Protein AF-A0A8B8FSD1-F1 (afdb_monomer_lite)

Foldseek 3Di:
DDDDDDDDPPPPPPPPPCVVVVVVVVVVVVVVVVVVVVVVVVVVVVVVVVVVVVVVVVVVPDDDDDDDDDDDDDDDDDDDDDDDDPDPPPPPQDPQVCVVLVVLVVVLVVLVVVLVVLVVVLVVLVVVVVVLVVLVVVLPDDDDPVVNVVSVVVSVVSVVVNVVSVVVSVVSVVVSVVSVVVNVVSVVVVVVSVVVVVVVVVVVVVVVVVVVVVVVVVVVVVVVVVVVVVVVVVVVVVVVVVVVVVVVVVVVVVVVVVVVVVVVVVVVVVVVVVVVVVVVVVVVVVVVVVVVVVVVVVVVVVVVVVVVVVVVVVVVVVVVVVVVVVVVVVVVVVVVVVVVVVVVVVVVVVVVVCVVVVVVVVVVVVVVVVVVVVVVVVVVVVVVVVVVVVVVVVVVVVVVVVVVVVVVVVVVVVVVVVVVVVVVVVVVVVVVVVVVVVVVVVVVVVVVVVVVVD

Radius of gyration: 129.39 Å; chains: 1; bounding box: 216×75×401 Å

Structure (mmCIF, N/CA/C/O backbone):
data_AF-A0A8B8FSD1-F1
#
_entry.id   AF-A0A8B8FSD1-F1
#
loop_
_atom_site.group_PDB
_atom_site.id
_atom_site.type_symbol
_atom_site.label_atom_id
_atom_site.label_alt_id
_atom_site.label_comp_id
_atom_site.label_asym_id
_atom_site.label_entity_id
_atom_site.label_seq_id
_atom_site.pdbx_PDB_ins_code
_atom_site.Cartn_x
_atom_site.Cartn_y
_atom_site.Cartn_z
_atom_site.occupancy
_atom_site.B_iso_or_equiv
_atom_site.auth_seq_id
_atom_site.auth_comp_id
_atom_site.auth_asym_id
_atom_site.auth_atom_id
_atom_site.pdbx_PDB_model_num
ATOM 1 N N . MET A 1 1 ? -33.918 9.153 0.727 1.00 47.62 1 MET A N 1
ATOM 2 C CA . MET A 1 1 ? -34.011 10.219 -0.283 1.00 47.62 1 MET A CA 1
ATOM 3 C C . MET A 1 1 ? -32.806 11.094 -0.053 1.00 47.62 1 MET A C 1
ATOM 5 O O . MET A 1 1 ? -32.519 11.346 1.111 1.00 47.62 1 MET A O 1
ATOM 9 N N . ASP A 1 2 ? -32.138 11.425 -1.152 1.00 36.03 2 ASP A N 1
ATOM 10 C CA . ASP A 1 2 ? -30.844 12.108 -1.303 1.00 36.03 2 ASP A CA 1
ATOM 11 C C . ASP A 1 2 ? -29.667 11.132 -1.483 1.00 36.03 2 ASP A C 1
ATOM 13 O O . ASP A 1 2 ? -28.979 10.723 -0.551 1.00 36.03 2 ASP A O 1
ATOM 17 N N . GLU A 1 3 ? -29.540 10.693 -2.742 1.00 36.53 3 GLU A N 1
ATOM 18 C CA . GLU A 1 3 ? -28.410 9.976 -3.334 1.00 36.53 3 GLU A CA 1
ATOM 19 C C . GLU A 1 3 ? -27.374 11.002 -3.819 1.00 36.53 3 GLU A C 1
ATOM 21 O O . GLU A 1 3 ? -27.560 11.621 -4.865 1.00 36.53 3 GLU A O 1
ATOM 26 N N . ASP A 1 4 ? -26.270 11.156 -3.089 1.00 33.34 4 ASP A N 1
ATOM 27 C CA . ASP A 1 4 ? -25.067 11.810 -3.610 1.00 33.34 4 ASP A CA 1
ATOM 28 C C . ASP A 1 4 ? -24.224 10.770 -4.360 1.00 33.34 4 ASP A C 1
ATOM 30 O O . ASP A 1 4 ? -23.455 9.994 -3.787 1.00 33.34 4 ASP A O 1
ATOM 34 N N . ILE A 1 5 ? -24.416 10.738 -5.678 1.00 39.75 5 ILE A N 1
ATOM 35 C CA . ILE A 1 5 ? -23.596 9.990 -6.631 1.00 39.75 5 ILE A CA 1
ATOM 36 C C . ILE A 1 5 ? -22.277 10.751 -6.802 1.00 39.75 5 ILE A C 1
ATOM 38 O O . ILE A 1 5 ? -22.191 11.708 -7.571 1.00 39.75 5 ILE A O 1
ATOM 42 N N . ILE A 1 6 ? -21.235 10.315 -6.098 1.00 37.34 6 ILE A N 1
ATOM 43 C CA . ILE A 1 6 ? -19.857 10.728 -6.380 1.00 37.34 6 ILE A CA 1
ATOM 44 C C . ILE A 1 6 ? -19.349 9.834 -7.514 1.00 37.34 6 ILE A C 1
ATOM 46 O O . ILE A 1 6 ? -19.056 8.655 -7.313 1.00 37.34 6 ILE A O 1
ATOM 50 N N . GLN A 1 7 ? -19.299 10.392 -8.723 1.00 38.47 7 GLN A N 1
ATOM 51 C CA . GLN A 1 7 ? -18.613 9.771 -9.853 1.00 38.47 7 GLN A CA 1
ATOM 52 C C . GLN A 1 7 ? -17.097 9.777 -9.604 1.00 38.47 7 GLN A C 1
ATOM 54 O O . GLN A 1 7 ? -16.565 10.809 -9.189 1.00 38.47 7 GLN A O 1
ATOM 59 N N . PRO A 1 8 ? -16.379 8.674 -9.868 1.00 34.97 8 PRO A N 1
ATOM 60 C CA . PRO A 1 8 ? -14.932 8.715 -9.948 1.00 34.97 8 PRO A CA 1
ATOM 61 C C . PRO A 1 8 ? -14.546 9.313 -11.307 1.00 34.97 8 PRO A C 1
ATOM 63 O O . PRO A 1 8 ? -14.823 8.728 -12.354 1.00 34.97 8 PRO A O 1
ATOM 66 N N . GLU A 1 9 ? -13.911 10.484 -11.300 1.00 32.78 9 GLU A N 1
ATOM 67 C CA . GLU A 1 9 ? -13.120 10.948 -12.442 1.00 32.78 9 GLU A CA 1
ATOM 68 C C . GLU A 1 9 ? -11.907 10.017 -12.584 1.00 32.78 9 GLU A C 1
ATOM 70 O O . GLU A 1 9 ? -10.855 10.215 -11.979 1.00 32.78 9 GLU A O 1
ATOM 75 N N . GLU A 1 10 ? -12.068 8.952 -13.366 1.00 34.66 10 GLU A N 1
ATOM 76 C CA . GLU A 1 10 ? -10.948 8.218 -13.942 1.00 34.66 10 GLU A CA 1
ATOM 77 C C . GLU A 1 10 ? -10.339 9.071 -15.063 1.00 34.66 10 GLU A C 1
ATOM 79 O O . GLU A 1 10 ? -10.714 8.959 -16.229 1.00 34.66 10 GLU A O 1
ATOM 84 N N . THR A 1 11 ? -9.361 9.918 -14.740 1.00 32.91 11 THR A N 1
ATOM 85 C CA . THR A 1 11 ? -8.379 10.334 -15.746 1.00 32.91 11 THR A CA 1
ATOM 86 C C . THR A 1 11 ? -7.374 9.202 -15.900 1.00 32.91 11 THR A C 1
ATOM 88 O O . THR A 1 11 ? -6.307 9.192 -15.284 1.00 32.91 11 THR A O 1
ATOM 91 N N . PHE A 1 12 ? -7.737 8.217 -16.721 1.00 30.44 12 PHE A N 1
ATOM 92 C CA . PHE A 1 12 ? -6.744 7.451 -17.457 1.00 30.44 12 PHE A CA 1
ATOM 93 C C . PHE A 1 12 ? -6.032 8.432 -18.390 1.00 30.44 12 PHE A C 1
ATOM 95 O O . PHE A 1 12 ? -6.461 8.648 -19.521 1.00 30.44 12 PHE A O 1
ATOM 102 N N . ASP A 1 13 ? -4.939 9.027 -17.917 1.00 32.72 13 ASP A N 1
ATOM 103 C CA . ASP A 1 13 ? -3.895 9.475 -18.829 1.00 32.72 13 ASP A CA 1
ATOM 104 C C . ASP A 1 13 ? -3.324 8.208 -19.468 1.00 32.72 13 ASP A C 1
ATOM 106 O O . ASP A 1 13 ? -2.425 7.545 -18.947 1.00 32.72 13 ASP A O 1
ATOM 110 N N . THR A 1 14 ? -3.923 7.825 -20.594 1.00 36.06 14 THR A N 1
ATOM 111 C CA . THR A 1 14 ? -3.295 6.967 -21.587 1.00 36.06 14 THR A CA 1
ATOM 112 C C . THR A 1 14 ? -1.951 7.595 -21.919 1.00 36.06 14 THR A C 1
ATOM 114 O O . THR A 1 14 ? -1.875 8.588 -22.640 1.00 36.06 14 THR A O 1
ATOM 117 N N . ILE A 1 15 ? -0.882 7.035 -21.356 1.00 37.47 15 ILE A N 1
ATOM 118 C CA . ILE A 1 15 ? 0.465 7.258 -21.857 1.00 37.47 15 ILE A CA 1
ATOM 119 C C . ILE A 1 15 ? 0.428 6.753 -23.298 1.00 37.47 15 ILE A C 1
ATOM 121 O O . ILE A 1 15 ? 0.261 5.558 -23.526 1.00 37.47 15 ILE A O 1
ATOM 125 N N . ASP A 1 16 ? 0.512 7.683 -24.250 1.00 40.25 16 ASP A N 1
ATOM 126 C CA . ASP A 1 16 ? 0.729 7.433 -25.675 1.00 40.25 16 ASP A CA 1
ATOM 127 C C . ASP A 1 16 ? 1.963 6.521 -25.853 1.00 40.25 16 ASP A C 1
ATOM 129 O O . ASP A 1 16 ? 3.093 6.985 -26.039 1.00 40.25 16 ASP A O 1
ATOM 133 N N . GLU A 1 17 ? 1.762 5.204 -25.777 1.00 43.09 17 GLU A N 1
ATOM 134 C CA . GLU A 1 17 ? 2.810 4.184 -25.925 1.00 43.09 17 GLU A CA 1
ATOM 135 C C . GLU A 1 17 ? 3.320 4.050 -27.373 1.00 43.09 17 GLU A C 1
ATOM 137 O O . GLU A 1 17 ? 4.334 3.397 -27.614 1.00 43.09 17 GLU A O 1
ATOM 142 N N . ASP A 1 18 ? 2.721 4.749 -28.340 1.00 40.72 18 ASP A N 1
ATOM 143 C CA . ASP A 1 18 ? 3.143 4.696 -29.748 1.00 40.72 18 ASP A CA 1
ATOM 144 C C . ASP A 1 18 ? 4.136 5.798 -30.160 1.00 40.72 18 ASP A C 1
ATOM 146 O O . ASP A 1 18 ? 4.747 5.737 -31.237 1.00 40.72 18 ASP A O 1
ATOM 150 N N . LEU A 1 19 ? 4.385 6.789 -29.298 1.00 40.41 19 LEU A N 1
ATOM 151 C CA . LEU A 1 19 ? 5.226 7.945 -29.628 1.00 40.41 19 LEU A CA 1
ATOM 152 C C . LEU A 1 19 ? 6.698 7.605 -29.982 1.00 40.41 19 LEU A C 1
ATOM 154 O O . LEU A 1 19 ? 7.274 8.302 -30.830 1.00 40.41 19 LEU A O 1
ATOM 158 N N . PRO A 1 20 ? 7.350 6.568 -29.406 1.00 46.88 20 PRO A N 1
ATOM 159 C CA . PRO A 1 20 ? 8.707 6.173 -29.796 1.00 46.88 20 PRO A CA 1
ATOM 160 C C . PRO A 1 20 ? 8.741 5.453 -31.149 1.00 46.88 20 PRO A C 1
ATOM 162 O O . PRO A 1 20 ? 9.617 5.726 -31.975 1.00 46.88 20 PRO A O 1
ATOM 165 N N . MET A 1 21 ? 7.778 4.559 -31.403 1.00 39.19 21 MET A N 1
ATOM 166 C CA . MET A 1 21 ? 7.745 3.737 -32.615 1.00 39.19 21 MET A CA 1
ATOM 167 C C . MET A 1 21 ? 7.336 4.565 -33.836 1.00 39.19 21 MET A C 1
ATOM 169 O O . MET A 1 21 ? 7.932 4.424 -34.903 1.00 39.19 21 MET A O 1
ATOM 173 N N . GLU A 1 22 ? 6.397 5.500 -33.672 1.00 44.16 22 GLU A N 1
ATOM 174 C CA . GLU A 1 22 ? 5.981 6.418 -34.731 1.00 44.16 22 GLU A CA 1
ATOM 175 C C . GLU A 1 22 ? 7.114 7.383 -35.125 1.00 44.16 22 GLU A C 1
ATOM 177 O O . GLU A 1 22 ? 7.340 7.640 -36.314 1.00 44.16 22 GLU A O 1
ATOM 182 N N . LYS A 1 23 ? 7.891 7.871 -34.146 1.00 47.28 23 LYS A N 1
ATOM 183 C CA . LYS A 1 23 ? 9.090 8.690 -34.396 1.00 47.28 23 LYS A CA 1
ATOM 184 C C . LYS A 1 23 ? 10.181 7.888 -35.107 1.00 47.28 23 LYS A C 1
ATOM 186 O O . LYS A 1 23 ? 10.747 8.388 -36.079 1.00 47.28 23 LYS A O 1
ATOM 191 N N . LEU A 1 24 ? 10.424 6.641 -34.702 1.00 41.69 24 LEU A N 1
ATOM 192 C CA . LEU A 1 24 ? 11.364 5.737 -35.377 1.00 41.69 24 LEU A CA 1
ATOM 193 C C . LEU A 1 24 ? 10.909 5.384 -36.801 1.00 41.69 24 LEU A C 1
ATOM 195 O O . LEU A 1 24 ? 11.732 5.366 -37.718 1.00 41.69 24 LEU A O 1
ATOM 199 N N . LEU A 1 25 ? 9.606 5.195 -37.034 1.00 44.56 25 LEU A N 1
ATOM 200 C CA . LEU A 1 25 ? 9.051 4.983 -38.372 1.00 44.56 25 LEU A CA 1
ATOM 201 C C . LEU A 1 25 ? 9.185 6.229 -39.253 1.00 44.56 25 LEU A C 1
ATOM 203 O O . LEU A 1 25 ? 9.502 6.108 -40.437 1.00 44.56 25 LEU A O 1
ATOM 207 N N . LYS A 1 26 ? 8.957 7.428 -38.704 1.00 47.09 26 LYS A N 1
ATOM 208 C CA . LYS A 1 26 ? 9.138 8.701 -39.425 1.00 47.09 26 LYS A CA 1
ATOM 209 C C . LYS A 1 26 ? 10.609 8.947 -39.769 1.00 47.09 26 LYS A C 1
ATOM 211 O O . LYS A 1 26 ? 10.897 9.352 -40.897 1.00 47.09 26 LYS A O 1
ATOM 216 N N . LEU A 1 27 ? 11.536 8.631 -38.863 1.00 44.03 27 LEU A N 1
ATOM 217 C CA . LEU A 1 27 ? 12.981 8.673 -39.119 1.00 44.03 27 LEU A CA 1
ATOM 218 C C . LEU A 1 27 ? 13.405 7.644 -40.173 1.00 44.03 27 LEU A C 1
ATOM 220 O O . LEU A 1 27 ? 14.101 8.002 -41.118 1.00 44.03 27 LEU A O 1
ATOM 224 N N . SER A 1 28 ? 12.918 6.405 -40.085 1.00 40.88 28 SER A N 1
ATOM 225 C CA . SER A 1 28 ? 13.184 5.349 -41.072 1.00 40.88 28 SER A CA 1
ATOM 226 C C . SER A 1 28 ? 12.656 5.711 -42.466 1.00 40.88 28 SER A C 1
ATOM 228 O O . SER A 1 28 ? 13.373 5.584 -43.460 1.00 40.88 28 SER A O 1
ATOM 230 N N . LYS A 1 29 ? 11.433 6.251 -42.557 1.00 43.38 29 LYS A N 1
ATOM 231 C CA . LYS A 1 29 ? 10.851 6.738 -43.820 1.00 43.38 29 LYS A CA 1
ATOM 232 C C . LYS A 1 29 ? 11.636 7.920 -44.390 1.00 43.38 29 LYS A C 1
ATOM 234 O O . LYS A 1 29 ? 11.889 7.949 -45.592 1.00 43.38 29 LYS A O 1
ATOM 239 N N . SER A 1 30 ? 12.071 8.850 -43.541 1.00 43.66 30 SER A N 1
ATOM 240 C CA . SER A 1 30 ? 12.882 10.004 -43.954 1.00 43.66 30 SER A CA 1
ATOM 241 C C . SER A 1 30 ? 14.271 9.579 -44.436 1.00 43.66 30 SER A C 1
ATOM 243 O O . SER A 1 30 ? 14.728 10.053 -45.475 1.00 43.66 30 SER A O 1
ATOM 245 N N . PHE A 1 31 ? 14.898 8.619 -43.749 1.00 41.16 31 PHE A N 1
ATOM 246 C CA . PHE A 1 31 ? 16.172 8.019 -44.141 1.00 41.16 31 PHE A CA 1
ATOM 247 C C . PHE A 1 31 ? 16.053 7.278 -45.477 1.00 41.16 31 PHE A C 1
ATOM 249 O O . PHE A 1 31 ? 16.816 7.546 -46.404 1.00 41.16 31 PHE A O 1
ATOM 256 N N . LYS A 1 32 ? 15.034 6.424 -45.633 1.00 40.81 32 LYS A N 1
ATOM 257 C CA . LYS A 1 32 ? 14.759 5.704 -46.885 1.00 40.81 32 LYS A CA 1
ATOM 258 C C . LYS A 1 32 ? 14.518 6.664 -48.052 1.00 40.81 32 LYS A C 1
ATOM 260 O O . LYS A 1 32 ? 15.107 6.491 -49.114 1.00 40.81 32 LYS A O 1
ATOM 265 N N . MET A 1 33 ? 13.719 7.712 -47.846 1.00 46.25 33 MET A N 1
ATOM 266 C CA . MET A 1 33 ? 13.487 8.746 -48.858 1.00 46.25 33 MET A CA 1
ATOM 267 C C . MET A 1 33 ? 14.752 9.547 -49.189 1.00 46.25 33 MET A C 1
ATOM 269 O O . MET A 1 33 ? 14.936 9.928 -50.343 1.00 46.25 33 MET A O 1
ATOM 273 N N . GLY A 1 34 ? 15.621 9.816 -48.211 1.00 39.84 34 GLY A N 1
ATOM 274 C CA . GLY A 1 34 ? 16.915 10.467 -48.429 1.00 39.84 34 GLY A CA 1
ATOM 275 C C . GLY A 1 34 ? 17.846 9.611 -49.285 1.00 39.84 34 GLY A C 1
ATOM 276 O O . GLY A 1 34 ? 18.366 10.083 -50.296 1.00 39.84 34 GLY A O 1
ATOM 277 N N . VAL A 1 35 ? 17.972 8.325 -48.946 1.00 41.09 35 VAL A N 1
ATOM 278 C CA . VAL A 1 35 ? 18.780 7.351 -49.695 1.00 41.09 35 VAL A CA 1
ATOM 279 C C . VAL A 1 35 ? 18.238 7.152 -51.113 1.00 41.09 35 VAL A C 1
ATOM 281 O O . VAL A 1 35 ? 19.008 7.186 -52.069 1.00 41.09 35 VAL A O 1
ATOM 284 N N . GLU A 1 36 ? 16.922 7.016 -51.291 1.00 42.06 36 GLU A N 1
ATOM 285 C CA . GLU A 1 36 ? 16.308 6.882 -52.619 1.00 42.06 36 GLU A CA 1
ATOM 286 C C . GLU A 1 36 ? 16.476 8.142 -53.475 1.00 42.06 36 GLU A C 1
ATOM 288 O O . GLU A 1 36 ? 16.697 8.040 -54.686 1.00 42.06 36 GLU A O 1
ATOM 293 N N . ARG A 1 37 ? 16.397 9.331 -52.866 1.00 49.12 37 ARG A N 1
ATOM 294 C CA . ARG A 1 37 ? 16.592 10.606 -53.565 1.00 49.12 37 ARG A CA 1
ATOM 295 C C . ARG A 1 37 ? 18.053 10.763 -53.998 1.00 49.12 37 ARG A C 1
ATOM 297 O O . ARG A 1 37 ? 18.289 11.036 -55.170 1.00 49.12 37 ARG A O 1
ATOM 304 N N . ASN A 1 38 ? 19.011 10.464 -53.121 1.00 43.53 38 ASN A N 1
ATOM 305 C CA . ASN A 1 38 ? 20.441 10.493 -53.446 1.00 43.53 38 ASN A CA 1
ATOM 306 C C . ASN A 1 38 ? 20.816 9.436 -54.494 1.00 43.53 38 ASN A C 1
ATOM 308 O O . ASN A 1 38 ? 21.557 9.731 -55.428 1.00 43.53 38 ASN A O 1
ATOM 312 N N . LEU A 1 39 ? 20.243 8.232 -54.416 1.00 42.28 39 LEU A N 1
ATOM 313 C CA . LEU A 1 39 ? 20.457 7.177 -55.408 1.00 42.28 39 LEU A CA 1
ATOM 314 C C . LEU A 1 39 ? 19.874 7.547 -56.780 1.00 42.28 39 LEU A C 1
ATOM 316 O O . LEU A 1 39 ? 20.477 7.236 -57.807 1.00 42.28 39 LEU A O 1
ATOM 320 N N . LYS A 1 40 ? 18.715 8.218 -56.822 1.00 50.41 40 LYS A N 1
ATOM 321 C CA . LYS A 1 40 ? 18.146 8.751 -58.070 1.00 50.41 40 LYS A CA 1
ATOM 322 C C . LYS A 1 40 ? 19.014 9.867 -58.652 1.00 50.41 40 LYS A C 1
ATOM 324 O O . LYS A 1 40 ? 19.242 9.851 -59.859 1.00 50.41 40 LYS A O 1
ATOM 329 N N . THR A 1 41 ? 19.525 10.778 -57.824 1.00 48.97 41 THR A N 1
ATOM 330 C CA . THR A 1 41 ? 20.453 11.834 -58.261 1.00 48.97 41 THR A CA 1
ATOM 331 C C . THR A 1 41 ? 21.736 11.232 -58.824 1.00 48.97 41 THR A C 1
ATOM 333 O O . THR A 1 41 ? 22.081 11.521 -59.964 1.00 48.97 41 THR A O 1
ATOM 336 N N . PHE A 1 42 ? 22.353 10.289 -58.111 1.00 43.09 42 PHE A N 1
ATOM 337 C CA . PHE A 1 42 ? 23.557 9.595 -58.567 1.00 43.09 42 PHE A CA 1
ATOM 338 C C . PHE A 1 42 ? 23.334 8.828 -59.877 1.00 43.09 42 PHE A C 1
ATOM 340 O O . PHE A 1 42 ? 24.153 8.895 -60.789 1.00 43.09 42 PHE A O 1
ATOM 347 N N . LYS A 1 43 ? 22.203 8.121 -60.024 1.00 47.34 43 LYS A N 1
ATOM 348 C CA . LYS A 1 43 ? 21.856 7.440 -61.286 1.00 47.34 43 LYS A CA 1
ATOM 349 C C . LYS A 1 43 ? 21.653 8.426 -62.437 1.00 47.34 43 LYS A C 1
ATOM 351 O O . LYS A 1 43 ? 22.052 8.117 -63.556 1.00 47.34 43 LYS A O 1
ATOM 356 N N . LYS A 1 44 ? 21.051 9.590 -62.172 1.00 51.03 44 LYS A N 1
ATOM 357 C CA . LYS A 1 44 ? 20.846 10.646 -63.169 1.00 51.03 44 LYS A CA 1
ATOM 358 C C . LYS A 1 44 ? 22.176 11.271 -63.588 1.00 51.03 44 LYS A C 1
ATOM 360 O O . LYS A 1 44 ? 22.435 11.344 -64.778 1.00 51.03 44 LYS A O 1
ATOM 365 N N . GLU A 1 45 ? 23.035 11.633 -62.639 1.00 45.91 45 GLU A N 1
ATOM 366 C CA . GLU A 1 45 ? 24.377 12.169 -62.908 1.00 45.91 45 GLU A CA 1
ATOM 367 C C . GLU A 1 45 ? 25.256 11.163 -63.653 1.00 45.91 45 GLU A C 1
ATOM 369 O O . GLU A 1 45 ? 25.868 11.513 -64.660 1.00 45.91 45 GLU A O 1
ATOM 374 N N . LYS A 1 46 ? 25.236 9.888 -63.245 1.00 43.81 46 LYS A N 1
ATOM 375 C CA . LYS A 1 46 ? 25.932 8.805 -63.950 1.00 43.81 46 LYS A CA 1
ATOM 376 C C . LYS A 1 46 ? 25.444 8.646 -65.394 1.00 43.81 46 LYS A C 1
ATOM 378 O O . LYS A 1 46 ? 26.263 8.427 -66.281 1.00 43.81 46 LYS A O 1
ATOM 383 N N . LEU A 1 47 ? 24.134 8.745 -65.642 1.00 47.16 47 LEU A N 1
ATOM 384 C CA . LEU A 1 47 ? 23.562 8.654 -66.989 1.00 47.16 47 LEU A CA 1
ATOM 385 C C . LEU A 1 47 ? 23.943 9.868 -67.848 1.00 47.16 47 LEU A C 1
ATOM 387 O O . LEU A 1 47 ? 24.294 9.695 -69.011 1.00 47.16 47 LEU A O 1
ATOM 391 N N . THR A 1 48 ? 23.940 11.074 -67.276 1.00 51.09 48 THR A N 1
ATOM 392 C CA . THR A 1 48 ? 24.415 12.289 -67.956 1.00 51.09 48 THR A CA 1
ATOM 393 C C . THR A 1 48 ? 25.892 12.162 -68.329 1.00 51.09 48 THR A C 1
ATOM 395 O O . THR A 1 48 ? 26.246 12.378 -69.483 1.00 51.09 48 THR A O 1
ATOM 398 N N . MET A 1 49 ? 26.735 11.697 -67.403 1.00 49.78 49 MET A N 1
ATOM 399 C CA . MET A 1 49 ? 28.158 11.455 -67.655 1.00 49.78 49 MET A CA 1
ATOM 400 C C . MET A 1 49 ? 28.394 10.355 -68.699 1.00 49.78 49 MET A C 1
ATOM 402 O O . MET A 1 49 ? 29.258 10.499 -69.557 1.00 49.78 49 MET A O 1
ATOM 406 N N . MET A 1 50 ? 27.617 9.266 -68.678 1.00 46.19 50 MET A N 1
ATOM 407 C CA . MET A 1 50 ? 27.690 8.232 -69.717 1.00 46.19 50 MET A CA 1
ATOM 408 C C . MET A 1 50 ? 27.276 8.769 -71.087 1.00 46.19 50 MET A C 1
ATOM 410 O O . MET A 1 50 ? 27.923 8.435 -72.074 1.00 46.19 50 MET A O 1
ATOM 414 N N . ASN A 1 51 ? 26.250 9.615 -71.169 1.00 48.53 51 ASN A N 1
ATOM 415 C CA . ASN A 1 51 ? 25.833 10.232 -72.428 1.00 48.53 51 ASN A CA 1
ATOM 416 C C . ASN A 1 51 ? 26.883 11.224 -72.952 1.00 48.53 51 ASN A C 1
ATOM 418 O O . ASN A 1 51 ? 27.136 11.263 -74.152 1.00 48.53 51 ASN A O 1
ATOM 422 N N . GLU A 1 52 ? 27.554 11.962 -72.066 1.00 50.19 52 GLU A N 1
ATOM 423 C CA . GLU A 1 52 ? 28.690 12.817 -72.429 1.00 50.19 52 GLU A CA 1
ATOM 424 C C . GLU A 1 52 ? 29.883 11.995 -72.943 1.00 50.19 52 GLU A C 1
ATOM 426 O O . GLU A 1 52 ? 30.475 12.352 -73.956 1.00 50.19 52 GLU A O 1
ATOM 431 N N . VAL A 1 53 ? 30.189 10.851 -72.320 1.00 45.53 53 VAL A N 1
ATOM 432 C CA . VAL A 1 53 ? 31.246 9.925 -72.773 1.00 45.53 53 VAL A CA 1
ATOM 433 C C . VAL A 1 53 ? 30.872 9.203 -74.074 1.00 45.53 53 VAL A C 1
ATOM 435 O O . VAL A 1 53 ? 31.725 8.998 -74.933 1.00 45.53 53 VAL A O 1
ATOM 438 N N . THR A 1 54 ? 29.599 8.863 -74.276 1.00 46.84 54 THR A N 1
ATOM 439 C CA . THR A 1 54 ? 29.124 8.202 -75.507 1.00 46.84 54 THR A CA 1
ATOM 440 C C . THR A 1 54 ? 29.095 9.181 -76.687 1.00 46.84 54 THR A C 1
ATOM 442 O O . THR A 1 54 ? 29.468 8.812 -77.799 1.00 46.84 54 THR A O 1
ATOM 445 N N . ASN A 1 55 ? 28.775 10.460 -76.449 1.00 48.34 55 ASN A N 1
ATOM 446 C CA . ASN A 1 55 ? 28.910 11.519 -77.457 1.00 48.34 55 ASN A CA 1
ATOM 447 C C . ASN A 1 55 ? 30.371 11.762 -77.887 1.00 48.34 55 ASN A C 1
ATOM 449 O O . ASN A 1 55 ? 30.595 12.195 -79.012 1.00 48.34 55 ASN A O 1
ATOM 453 N N . ILE A 1 56 ? 31.361 11.425 -77.050 1.00 47.41 56 ILE A N 1
ATOM 454 C CA . ILE A 1 56 ? 32.793 11.456 -77.411 1.00 47.41 56 ILE A CA 1
ATOM 455 C C . ILE A 1 56 ? 33.169 10.265 -78.321 1.00 47.41 56 ILE A C 1
ATOM 457 O O . ILE A 1 56 ? 34.007 10.403 -79.217 1.00 47.41 56 ILE A O 1
ATOM 461 N N . GLY A 1 57 ? 32.516 9.109 -78.149 1.00 38.00 57 GLY A N 1
ATOM 462 C CA . GLY A 1 57 ? 32.690 7.933 -79.016 1.00 38.00 57 GLY A CA 1
ATOM 463 C C . GLY A 1 57 ? 32.118 8.113 -80.430 1.00 38.00 57 GLY A C 1
ATOM 464 O O . GLY A 1 57 ? 32.681 7.606 -81.398 1.00 38.00 57 GLY A O 1
ATOM 465 N N . ASN A 1 58 ? 31.053 8.906 -80.577 1.00 41.69 58 ASN A N 1
ATOM 466 C CA . ASN A 1 58 ? 30.439 9.174 -81.883 1.00 41.69 58 ASN A CA 1
ATOM 467 C C . ASN A 1 58 ? 31.185 10.238 -82.710 1.00 41.69 58 ASN A C 1
ATOM 469 O O . ASN A 1 58 ? 31.055 10.251 -83.928 1.00 41.69 58 ASN A O 1
ATOM 473 N N . THR A 1 59 ? 32.026 11.084 -82.100 1.00 42.09 59 THR A N 1
ATOM 474 C CA . THR A 1 59 ? 32.903 12.019 -82.840 1.00 42.09 59 THR A CA 1
ATOM 475 C C . THR A 1 59 ? 34.196 11.384 -83.362 1.00 42.09 59 THR A C 1
ATOM 477 O O . THR A 1 59 ? 34.941 12.032 -84.089 1.00 42.09 59 THR A O 1
ATOM 480 N N . THR A 1 60 ? 34.479 10.127 -83.011 1.00 41.06 60 THR A N 1
ATOM 481 C CA . THR A 1 60 ? 35.685 9.397 -83.451 1.00 41.06 60 THR A CA 1
ATOM 482 C C . THR A 1 60 ? 35.396 8.306 -84.489 1.00 41.06 60 THR A C 1
ATOM 484 O O . THR A 1 60 ? 36.327 7.650 -84.945 1.00 41.06 60 THR A O 1
ATOM 487 N N . SER A 1 61 ? 34.134 8.143 -84.916 1.00 36.22 61 SER A N 1
ATOM 488 C CA . SER A 1 61 ? 33.702 7.021 -85.763 1.00 36.22 61 SER A CA 1
ATOM 489 C C . SER A 1 61 ? 32.849 7.419 -86.977 1.00 36.22 61 SER A C 1
ATOM 491 O O . SER A 1 61 ? 31.909 6.706 -87.278 1.00 36.22 61 SER A O 1
ATOM 493 N N . THR A 1 62 ? 33.144 8.511 -87.690 1.00 32.34 62 THR A N 1
ATOM 494 C CA . THR A 1 62 ? 32.699 8.717 -89.092 1.00 32.34 62 THR A CA 1
ATOM 495 C C . THR A 1 62 ? 33.433 9.909 -89.703 1.00 32.34 62 THR A C 1
ATOM 497 O O . THR A 1 62 ? 33.038 11.041 -89.457 1.00 32.34 62 THR A O 1
ATOM 500 N N . LEU A 1 63 ? 34.464 9.669 -90.514 1.00 30.94 63 LEU A N 1
ATOM 501 C CA . LEU A 1 63 ? 34.841 10.554 -91.625 1.00 30.94 63 LEU A CA 1
ATOM 502 C C . LEU A 1 63 ? 35.474 9.695 -92.731 1.00 30.94 63 LEU A C 1
ATOM 504 O O . LEU A 1 63 ? 36.686 9.657 -92.916 1.00 30.94 63 LEU A O 1
ATOM 508 N N . ASN A 1 64 ? 34.604 8.968 -93.426 1.00 30.16 64 ASN A N 1
ATOM 509 C CA . ASN A 1 64 ? 34.715 8.697 -94.852 1.00 30.16 64 ASN A CA 1
ATOM 510 C C . ASN A 1 64 ? 33.339 9.026 -95.453 1.00 30.16 64 ASN A C 1
ATOM 512 O O . ASN A 1 64 ? 32.326 8.718 -94.829 1.00 30.16 64 ASN A O 1
ATOM 516 N N . GLU A 1 65 ? 33.370 9.615 -96.648 1.00 32.25 65 GLU A N 1
ATOM 517 C CA . GLU A 1 65 ? 32.258 9.937 -97.561 1.00 32.25 65 GLU A CA 1
ATOM 518 C C . GLU A 1 65 ? 31.567 11.313 -97.405 1.00 32.25 65 GLU A C 1
ATOM 520 O O . GLU A 1 65 ? 30.747 11.575 -96.533 1.00 32.25 65 GLU A O 1
ATOM 525 N N . GLU A 1 66 ? 32.019 12.192 -98.307 1.00 32.53 66 GLU A N 1
ATOM 526 C CA . GLU A 1 66 ? 31.368 13.283 -99.046 1.00 32.53 66 GLU A CA 1
ATOM 527 C C . GLU A 1 66 ? 29.904 13.655 -98.736 1.00 32.53 66 GLU A C 1
ATOM 529 O O . GLU A 1 66 ? 28.997 12.839 -98.866 1.00 32.53 66 GLU A O 1
ATOM 534 N N . SER A 1 67 ? 29.675 14.959 -98.513 1.00 28.78 67 SER A N 1
ATOM 535 C CA . SER A 1 67 ? 28.912 15.899 -99.375 1.00 28.78 67 SER A CA 1
ATOM 536 C C . SER A 1 67 ? 28.107 16.963 -98.594 1.00 28.78 67 SER A C 1
ATOM 538 O O . SER A 1 67 ? 27.466 16.682 -97.590 1.00 28.78 67 SER A O 1
ATOM 540 N N . GLU A 1 68 ? 28.272 18.205 -99.070 1.00 30.31 68 GLU A N 1
ATOM 541 C CA . GLU A 1 68 ? 27.472 19.444 -98.967 1.00 30.31 68 GLU A CA 1
ATOM 542 C C . GLU A 1 68 ? 26.368 19.594 -97.896 1.00 30.31 68 GLU A C 1
ATOM 544 O O . GLU A 1 68 ? 25.382 18.874 -97.913 1.00 30.31 68 GLU A O 1
ATOM 549 N N . GLU A 1 69 ? 26.433 20.669 -97.091 1.00 27.20 69 GLU A N 1
ATOM 550 C CA . GLU A 1 69 ? 25.521 21.827 -97.225 1.00 27.20 69 GLU A CA 1
ATOM 551 C C . GLU A 1 69 ? 25.947 22.998 -96.313 1.00 27.20 69 GLU A C 1
ATOM 553 O O . GLU A 1 69 ? 26.385 22.827 -95.175 1.00 27.20 69 GLU A O 1
ATOM 558 N N . ILE A 1 70 ? 25.816 24.214 -96.840 1.00 30.75 70 ILE A N 1
ATOM 559 C CA . ILE A 1 70 ? 25.993 25.494 -96.146 1.00 30.75 70 ILE A CA 1
ATOM 560 C C . ILE A 1 70 ? 24.725 25.791 -95.337 1.00 30.75 70 ILE A C 1
ATOM 562 O O . ILE A 1 70 ? 23.682 25.917 -95.963 1.00 30.75 70 ILE A O 1
ATOM 566 N N . VAL A 1 71 ? 24.816 26.066 -94.026 1.00 28.23 71 VAL A N 1
ATOM 567 C CA . VAL A 1 71 ? 24.003 27.112 -93.362 1.00 28.23 71 VAL A CA 1
ATOM 568 C C . VAL A 1 71 ? 24.785 27.737 -92.203 1.00 28.23 71 VAL A C 1
ATOM 570 O O . VAL A 1 71 ? 25.233 27.078 -91.268 1.00 28.23 71 VAL A O 1
ATOM 573 N N . ASP A 1 72 ? 24.905 29.052 -92.311 1.00 27.42 72 ASP A N 1
ATOM 574 C CA . ASP A 1 72 ? 25.471 30.024 -91.388 1.00 27.42 72 ASP A CA 1
ATOM 575 C C . ASP A 1 72 ? 24.555 30.260 -90.166 1.00 27.42 72 ASP A C 1
ATOM 577 O O . ASP A 1 72 ? 23.335 30.352 -90.318 1.00 27.42 72 ASP A O 1
ATOM 581 N N . ASN A 1 73 ? 25.128 30.412 -88.966 1.00 28.86 73 ASN A N 1
ATOM 582 C CA . ASN A 1 73 ? 24.840 31.570 -88.110 1.00 28.86 73 ASN A CA 1
ATOM 583 C C . ASN A 1 73 ? 25.682 31.587 -86.825 1.00 28.86 73 ASN A C 1
ATOM 585 O O . ASN A 1 73 ? 25.429 30.884 -85.849 1.00 28.86 73 ASN A O 1
ATOM 589 N N . SER A 1 74 ? 26.675 32.472 -86.867 1.00 27.62 74 SER A N 1
ATOM 590 C CA . SER A 1 74 ? 27.017 33.474 -85.852 1.00 27.62 74 SER A CA 1
ATOM 591 C C . SER A 1 74 ? 26.604 33.240 -84.384 1.00 27.62 74 SER A C 1
ATOM 593 O O . SER A 1 74 ? 25.438 33.281 -83.998 1.00 27.62 74 SER A O 1
ATOM 595 N N . SER A 1 75 ? 27.612 33.203 -83.509 1.00 29.25 75 SER A N 1
ATOM 596 C CA . SER A 1 75 ? 27.644 34.020 -82.286 1.00 29.25 75 SER A CA 1
ATOM 597 C C . SER A 1 75 ? 29.070 34.078 -81.750 1.00 29.25 75 SER A C 1
ATOM 599 O O . SER A 1 75 ? 29.540 33.206 -81.022 1.00 29.25 75 SER A O 1
ATOM 601 N N . ILE A 1 76 ? 29.755 35.148 -82.142 1.00 30.11 76 ILE A N 1
ATOM 602 C CA . ILE A 1 76 ? 31.011 35.610 -81.563 1.00 30.11 76 ILE A CA 1
ATOM 603 C C . ILE A 1 76 ? 30.755 35.972 -80.096 1.00 30.11 76 ILE A C 1
ATOM 605 O O . ILE A 1 76 ? 29.926 36.831 -79.794 1.00 30.11 76 ILE A O 1
ATOM 609 N N . LYS A 1 77 ? 31.511 35.362 -79.184 1.00 29.20 77 LYS A N 1
ATOM 610 C CA . LYS A 1 77 ? 31.859 35.976 -77.901 1.00 29.20 77 LYS A CA 1
ATOM 611 C C . LYS A 1 77 ? 33.364 35.876 -77.713 1.00 29.20 77 LYS A C 1
ATOM 613 O O . LYS A 1 77 ? 33.900 34.823 -77.381 1.00 29.20 77 LYS A O 1
ATOM 618 N N . GLU A 1 78 ? 34.016 37.005 -77.959 1.00 28.44 78 GLU A N 1
ATOM 619 C CA . GLU A 1 78 ? 35.387 37.285 -77.560 1.00 28.44 78 GLU A CA 1
ATOM 620 C C . GLU A 1 78 ? 35.524 37.143 -76.038 1.00 28.44 78 GLU A C 1
ATOM 622 O O . GLU A 1 78 ? 34.763 37.737 -75.272 1.00 28.44 78 GLU A O 1
ATOM 627 N N . ILE A 1 79 ? 36.518 36.371 -75.597 1.00 28.52 79 ILE A N 1
ATOM 628 C CA . ILE A 1 79 ? 37.080 36.456 -74.247 1.00 28.52 79 ILE A CA 1
ATOM 629 C C . ILE A 1 79 ? 38.607 36.540 -74.414 1.00 28.52 79 ILE A C 1
ATOM 631 O O . ILE A 1 79 ? 39.182 35.735 -75.151 1.00 28.52 79 ILE A O 1
ATOM 635 N N . PRO A 1 80 ? 39.271 37.523 -73.780 1.00 31.73 80 PRO A N 1
ATOM 636 C CA . PRO A 1 80 ? 40.640 37.903 -74.097 1.00 31.73 80 PRO A CA 1
ATOM 637 C C . PRO A 1 80 ? 41.650 36.895 -73.542 1.00 31.73 80 PRO A C 1
ATOM 639 O O . PRO A 1 80 ? 41.730 36.660 -72.335 1.00 31.73 80 PRO A O 1
ATOM 642 N N . PHE A 1 81 ? 42.479 36.340 -74.424 1.00 25.61 81 PHE A N 1
ATOM 643 C CA . PHE A 1 81 ? 43.689 35.628 -74.030 1.00 25.61 81 PHE A CA 1
ATOM 644 C C . PHE A 1 81 ? 44.771 36.643 -73.665 1.00 25.61 81 PHE A C 1
ATOM 646 O O . PHE A 1 81 ? 45.339 37.303 -74.529 1.00 25.61 81 PHE A O 1
ATOM 653 N N . ASN A 1 82 ? 45.094 36.732 -72.377 1.00 28.20 82 ASN A N 1
ATOM 654 C CA . ASN A 1 82 ? 46.354 37.309 -71.939 1.00 28.20 82 ASN A CA 1
ATOM 655 C C . ASN A 1 82 ? 47.025 36.366 -70.940 1.00 28.20 82 ASN A C 1
ATOM 657 O O . ASN A 1 82 ? 46.621 36.276 -69.781 1.00 28.20 82 ASN A O 1
ATOM 661 N N . LYS A 1 83 ? 48.035 35.641 -71.425 1.00 30.52 83 LYS A N 1
ATOM 662 C CA . LYS A 1 83 ? 49.342 35.456 -70.781 1.00 30.52 83 LYS A CA 1
ATOM 663 C C . LYS A 1 83 ? 50.183 34.545 -71.663 1.00 30.52 83 LYS A C 1
ATOM 665 O O . LYS A 1 83 ? 49.971 33.336 -71.720 1.00 30.52 83 LYS A O 1
ATOM 670 N N . HIS A 1 84 ? 51.160 35.161 -72.323 1.00 29.19 84 HIS A N 1
ATOM 671 C CA . HIS A 1 84 ? 52.344 34.487 -72.828 1.00 29.19 84 HIS A CA 1
ATOM 672 C C . HIS A 1 84 ? 52.898 33.560 -71.746 1.00 29.19 84 HIS A C 1
ATOM 674 O O . HIS A 1 84 ? 53.423 34.012 -70.728 1.00 29.19 84 HIS A O 1
ATOM 680 N N . ARG A 1 85 ? 52.805 32.256 -71.986 1.00 28.11 85 ARG A N 1
ATOM 681 C CA . ARG A 1 85 ? 53.754 31.307 -71.431 1.00 28.11 85 ARG A CA 1
ATOM 682 C C . ARG A 1 85 ? 54.651 30.918 -72.590 1.00 28.11 85 ARG A C 1
ATOM 684 O O . ARG A 1 85 ? 54.245 30.175 -73.476 1.00 28.11 85 ARG A O 1
ATOM 691 N N . VAL A 1 86 ? 55.828 31.536 -72.610 1.00 32.25 86 VAL A N 1
ATOM 692 C CA . VAL A 1 86 ? 56.958 31.130 -73.439 1.00 32.25 86 VAL A CA 1
ATOM 693 C C . VAL A 1 86 ? 57.261 29.689 -73.043 1.00 32.25 86 VAL A C 1
ATOM 695 O O . VAL A 1 86 ? 57.809 29.430 -71.976 1.00 32.25 86 VAL A O 1
ATOM 698 N N . ALA A 1 87 ? 56.769 28.749 -73.842 1.00 27.89 87 ALA A N 1
ATOM 699 C CA . ALA A 1 87 ? 57.271 27.394 -73.845 1.00 27.89 87 ALA A CA 1
ATOM 700 C C . ALA A 1 87 ? 58.447 27.404 -74.816 1.00 27.89 87 ALA A C 1
ATOM 702 O O . ALA A 1 87 ? 58.259 27.474 -76.032 1.00 27.89 87 ALA A O 1
ATOM 703 N N . ASP A 1 88 ? 59.648 27.404 -74.243 1.00 30.61 88 ASP A N 1
ATOM 704 C CA . ASP A 1 88 ? 60.886 27.078 -74.930 1.00 30.61 88 ASP A CA 1
ATOM 705 C C . ASP A 1 88 ? 60.697 25.767 -75.699 1.00 30.61 88 ASP A C 1
ATOM 707 O O . ASP A 1 88 ? 60.758 24.672 -75.145 1.00 30.61 88 ASP A O 1
ATOM 711 N N . SER A 1 89 ? 60.450 25.884 -76.997 1.00 30.91 89 SER A N 1
ATOM 712 C CA . SER A 1 89 ? 60.601 24.796 -77.954 1.00 30.91 89 SER A CA 1
ATOM 713 C C . SER A 1 89 ? 61.687 25.207 -78.937 1.00 30.91 89 SER A C 1
ATOM 715 O O . SER A 1 89 ? 61.471 25.406 -80.128 1.00 30.91 89 SER A O 1
ATOM 717 N N . ASN A 1 90 ? 62.910 25.324 -78.416 1.00 31.45 90 ASN A N 1
ATOM 718 C CA . ASN A 1 90 ? 64.105 25.160 -79.236 1.00 31.45 90 ASN A CA 1
ATOM 719 C C . ASN A 1 90 ? 64.194 23.689 -79.654 1.00 31.45 90 ASN A C 1
ATOM 721 O O . ASN A 1 90 ? 65.022 22.931 -79.159 1.00 31.45 90 ASN A O 1
ATOM 725 N N . VAL A 1 91 ? 63.319 23.277 -80.565 1.00 34.25 91 VAL A N 1
ATOM 726 C CA . VAL A 1 91 ? 63.538 22.084 -81.368 1.00 34.25 91 VAL A CA 1
ATOM 727 C C . VAL A 1 91 ? 63.627 22.588 -82.792 1.00 34.25 91 VAL A C 1
ATOM 729 O O . VAL A 1 91 ? 62.625 22.881 -83.440 1.00 34.25 91 VAL A O 1
ATOM 732 N N . SER A 1 92 ? 64.862 22.792 -83.251 1.00 32.41 92 SER A N 1
ATOM 733 C CA . SER A 1 92 ? 65.157 23.143 -84.633 1.00 32.41 92 SER A CA 1
ATOM 734 C C . SER A 1 92 ? 64.797 21.956 -85.525 1.00 32.41 92 SER A C 1
ATOM 736 O O . SER A 1 92 ? 65.654 21.162 -85.913 1.00 32.41 92 SER A O 1
ATOM 738 N N . PHE A 1 93 ? 63.515 21.808 -85.827 1.00 32.97 93 PHE A N 1
ATOM 739 C CA . PHE A 1 93 ? 63.056 20.907 -86.863 1.00 32.97 93 PHE A CA 1
ATOM 740 C C . PHE A 1 93 ? 63.512 21.472 -88.203 1.00 32.97 93 PHE A C 1
ATOM 742 O O . PHE A 1 93 ? 63.030 22.509 -88.656 1.00 32.97 93 PHE A O 1
ATOM 749 N N . LEU A 1 94 ? 64.541 20.813 -88.745 1.00 38.62 94 LEU A N 1
ATOM 750 C CA . LEU A 1 94 ? 64.923 20.742 -90.153 1.00 38.62 94 LEU A CA 1
ATOM 751 C C . LEU A 1 94 ? 64.353 21.891 -90.987 1.00 38.62 94 LEU A C 1
ATOM 753 O O . LEU A 1 94 ? 63.344 21.741 -91.677 1.00 38.62 94 LEU A O 1
ATOM 757 N N . LYS A 1 95 ? 65.035 23.046 -90.955 1.00 38.34 95 LYS A N 1
ATOM 758 C CA . LYS A 1 95 ? 64.870 24.031 -92.025 1.00 38.34 95 LYS A CA 1
ATOM 759 C C . LYS A 1 95 ? 65.058 23.262 -93.333 1.00 38.34 95 LYS A C 1
ATOM 761 O O . LYS A 1 95 ? 66.128 22.664 -93.500 1.00 38.34 95 LYS A O 1
ATOM 766 N N . PRO A 1 96 ? 64.069 23.244 -94.243 1.00 43.84 96 PRO A N 1
ATOM 767 C CA . PRO A 1 96 ? 64.285 22.627 -95.531 1.00 43.84 96 PRO A CA 1
ATOM 768 C C . PRO A 1 96 ? 65.506 23.319 -96.125 1.00 43.84 96 PRO A C 1
ATOM 770 O O . PRO A 1 96 ? 65.608 24.551 -96.088 1.00 43.84 96 PRO A O 1
ATOM 773 N N . LYS A 1 97 ? 66.448 22.541 -96.658 1.00 47.69 97 LYS A N 1
ATOM 774 C CA . LYS A 1 97 ? 67.517 23.044 -97.528 1.00 47.69 97 LYS A CA 1
ATOM 775 C C . LYS A 1 97 ? 66.895 23.548 -98.842 1.00 47.69 97 LYS A C 1
ATOM 777 O O . LYS A 1 97 ? 67.296 23.140 -99.926 1.00 47.69 97 LYS A O 1
ATOM 782 N N . GLY A 1 98 ? 65.884 24.416 -98.754 1.00 50.50 98 GLY A N 1
ATOM 783 C CA . GLY A 1 98 ? 65.151 24.986 -99.874 1.00 50.50 98 GLY A CA 1
ATOM 784 C C . GLY A 1 98 ? 66.094 25.737 -100.797 1.00 50.50 98 GLY A C 1
ATOM 785 O O . GLY A 1 98 ? 65.939 25.661 -102.006 1.00 50.50 98 GLY A O 1
ATOM 786 N N . ASN A 1 99 ? 67.154 26.337 -100.247 1.00 56.62 99 ASN A N 1
ATOM 787 C CA . ASN A 1 99 ? 68.206 26.936 -101.057 1.00 56.62 99 ASN A CA 1
ATOM 788 C C . ASN A 1 99 ? 68.941 25.875 -101.890 1.00 56.62 99 ASN A C 1
ATOM 790 O O . ASN A 1 99 ? 69.146 26.087 -103.069 1.00 56.62 99 ASN A O 1
ATOM 794 N N . THR A 1 100 ? 69.277 24.705 -101.343 1.00 57.47 100 THR A N 1
ATOM 795 C CA . THR A 1 100 ? 70.007 23.666 -102.092 1.00 57.47 100 THR A CA 1
ATOM 796 C C . THR A 1 100 ? 69.141 22.986 -103.155 1.00 57.47 100 THR A C 1
ATOM 798 O O . THR A 1 100 ? 69.611 22.794 -104.270 1.00 57.47 100 THR A O 1
ATOM 801 N N . PHE A 1 101 ? 67.877 22.664 -102.854 1.00 61.84 101 PHE A N 1
ATOM 802 C CA . PHE A 1 101 ? 66.967 22.056 -103.836 1.00 61.84 101 PHE A CA 1
ATOM 803 C C . PHE A 1 101 ? 66.595 23.029 -104.962 1.00 61.84 101 PHE A C 1
ATOM 805 O O . PHE A 1 101 ? 66.663 22.668 -106.135 1.00 61.84 101 PHE A O 1
ATOM 812 N N . ASN A 1 102 ? 66.263 24.280 -104.622 1.00 66.25 102 ASN A N 1
ATOM 813 C CA . ASN A 1 102 ? 65.945 25.297 -105.624 1.00 66.25 102 ASN A CA 1
ATOM 814 C C . ASN A 1 102 ? 67.174 25.661 -106.469 1.00 66.25 102 ASN A C 1
ATOM 816 O O . ASN A 1 102 ? 67.034 25.848 -107.675 1.00 66.25 102 ASN A O 1
ATOM 820 N N . ASN A 1 103 ? 68.373 25.687 -105.873 1.00 69.62 103 ASN A N 1
ATOM 821 C CA . ASN A 1 103 ? 69.616 25.898 -106.617 1.00 69.62 103 ASN A CA 1
ATOM 822 C C . ASN A 1 103 ? 69.906 24.733 -107.577 1.00 69.62 103 ASN A C 1
ATOM 824 O O . ASN A 1 103 ? 70.183 24.988 -108.741 1.00 69.62 103 ASN A O 1
ATOM 828 N N . LEU A 1 104 ? 69.762 23.472 -107.144 1.00 68.50 104 LEU A N 1
ATOM 829 C CA . LEU A 1 104 ? 69.933 22.302 -108.022 1.00 68.50 104 LEU A CA 1
ATOM 830 C C . LEU A 1 104 ? 68.901 22.272 -109.159 1.00 68.50 104 LEU A C 1
ATOM 832 O O . LEU A 1 104 ? 69.248 21.944 -110.288 1.00 68.50 104 LEU A O 1
ATOM 836 N N . LYS A 1 105 ? 67.648 22.659 -108.885 1.00 71.19 105 LYS A N 1
ATOM 837 C CA . LYS A 1 105 ? 66.598 22.795 -109.908 1.00 71.19 105 LYS A CA 1
ATOM 838 C C . LYS A 1 105 ? 66.978 23.824 -110.976 1.00 71.19 105 LYS A C 1
ATOM 840 O O . LYS A 1 105 ? 66.743 23.603 -112.161 1.00 71.19 105 LYS A O 1
ATOM 845 N N . GLN A 1 106 ? 67.553 24.948 -110.551 1.00 73.75 106 GLN A N 1
ATOM 846 C CA . GLN A 1 106 ? 68.001 26.009 -111.447 1.00 73.75 106 GLN A CA 1
ATOM 847 C C . GLN A 1 106 ? 69.262 25.604 -112.228 1.00 73.75 106 GLN A C 1
ATOM 849 O O . GLN A 1 106 ? 69.336 25.862 -113.425 1.00 73.75 106 GLN A O 1
ATOM 854 N N . GLU A 1 107 ? 70.224 24.937 -111.585 1.00 71.94 107 GLU A N 1
ATOM 855 C CA . GLU A 1 107 ? 71.432 24.408 -112.234 1.00 71.94 107 GLU A CA 1
ATOM 856 C C . GLU A 1 107 ? 71.102 23.345 -113.287 1.00 71.94 107 GLU A C 1
ATOM 858 O O . GLU A 1 107 ? 71.617 23.420 -114.399 1.00 71.94 107 GLU A O 1
ATOM 863 N N . LEU A 1 108 ? 70.199 22.405 -112.984 1.00 71.19 108 LEU A N 1
ATOM 864 C CA . LEU A 1 108 ? 69.741 21.394 -113.942 1.00 71.19 108 LEU A CA 1
ATOM 865 C C . LEU A 1 108 ? 69.084 22.039 -115.168 1.00 71.19 108 LEU A C 1
ATOM 867 O O . LEU A 1 108 ? 69.328 21.617 -116.295 1.00 71.19 108 LEU A O 1
ATOM 871 N N . LYS A 1 109 ? 68.279 23.086 -114.949 1.00 75.62 109 LYS A N 1
ATOM 872 C CA . LYS A 1 109 ? 67.650 23.848 -116.030 1.00 75.62 109 LYS A CA 1
ATOM 873 C C . LYS A 1 109 ? 68.698 24.513 -116.927 1.00 75.62 109 LYS A C 1
ATOM 875 O O . LYS A 1 109 ? 68.643 24.347 -118.138 1.00 75.62 109 LYS A O 1
ATOM 880 N N . ASN A 1 110 ? 69.675 25.197 -116.332 1.00 72.19 110 ASN A N 1
ATOM 881 C CA . ASN A 1 110 ? 70.738 25.873 -117.077 1.00 72.19 110 ASN A CA 1
ATOM 882 C C . ASN A 1 110 ? 71.615 24.886 -117.882 1.00 72.19 110 ASN A C 1
ATOM 884 O O . ASN A 1 110 ? 72.020 25.194 -119.003 1.00 72.19 110 ASN A O 1
ATOM 888 N N . GLU A 1 111 ? 71.909 23.702 -117.330 1.00 70.56 111 GLU A N 1
ATOM 889 C CA . GLU A 1 111 ? 72.693 22.671 -118.027 1.00 70.56 111 GLU A CA 1
ATOM 890 C C . GLU A 1 111 ? 71.898 22.025 -119.172 1.00 70.56 111 GLU A C 1
ATOM 892 O O . GLU A 1 111 ? 72.449 21.778 -120.241 1.00 70.56 111 GLU A O 1
ATOM 897 N N . ASN A 1 112 ? 70.592 21.809 -118.980 1.00 67.69 112 ASN A N 1
ATOM 898 C CA . ASN A 1 112 ? 69.690 21.323 -120.024 1.00 67.69 112 ASN A CA 1
ATOM 899 C C . ASN A 1 112 ? 69.579 22.313 -121.194 1.00 67.69 112 ASN A C 1
ATOM 901 O O . ASN A 1 112 ? 69.612 21.906 -122.353 1.00 67.69 112 ASN A O 1
ATOM 905 N N . ASP A 1 113 ? 69.506 23.6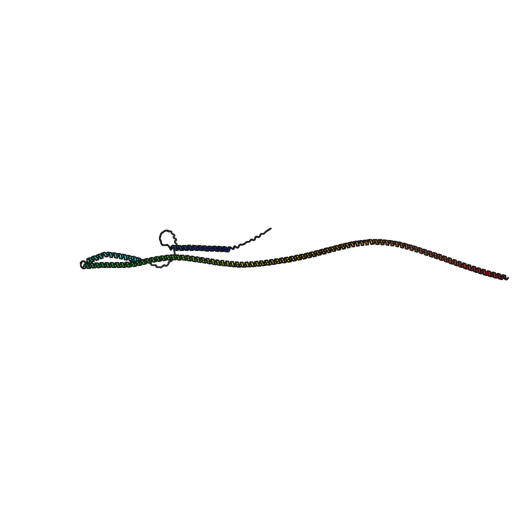12 -120.892 1.00 70.94 113 ASP A N 1
ATOM 906 C CA . ASP A 1 113 ? 69.498 24.669 -121.906 1.00 70.94 113 ASP A CA 1
ATOM 907 C C . ASP A 1 113 ? 70.834 24.686 -122.694 1.00 70.94 113 ASP A C 1
ATOM 909 O O . ASP A 1 113 ? 70.827 24.788 -123.921 1.00 70.94 113 ASP A O 1
ATOM 913 N N . SER A 1 114 ? 71.978 24.464 -122.024 1.00 66.31 114 SER A N 1
ATOM 914 C CA . SER A 1 114 ? 73.303 24.334 -122.675 1.00 66.31 114 SER A CA 1
ATOM 915 C C . SER A 1 114 ? 73.449 23.060 -123.527 1.00 66.31 114 SER A C 1
ATOM 917 O O . SER A 1 114 ? 74.115 23.065 -124.568 1.00 66.31 114 SER A O 1
ATOM 919 N N . LEU A 1 115 ? 72.829 21.950 -123.111 1.00 64.31 115 LEU A N 1
ATOM 920 C CA . LEU A 1 115 ? 72.777 20.712 -123.895 1.00 64.31 115 LEU A CA 1
ATOM 921 C C . LEU A 1 115 ? 71.969 20.918 -125.190 1.00 64.31 115 LEU A C 1
ATOM 923 O O . LEU A 1 115 ? 72.372 20.459 -126.259 1.00 64.31 115 LEU A O 1
ATOM 927 N N . LEU A 1 116 ? 70.864 21.667 -125.113 1.00 65.75 116 LEU A N 1
ATOM 928 C CA . LEU A 1 116 ? 70.045 22.022 -126.275 1.00 65.75 116 LEU A CA 1
ATOM 929 C C . LEU A 1 116 ? 70.826 22.876 -127.290 1.00 65.75 116 LEU A C 1
ATOM 931 O O . LEU A 1 116 ? 70.744 22.634 -128.496 1.00 65.75 116 LEU A O 1
ATOM 935 N N . GLU A 1 117 ? 71.619 23.844 -126.817 1.00 62.59 117 GLU A N 1
ATOM 936 C CA . GLU A 1 117 ? 72.483 24.663 -127.681 1.00 62.59 117 GLU A CA 1
ATOM 937 C C . GLU A 1 117 ? 73.550 23.823 -128.407 1.00 62.59 117 GLU A C 1
ATOM 939 O O . GLU A 1 117 ? 73.800 24.031 -129.595 1.00 62.59 117 GLU A O 1
ATOM 944 N N . THR A 1 118 ? 74.149 22.829 -127.743 1.00 59.88 118 THR A N 1
ATOM 945 C CA . THR A 1 118 ? 75.145 21.942 -128.379 1.00 59.88 118 THR A CA 1
ATOM 946 C C . THR A 1 118 ? 74.530 20.942 -129.363 1.00 59.88 118 THR A C 1
ATOM 948 O O . THR A 1 118 ? 75.138 20.676 -130.401 1.00 59.88 118 THR A O 1
ATOM 951 N N . GLN A 1 119 ? 73.296 20.479 -129.135 1.00 59.28 119 GLN A N 1
ATOM 952 C CA . GLN A 1 119 ? 72.522 19.710 -130.124 1.00 59.28 119 GLN A CA 1
ATOM 953 C C . GLN A 1 119 ? 72.210 20.511 -131.396 1.00 59.28 119 GLN A C 1
ATOM 955 O O . GLN A 1 119 ? 72.177 19.955 -132.499 1.00 59.28 119 GLN A O 1
ATOM 960 N N . HIS A 1 120 ? 71.984 21.821 -131.274 1.00 60.25 120 HIS A N 1
ATOM 961 C CA . HIS A 1 120 ? 71.837 22.689 -132.442 1.00 60.25 120 HIS A CA 1
ATOM 962 C C . HIS A 1 120 ? 73.131 22.761 -133.264 1.00 60.25 120 HIS A C 1
ATOM 964 O O . HIS A 1 120 ? 73.069 22.645 -134.488 1.00 60.25 120 HIS A O 1
ATOM 970 N N . ILE A 1 121 ? 74.292 22.832 -132.607 1.00 57.19 121 ILE A N 1
ATOM 971 C CA . ILE A 1 121 ? 75.611 22.835 -133.263 1.00 57.19 121 ILE A CA 1
ATOM 972 C C . ILE A 1 121 ? 75.919 21.477 -133.923 1.00 57.19 121 ILE A C 1
ATOM 974 O O . ILE A 1 121 ? 76.466 21.431 -135.025 1.00 57.19 121 ILE A O 1
ATOM 978 N N . GLU A 1 122 ? 75.528 20.355 -133.310 1.00 54.06 122 GLU A N 1
ATOM 979 C CA . GLU A 1 122 ? 75.667 19.022 -133.920 1.00 54.06 122 GLU A CA 1
ATOM 980 C C . GLU A 1 122 ? 74.805 18.881 -135.190 1.00 54.06 122 GLU A C 1
ATOM 982 O O . GLU A 1 122 ? 75.251 18.341 -136.208 1.00 54.06 122 GLU A O 1
ATOM 987 N N . ASN A 1 123 ? 73.592 19.444 -135.183 1.00 57.16 123 ASN A N 1
ATOM 988 C CA . ASN A 1 123 ? 72.737 19.495 -136.370 1.00 57.16 123 ASN A CA 1
ATOM 989 C C . ASN A 1 123 ? 73.288 20.422 -137.472 1.00 57.16 123 ASN A C 1
ATOM 991 O O . ASN A 1 123 ? 73.083 20.131 -138.652 1.00 57.16 123 ASN A O 1
ATOM 995 N N . GLU A 1 124 ? 74.039 21.472 -137.125 1.00 55.41 124 GLU A N 1
ATOM 996 C CA . GLU A 1 124 ? 74.804 22.287 -138.085 1.00 55.41 124 GLU A CA 1
ATOM 997 C C . GLU A 1 124 ? 76.041 21.558 -138.649 1.00 55.41 124 GLU A C 1
ATOM 999 O O . GLU A 1 124 ? 76.505 21.888 -139.740 1.00 55.41 124 GLU A O 1
ATOM 1004 N N . PHE A 1 125 ? 76.547 20.518 -137.972 1.00 53.34 125 PHE A N 1
ATOM 1005 C CA . PHE A 1 125 ? 77.683 19.699 -138.425 1.00 53.34 125 PHE A CA 1
ATOM 1006 C C . PHE A 1 125 ? 77.314 18.582 -139.418 1.00 53.34 125 PHE A C 1
ATOM 1008 O O . PHE A 1 125 ? 78.174 18.123 -140.176 1.00 53.34 125 PHE A O 1
ATOM 1015 N N . LYS A 1 126 ? 76.041 18.167 -139.487 1.00 59.16 126 LYS A N 1
ATOM 1016 C CA . LYS A 1 126 ? 75.529 17.215 -140.500 1.00 59.16 126 LYS A CA 1
ATOM 1017 C C . LYS A 1 126 ? 75.872 17.604 -141.952 1.00 59.16 126 LYS A C 1
ATOM 1019 O O . LYS A 1 126 ? 76.353 16.741 -142.689 1.00 59.16 126 LYS A O 1
ATOM 1024 N N . PRO A 1 127 ? 75.684 18.864 -142.394 1.00 55.94 127 PRO A N 1
ATOM 1025 C CA . PRO A 1 127 ? 76.107 19.284 -143.730 1.00 55.94 127 PRO A CA 1
ATOM 1026 C C . PRO A 1 127 ? 77.624 19.172 -143.960 1.00 55.94 127 PRO A C 1
ATOM 1028 O O . PRO A 1 127 ? 78.045 18.847 -145.069 1.00 55.94 127 PRO A O 1
ATOM 1031 N N . TYR A 1 128 ? 78.452 19.356 -142.926 1.00 56.00 128 TYR A N 1
ATOM 1032 C CA . TYR A 1 128 ? 79.908 19.215 -143.036 1.00 56.00 128 TYR A CA 1
ATOM 1033 C C . TYR A 1 128 ? 80.363 17.754 -143.192 1.00 56.00 128 TYR A C 1
ATOM 1035 O O . TYR A 1 128 ? 81.343 17.508 -143.891 1.00 56.00 128 TYR A O 1
ATOM 1043 N N . GLN A 1 129 ? 79.640 16.768 -142.642 1.00 56.69 129 GLN A N 1
ATOM 1044 C CA . GLN A 1 129 ? 79.878 15.341 -142.938 1.00 56.69 129 GLN A CA 1
ATOM 1045 C C . GLN A 1 129 ? 79.590 14.986 -144.407 1.00 56.69 129 GLN A C 1
ATOM 1047 O O . GLN A 1 129 ? 80.330 14.204 -145.015 1.00 56.69 129 GLN A O 1
ATOM 1052 N N . ASN A 1 130 ? 78.562 15.599 -145.003 1.00 57.50 130 ASN A N 1
ATOM 1053 C CA . ASN A 1 130 ? 78.296 15.472 -146.439 1.00 57.50 130 ASN A CA 1
ATOM 1054 C C . ASN A 1 130 ? 79.420 16.119 -147.266 1.00 57.50 130 ASN A C 1
ATOM 1056 O O . ASN A 1 130 ? 79.911 15.505 -148.210 1.00 57.50 130 ASN A O 1
ATOM 1060 N N . MET A 1 131 ? 79.912 17.291 -146.848 1.00 56.16 131 MET A N 1
ATOM 1061 C CA . MET A 1 131 ? 81.053 17.974 -147.475 1.00 56.16 131 MET A CA 1
ATOM 1062 C C . MET A 1 131 ? 82.367 17.176 -147.362 1.00 56.16 131 MET A C 1
ATOM 1064 O O . MET A 1 131 ? 83.136 17.124 -148.319 1.00 56.16 131 MET A O 1
ATOM 1068 N N . ILE A 1 132 ? 82.630 16.504 -146.232 1.00 58.69 132 ILE A N 1
ATOM 1069 C CA . ILE A 1 132 ? 83.780 15.593 -146.067 1.00 58.69 132 ILE A CA 1
ATOM 1070 C C . ILE A 1 132 ? 83.681 14.410 -147.038 1.00 58.69 132 ILE A C 1
ATOM 1072 O O . ILE A 1 132 ? 84.694 14.024 -147.624 1.00 58.69 132 ILE A O 1
ATOM 1076 N N . SER A 1 133 ? 82.478 13.860 -147.231 1.00 61.16 133 SER A N 1
ATOM 1077 C CA . SER A 1 133 ? 82.229 12.752 -148.163 1.00 61.16 133 SER A CA 1
ATOM 1078 C C . SER A 1 133 ? 82.436 13.178 -149.623 1.00 61.16 133 SER A C 1
ATOM 1080 O O . SER A 1 133 ? 83.079 12.461 -150.389 1.00 61.16 133 SER A O 1
ATOM 1082 N N . GLU A 1 134 ? 81.980 14.378 -149.997 1.00 59.28 134 GLU A N 1
ATOM 1083 C CA . GLU A 1 134 ? 82.230 14.974 -151.318 1.00 59.28 134 GLU A CA 1
ATOM 1084 C C . GLU A 1 134 ? 83.721 15.275 -151.545 1.00 59.28 134 GLU A C 1
ATOM 1086 O O . GLU A 1 134 ? 84.266 14.956 -152.601 1.00 59.28 134 GLU A O 1
ATOM 1091 N N . THR A 1 135 ? 84.419 15.811 -150.539 1.00 58.50 135 THR A N 1
ATOM 1092 C CA . THR A 1 135 ? 85.850 16.157 -150.634 1.00 58.50 135 THR A CA 1
ATOM 1093 C C . THR A 1 135 ? 86.747 14.910 -150.684 1.00 58.50 135 THR A C 1
ATOM 1095 O O . THR A 1 135 ? 87.734 14.888 -151.422 1.00 58.50 135 THR A O 1
ATOM 1098 N N . HIS A 1 136 ? 86.379 13.826 -149.986 1.00 59.34 136 HIS A N 1
ATOM 1099 C CA . HIS A 1 136 ? 87.010 12.507 -150.156 1.00 59.34 136 HIS A CA 1
ATOM 1100 C C . HIS A 1 136 ? 86.820 11.955 -151.577 1.00 59.34 136 HIS A C 1
ATOM 1102 O O . HIS A 1 136 ? 87.723 11.308 -152.109 1.00 59.34 136 HIS A O 1
ATOM 1108 N N . GLY A 1 137 ? 85.679 12.239 -152.217 1.00 59.03 137 GLY A N 1
ATOM 1109 C CA . GLY A 1 137 ? 85.438 11.913 -153.624 1.00 59.03 137 GLY A CA 1
ATOM 1110 C C . GLY A 1 137 ? 86.378 12.649 -154.589 1.00 59.03 137 GLY A C 1
ATOM 1111 O O . GLY A 1 137 ? 86.838 12.055 -155.564 1.00 59.03 137 GLY A O 1
ATOM 1112 N N . VAL A 1 138 ? 86.722 13.909 -154.295 1.00 57.38 138 VAL A N 1
ATOM 1113 C CA . VAL A 1 138 ? 87.615 14.750 -155.122 1.00 57.38 138 VAL A CA 1
ATOM 1114 C C . VAL A 1 138 ? 89.094 14.350 -154.988 1.00 57.38 138 VAL A C 1
ATOM 1116 O O . VAL A 1 138 ? 89.819 14.340 -155.981 1.00 57.38 138 VAL A O 1
ATOM 1119 N N . LEU A 1 139 ? 89.540 13.911 -153.804 1.00 55.84 139 LEU A N 1
ATOM 1120 C CA . LEU A 1 139 ? 90.908 13.412 -153.558 1.00 55.84 139 LEU A CA 1
ATOM 1121 C C . LEU A 1 139 ? 91.301 12.185 -154.419 1.00 55.84 139 LEU A C 1
ATOM 1123 O O . LEU A 1 139 ? 92.495 11.924 -154.610 1.00 55.84 139 LEU A O 1
ATOM 1127 N N . ASN A 1 140 ? 90.314 11.464 -154.968 1.00 56.47 140 ASN A N 1
ATOM 1128 C CA . ASN A 1 140 ? 90.492 10.234 -155.749 1.00 56.47 140 ASN A CA 1
ATOM 1129 C C . ASN A 1 140 ? 90.785 10.435 -157.253 1.00 56.47 140 ASN A C 1
ATOM 1131 O O . ASN A 1 140 ? 91.080 9.455 -157.935 1.00 56.47 140 ASN A O 1
ATOM 1135 N N . PHE A 1 141 ? 90.771 11.665 -157.785 1.00 51.16 141 PHE A N 1
ATOM 1136 C CA . PHE A 1 141 ? 91.106 11.944 -159.193 1.00 51.16 141 PHE A CA 1
ATOM 1137 C C . PHE A 1 141 ? 92.348 12.853 -159.329 1.00 51.16 141 PHE A C 1
ATOM 1139 O O . PHE A 1 141 ? 92.659 13.647 -158.446 1.00 51.16 141 PHE A O 1
ATOM 1146 N N . ASN A 1 142 ? 93.128 12.661 -160.403 1.00 52.38 142 ASN A N 1
ATOM 1147 C CA . ASN A 1 142 ? 94.480 13.209 -160.623 1.00 52.38 142 ASN A CA 1
ATOM 1148 C C . ASN A 1 142 ? 94.563 14.754 -160.599 1.00 52.38 142 ASN A C 1
ATOM 1150 O O . ASN A 1 142 ? 94.535 15.397 -161.645 1.00 52.38 142 ASN A O 1
ATOM 1154 N N . GLN A 1 143 ? 94.734 15.332 -159.408 1.00 51.44 143 GLN A N 1
ATOM 1155 C CA . GLN A 1 143 ? 95.145 16.722 -159.167 1.00 51.44 143 GLN A CA 1
ATOM 1156 C C . GLN A 1 143 ? 96.563 16.781 -158.573 1.00 51.44 143 GLN A C 1
ATOM 1158 O O . GLN A 1 143 ? 97.008 15.824 -157.935 1.00 51.44 143 GLN A O 1
ATOM 1163 N N . ALA A 1 144 ? 97.270 17.893 -158.809 1.00 55.56 144 ALA A N 1
ATOM 1164 C CA . ALA A 1 144 ? 98.663 18.107 -158.409 1.00 55.56 144 ALA A CA 1
ATOM 1165 C C . ALA A 1 144 ? 98.865 17.992 -156.881 1.00 55.56 144 ALA A C 1
ATOM 1167 O O . ALA A 1 144 ? 98.028 18.447 -156.102 1.00 55.56 144 ALA A O 1
ATOM 1168 N N . ASP A 1 145 ? 99.996 17.420 -156.448 1.00 58.78 145 ASP A N 1
ATOM 1169 C CA . ASP A 1 145 ? 100.248 16.969 -155.063 1.00 58.78 145 ASP A CA 1
ATOM 1170 C C . ASP A 1 145 ? 99.999 18.020 -153.959 1.00 58.78 145 ASP A C 1
ATOM 1172 O O . ASP A 1 145 ? 99.615 17.669 -152.842 1.00 58.78 145 ASP A O 1
ATOM 1176 N N . ASN A 1 146 ? 100.150 19.315 -154.257 1.00 58.78 146 ASN A N 1
ATOM 1177 C CA . ASN A 1 146 ? 99.918 20.391 -153.285 1.00 58.78 146 ASN A CA 1
ATOM 1178 C C . ASN A 1 146 ? 98.433 20.602 -152.930 1.00 58.78 146 ASN A C 1
ATOM 1180 O O . ASN A 1 146 ? 98.125 20.974 -151.797 1.00 58.78 146 ASN A O 1
ATOM 1184 N N . GLU A 1 147 ? 97.500 20.360 -153.855 1.00 58.97 147 GLU A N 1
ATOM 1185 C CA . GLU A 1 147 ? 96.063 20.540 -153.596 1.00 58.97 147 GLU A CA 1
ATOM 1186 C C . GLU A 1 147 ? 95.511 19.405 -152.727 1.00 58.97 147 GLU A C 1
ATOM 1188 O O . GLU A 1 147 ? 94.761 19.656 -151.783 1.00 58.97 147 GLU A O 1
ATOM 1193 N N . LYS A 1 148 ? 95.977 18.166 -152.943 1.00 61.69 148 LYS A N 1
ATOM 1194 C CA . LYS A 1 148 ? 95.599 17.005 -152.118 1.00 61.69 148 LYS A CA 1
ATOM 1195 C C . LYS A 1 148 ? 95.985 17.173 -150.646 1.00 61.69 148 LYS A C 1
ATOM 1197 O O . LYS A 1 148 ? 95.198 16.829 -149.767 1.00 61.69 148 LYS A O 1
ATOM 1202 N N . ILE A 1 149 ? 97.159 17.743 -150.363 1.00 64.31 149 ILE A N 1
ATOM 1203 C CA . ILE A 1 149 ? 97.611 18.005 -148.985 1.00 64.31 149 ILE A CA 1
ATOM 1204 C C . ILE A 1 149 ? 96.728 19.058 -148.301 1.00 64.31 149 ILE A C 1
ATOM 1206 O O . ILE A 1 149 ? 96.419 18.922 -147.115 1.00 64.31 149 ILE A O 1
ATOM 1210 N N . ASN A 1 150 ? 96.291 20.087 -149.032 1.00 63.22 150 ASN A N 1
ATOM 1211 C CA . ASN A 1 150 ? 95.401 21.111 -148.484 1.00 63.22 150 ASN A CA 1
ATOM 1212 C C . ASN A 1 150 ? 94.003 20.552 -148.189 1.00 63.22 150 ASN A C 1
ATOM 1214 O O . ASN A 1 150 ? 93.491 20.777 -147.094 1.00 63.22 150 ASN A O 1
ATOM 1218 N N . TYR A 1 151 ? 93.427 19.750 -149.091 1.00 65.00 151 TYR A N 1
ATOM 1219 C CA . TYR A 1 151 ? 92.138 19.096 -148.841 1.00 65.00 151 TYR A CA 1
ATOM 1220 C C . TYR A 1 151 ? 92.193 18.104 -147.674 1.00 65.00 151 TYR A C 1
ATOM 1222 O O . TYR A 1 151 ? 91.302 18.107 -146.825 1.00 65.00 151 TYR A O 1
ATOM 1230 N N . ALA A 1 152 ? 93.263 17.309 -147.571 1.00 63.72 152 ALA A N 1
ATOM 1231 C CA . ALA A 1 152 ? 93.460 16.402 -146.442 1.00 63.72 152 ALA A CA 1
ATOM 1232 C C . ALA A 1 152 ? 93.566 17.158 -145.105 1.00 63.72 152 ALA A C 1
ATOM 1234 O O . ALA A 1 152 ? 92.975 16.727 -144.119 1.00 63.72 152 ALA A O 1
ATOM 1235 N N . LYS A 1 153 ? 94.249 18.315 -145.065 1.00 69.62 153 LYS A N 1
ATOM 1236 C CA . LYS A 1 153 ? 94.288 19.177 -143.869 1.00 69.62 153 LYS A CA 1
ATOM 1237 C C . LYS A 1 153 ? 92.909 19.720 -143.496 1.00 69.62 153 LYS A C 1
ATOM 1239 O O . LYS A 1 153 ? 92.572 19.699 -142.317 1.00 69.62 153 LYS A O 1
ATOM 1244 N N . SER A 1 154 ? 92.113 20.166 -144.468 1.00 64.25 154 SER A N 1
ATOM 1245 C CA . SER A 1 154 ? 90.755 20.663 -144.211 1.00 64.25 154 SER A CA 1
ATOM 1246 C C . SER A 1 154 ? 89.826 19.571 -143.678 1.00 64.25 154 SER A C 1
ATOM 1248 O O . SER A 1 154 ? 89.085 19.821 -142.733 1.00 64.25 154 SER A O 1
ATOM 1250 N N . ILE A 1 155 ? 89.904 18.350 -144.216 1.00 64.88 155 ILE A N 1
ATOM 1251 C CA . ILE A 1 155 ? 89.165 17.188 -143.696 1.00 64.88 155 ILE A CA 1
ATOM 1252 C C . ILE A 1 155 ? 89.552 16.920 -142.239 1.00 64.88 155 ILE A C 1
ATOM 1254 O O . ILE A 1 155 ? 88.679 16.845 -141.379 1.00 64.88 155 ILE A O 1
ATOM 1258 N N . LEU A 1 156 ? 90.853 16.855 -141.945 1.00 71.88 156 LEU A N 1
ATOM 1259 C CA . LEU A 1 156 ? 91.363 16.592 -140.597 1.00 71.88 156 LEU A CA 1
ATOM 1260 C C . LEU A 1 156 ? 90.964 17.696 -139.604 1.00 71.88 156 LEU A C 1
ATOM 1262 O O . LEU A 1 156 ? 90.678 17.422 -138.441 1.00 71.88 156 LEU A O 1
ATOM 1266 N N . GLU A 1 157 ? 90.904 18.952 -140.052 1.00 69.50 157 GLU A N 1
ATOM 1267 C CA . GLU A 1 157 ? 90.431 20.074 -139.239 1.00 69.50 157 GLU A CA 1
ATOM 1268 C C . GLU A 1 157 ? 88.928 19.972 -138.932 1.00 69.50 157 GLU A C 1
ATOM 1270 O O . GLU A 1 157 ? 88.521 20.203 -137.791 1.00 69.50 157 GLU A O 1
ATOM 1275 N N . ILE A 1 158 ? 88.102 19.589 -139.911 1.00 65.81 158 ILE A N 1
ATOM 1276 C CA . ILE A 1 158 ? 86.659 19.383 -139.709 1.00 65.81 158 ILE A CA 1
ATOM 1277 C C . ILE A 1 158 ? 86.413 18.168 -138.804 1.00 65.81 158 ILE A C 1
ATOM 1279 O O . ILE A 1 158 ? 85.603 18.258 -137.884 1.00 65.81 158 ILE A O 1
ATOM 1283 N N . GLU A 1 159 ? 87.138 17.065 -138.993 1.00 67.12 159 GLU A N 1
ATOM 1284 C CA . GLU A 1 159 ? 87.053 15.879 -138.132 1.00 67.12 159 GLU A CA 1
ATOM 1285 C C . GLU A 1 159 ? 87.486 16.178 -136.692 1.00 67.12 159 GLU A C 1
ATOM 1287 O O . GLU A 1 159 ? 86.831 15.732 -135.750 1.00 67.12 159 GLU A O 1
ATOM 1292 N N . ASN A 1 160 ? 88.542 16.975 -136.497 1.00 71.62 160 ASN A N 1
ATOM 1293 C CA . ASN A 1 160 ? 88.968 17.411 -135.166 1.00 71.62 160 ASN A CA 1
ATOM 1294 C C . ASN A 1 160 ? 87.931 18.322 -134.501 1.00 71.62 160 ASN A C 1
ATOM 1296 O O . ASN A 1 160 ? 87.675 18.171 -133.308 1.00 71.62 160 ASN A O 1
ATOM 1300 N N . LYS A 1 161 ? 87.293 19.230 -135.254 1.00 67.62 161 LYS A N 1
ATOM 1301 C CA . LYS A 1 161 ? 86.190 20.053 -134.730 1.00 67.62 161 LYS A CA 1
ATOM 1302 C C . LYS A 1 161 ? 84.967 19.198 -134.389 1.00 67.62 161 LYS A C 1
ATOM 1304 O O . LYS A 1 161 ? 84.397 19.379 -133.320 1.00 67.62 161 LYS A O 1
ATOM 1309 N N . GLY A 1 162 ? 84.600 18.239 -135.238 1.00 64.44 162 GLY A N 1
ATOM 1310 C CA . GLY A 1 162 ? 83.500 17.307 -134.973 1.00 64.44 162 GLY A CA 1
ATOM 1311 C C . GLY A 1 162 ? 83.756 16.439 -133.739 1.00 64.44 162 GLY A C 1
ATOM 1312 O O . GLY A 1 162 ? 82.873 16.286 -132.900 1.00 64.44 162 GLY A O 1
ATOM 1313 N N . ARG A 1 163 ? 84.987 15.936 -133.574 1.00 69.19 163 ARG A N 1
ATOM 1314 C CA . ARG A 1 163 ? 85.404 15.199 -132.372 1.00 69.19 163 ARG A CA 1
ATOM 1315 C C . ARG A 1 163 ? 85.352 16.081 -131.126 1.00 69.19 163 ARG A C 1
ATOM 1317 O O . ARG A 1 163 ? 84.783 15.662 -130.131 1.00 69.19 163 ARG A O 1
ATOM 1324 N N . HIS A 1 164 ? 85.847 17.317 -131.206 1.00 68.31 164 HIS A N 1
ATOM 1325 C CA . HIS A 1 164 ? 85.778 18.277 -130.103 1.00 68.31 164 HIS A CA 1
ATOM 1326 C C . HIS A 1 164 ? 84.336 18.555 -129.650 1.00 68.31 164 HIS A C 1
ATOM 1328 O O . HIS A 1 164 ? 84.063 18.566 -128.453 1.00 68.31 164 HIS A O 1
ATOM 1334 N N . TRP A 1 165 ? 83.407 18.763 -130.588 1.00 65.38 165 TRP A N 1
ATOM 1335 C CA . TRP A 1 165 ? 82.001 19.003 -130.253 1.00 65.38 165 TRP A CA 1
ATOM 1336 C C . TRP A 1 165 ? 81.299 17.759 -129.713 1.00 65.38 165 TRP A C 1
ATOM 1338 O O . TRP A 1 165 ? 80.492 17.888 -128.796 1.00 65.38 165 TRP A O 1
ATOM 1348 N N . LYS A 1 166 ? 81.649 16.569 -130.211 1.00 66.81 166 LYS A N 1
ATOM 1349 C CA . LYS A 1 166 ? 81.163 15.303 -129.659 1.00 66.81 166 LYS A CA 1
ATOM 1350 C C . LYS A 1 166 ? 81.655 15.078 -128.228 1.00 66.81 166 LYS A C 1
ATOM 1352 O O . LYS A 1 166 ? 80.839 14.824 -127.354 1.00 66.81 166 LYS A O 1
ATOM 1357 N N . ASP A 1 167 ? 82.951 15.259 -127.976 1.00 70.25 167 ASP A N 1
ATOM 1358 C CA . ASP A 1 167 ? 83.528 15.139 -126.632 1.00 70.25 167 ASP A CA 1
ATOM 1359 C C . ASP A 1 167 ? 82.882 16.153 -125.666 1.00 70.25 167 ASP A C 1
ATOM 1361 O O . ASP A 1 167 ? 82.585 15.827 -124.518 1.00 70.25 167 ASP A O 1
ATOM 1365 N N . LYS A 1 168 ? 82.596 17.373 -126.145 1.00 68.94 168 LYS A N 1
ATOM 1366 C CA . LYS A 1 168 ? 81.908 18.413 -125.367 1.00 68.94 168 LYS A CA 1
ATOM 1367 C C . LYS A 1 168 ? 80.438 18.079 -125.091 1.00 68.94 168 LYS A C 1
ATOM 1369 O O . LYS A 1 168 ? 79.951 18.379 -124.004 1.00 68.94 168 LYS A O 1
ATOM 1374 N N . TYR A 1 169 ? 79.731 17.474 -126.044 1.00 68.94 169 TYR A N 1
ATOM 1375 C CA . TYR A 1 169 ? 78.369 16.982 -125.830 1.00 68.94 169 TYR A CA 1
ATOM 1376 C C . TYR A 1 169 ? 78.351 15.845 -124.804 1.00 68.94 169 TYR A C 1
ATOM 1378 O O . TYR A 1 169 ? 77.569 15.901 -123.858 1.00 68.94 169 TYR A O 1
ATOM 1386 N N . ASP A 1 170 ? 79.251 14.867 -124.938 1.00 69.94 170 ASP A N 1
ATOM 1387 C CA . ASP A 1 170 ? 79.372 13.749 -123.999 1.00 69.94 170 ASP A CA 1
ATOM 1388 C C . ASP A 1 170 ? 79.700 14.253 -122.575 1.00 69.94 170 ASP A C 1
ATOM 1390 O O . ASP A 1 170 ? 79.109 13.787 -121.599 1.00 69.94 170 ASP A O 1
ATOM 1394 N N . GLU A 1 171 ? 80.568 15.266 -122.436 1.00 73.38 171 GLU A N 1
ATOM 1395 C CA . GLU A 1 171 ? 80.869 15.917 -121.150 1.00 73.38 171 GLU A CA 1
ATOM 1396 C C . GLU A 1 171 ? 79.637 16.602 -120.530 1.00 73.38 171 GLU A C 1
ATOM 1398 O O . GLU A 1 171 ? 79.343 16.403 -119.345 1.00 73.38 171 GLU A O 1
ATOM 1403 N N . LEU A 1 172 ? 78.905 17.398 -121.318 1.00 69.50 172 LEU A N 1
ATOM 1404 C CA . LEU A 1 172 ? 77.694 18.087 -120.858 1.00 69.50 172 LEU A CA 1
ATOM 1405 C C . LEU A 1 172 ? 76.582 17.096 -120.501 1.00 69.50 172 LEU A C 1
ATOM 1407 O O . LEU A 1 172 ? 75.893 17.279 -119.498 1.00 69.50 172 LEU A O 1
ATOM 1411 N N . TYR A 1 173 ? 76.436 16.022 -121.273 1.00 70.06 173 TYR A N 1
ATOM 1412 C CA . TYR A 1 173 ? 75.449 14.979 -121.027 1.00 70.06 173 TYR A CA 1
ATOM 1413 C C . TYR A 1 173 ? 75.747 14.207 -119.733 1.00 70.06 173 TYR A C 1
ATOM 1415 O O . TYR A 1 173 ? 74.862 14.026 -118.896 1.00 70.06 173 TYR A O 1
ATOM 1423 N N . GLU A 1 174 ? 77.007 13.835 -119.492 1.00 73.69 174 GLU A N 1
ATOM 1424 C C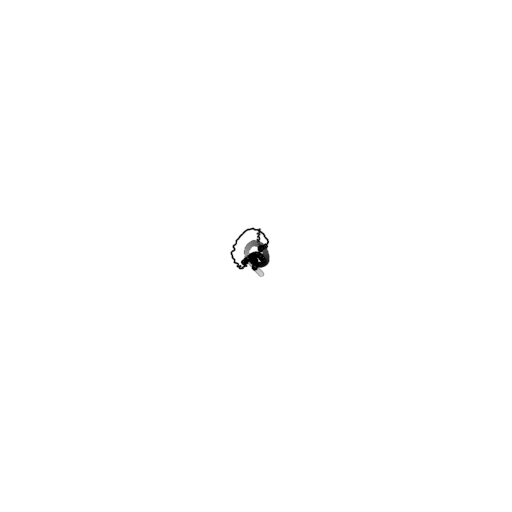A . GLU A 1 174 ? 77.437 13.232 -118.223 1.00 73.69 174 GLU A CA 1
ATOM 1425 C C . GLU A 1 174 ? 77.210 14.170 -117.028 1.00 73.69 174 GLU A C 1
ATOM 1427 O O . GLU A 1 174 ? 76.791 13.746 -115.943 1.00 73.69 174 GLU A O 1
ATOM 1432 N N . LYS A 1 175 ? 77.461 15.470 -117.209 1.00 74.56 175 LYS A N 1
ATOM 1433 C CA . LYS A 1 175 ? 77.209 16.476 -116.174 1.00 74.56 175 LYS A CA 1
ATOM 1434 C C . LYS A 1 175 ? 75.714 16.640 -115.892 1.00 74.56 175 LYS A C 1
ATOM 1436 O O . LYS A 1 175 ? 75.339 16.686 -114.716 1.00 74.56 175 LYS A O 1
ATOM 1441 N N . TYR A 1 176 ? 74.877 16.649 -116.928 1.00 72.25 176 TYR A N 1
ATOM 1442 C CA . TYR A 1 176 ? 73.421 16.643 -116.811 1.00 72.25 176 TYR A CA 1
ATOM 1443 C C . TYR A 1 176 ? 72.928 15.416 -116.034 1.00 72.25 176 TYR A C 1
ATOM 1445 O O . TYR A 1 176 ? 72.250 15.585 -115.024 1.00 72.25 176 TYR A O 1
ATOM 1453 N N . LEU A 1 177 ? 73.352 14.201 -116.401 1.00 69.75 177 LEU A N 1
ATOM 1454 C CA . LEU A 1 177 ? 72.950 12.965 -115.711 1.00 69.75 177 LEU A CA 1
ATOM 1455 C C . LEU A 1 177 ? 73.326 12.973 -114.220 1.00 69.75 177 LEU A C 1
ATOM 1457 O O . LEU A 1 177 ? 72.554 12.543 -113.356 1.00 69.75 177 LEU A O 1
ATOM 1461 N N . ARG A 1 178 ? 74.509 13.497 -113.876 1.00 74.12 178 ARG A N 1
ATOM 1462 C CA . ARG A 1 178 ? 74.930 13.649 -112.472 1.00 74.12 178 ARG A CA 1
ATOM 1463 C C . ARG A 1 178 ? 74.085 14.674 -111.720 1.00 74.12 178 ARG A C 1
ATOM 1465 O O . ARG A 1 178 ? 73.799 14.465 -110.539 1.00 74.12 178 ARG A O 1
ATOM 1472 N N . LEU A 1 179 ? 73.727 15.784 -112.362 1.00 73.00 179 LEU A N 1
ATOM 1473 C CA . LEU A 1 179 ? 72.852 16.806 -111.783 1.00 73.00 179 LEU A CA 1
ATOM 1474 C C . LEU A 1 179 ? 71.428 16.276 -111.603 1.00 73.00 179 LEU A C 1
ATOM 1476 O O . LEU A 1 179 ? 70.849 16.481 -110.539 1.00 73.00 179 LEU A O 1
ATOM 1480 N N . GLU A 1 180 ? 70.901 15.540 -112.578 1.00 71.31 180 GLU A N 1
ATOM 1481 C CA . GLU A 1 180 ? 69.577 14.919 -112.530 1.00 71.31 180 GLU A CA 1
ATOM 1482 C C . GLU A 1 180 ? 69.497 13.915 -111.377 1.00 71.31 180 GLU A C 1
ATOM 1484 O O . GLU A 1 180 ? 68.603 13.993 -110.537 1.00 71.31 180 GLU A O 1
ATOM 1489 N N . SER A 1 181 ? 70.497 13.041 -111.242 1.00 74.12 181 SER A N 1
ATOM 1490 C CA . SER A 1 181 ? 70.583 12.094 -110.125 1.00 74.12 181 SER A CA 1
ATOM 1491 C C . SER A 1 181 ? 70.603 12.795 -108.757 1.00 74.12 181 SER A C 1
ATOM 1493 O O . SER A 1 181 ? 69.871 12.415 -107.838 1.00 74.12 181 SER A O 1
ATOM 1495 N N . LYS A 1 182 ? 71.386 13.876 -108.615 1.00 78.12 182 LYS A N 1
ATOM 1496 C CA . LYS A 1 182 ? 71.411 14.694 -107.387 1.00 78.12 182 LYS A CA 1
ATOM 1497 C C . LYS A 1 182 ? 70.072 15.379 -107.121 1.00 78.12 182 LYS A C 1
ATOM 1499 O O . LYS A 1 182 ? 69.644 15.426 -105.968 1.00 78.12 182 LYS A O 1
ATOM 1504 N N . TYR A 1 183 ? 69.424 15.899 -108.161 1.00 72.75 183 TYR A N 1
ATOM 1505 C CA . TYR A 1 183 ? 68.107 16.519 -108.068 1.00 72.75 183 TYR A CA 1
ATOM 1506 C C . TYR A 1 183 ? 67.057 15.510 -107.590 1.00 72.75 183 TYR A C 1
ATOM 1508 O O . TYR A 1 183 ? 66.376 15.779 -106.604 1.00 72.75 183 TYR A O 1
ATOM 1516 N N . MET A 1 184 ? 67.006 14.319 -108.191 1.00 73.06 184 MET A N 1
ATOM 1517 C CA . MET A 1 184 ? 66.071 13.253 -107.814 1.00 73.06 184 MET A CA 1
ATOM 1518 C C . MET A 1 184 ? 66.261 12.785 -106.365 1.00 73.06 184 MET A C 1
ATOM 1520 O O . MET A 1 184 ? 65.286 12.555 -105.646 1.00 73.06 184 MET A O 1
ATOM 1524 N N . LEU A 1 185 ? 67.509 12.671 -105.896 1.00 75.31 185 LEU A N 1
ATOM 1525 C CA . LEU A 1 185 ? 67.796 12.355 -104.492 1.00 75.31 185 LEU A CA 1
ATOM 1526 C C . LEU A 1 185 ? 67.303 13.458 -103.546 1.00 75.31 185 LEU A C 1
ATOM 1528 O O . LEU A 1 185 ? 66.682 13.155 -102.525 1.00 75.31 185 LEU A O 1
ATOM 1532 N N . ALA A 1 186 ? 67.543 14.722 -103.896 1.00 71.06 186 ALA A N 1
ATOM 1533 C CA . ALA A 1 186 ? 67.093 15.863 -103.108 1.00 71.06 186 ALA A CA 1
ATOM 1534 C C . ALA A 1 186 ? 65.558 16.011 -103.116 1.00 71.06 186 ALA A C 1
ATOM 1536 O O . ALA A 1 186 ? 64.976 16.371 -102.094 1.00 71.06 186 ALA A O 1
ATOM 1537 N N . GLU A 1 187 ? 64.891 15.687 -104.227 1.00 71.69 187 GLU A N 1
ATOM 1538 C CA . GLU A 1 187 ? 63.428 15.668 -104.327 1.00 71.69 187 GLU A CA 1
ATOM 1539 C C . GLU A 1 187 ? 62.830 14.590 -103.422 1.00 71.69 187 GLU A C 1
ATOM 1541 O O . GLU A 1 187 ? 61.941 14.876 -102.619 1.00 71.69 187 GLU A O 1
ATOM 1546 N N . LYS A 1 188 ? 63.385 13.374 -103.466 1.00 77.44 188 LYS A N 1
ATOM 1547 C CA . LYS A 1 188 ? 62.982 12.274 -102.582 1.00 77.44 188 LYS A CA 1
ATOM 1548 C C . LYS A 1 188 ? 63.149 12.637 -101.103 1.00 77.44 188 LYS A C 1
ATOM 1550 O O . LYS A 1 188 ? 62.257 12.364 -100.300 1.00 77.44 188 LYS A O 1
ATOM 1555 N N . GLU A 1 189 ? 64.271 13.253 -100.732 1.00 77.00 189 GLU A N 1
ATOM 1556 C CA . GLU A 1 189 ? 64.512 13.725 -99.362 1.00 77.00 189 GLU A CA 1
ATOM 1557 C C . GLU A 1 189 ? 63.505 14.814 -98.957 1.00 77.00 189 GLU A C 1
ATOM 1559 O O . GLU A 1 189 ? 62.949 14.766 -97.861 1.00 77.00 189 GLU A O 1
ATOM 1564 N N . ASN A 1 190 ? 63.205 15.759 -99.852 1.00 77.25 190 ASN A N 1
ATOM 1565 C CA . ASN A 1 190 ? 62.210 16.801 -99.612 1.00 77.25 190 ASN A CA 1
ATOM 1566 C C . ASN A 1 190 ? 60.800 16.219 -99.405 1.00 77.25 190 ASN A C 1
ATOM 1568 O O . ASN A 1 190 ? 60.121 16.604 -98.453 1.00 77.25 190 ASN A O 1
ATOM 1572 N N . CYS A 1 191 ? 60.377 15.257 -100.230 1.00 73.88 191 CYS A N 1
ATOM 1573 C CA . CYS A 1 191 ? 59.105 14.552 -100.051 1.00 73.88 191 CYS A CA 1
ATOM 1574 C C . CYS A 1 191 ? 59.049 13.812 -98.707 1.00 73.88 191 CYS A C 1
ATOM 1576 O O . CYS A 1 191 ? 58.067 13.946 -97.977 1.00 73.88 191 CYS A O 1
ATOM 1578 N N . ASN A 1 192 ? 60.112 13.090 -98.337 1.00 77.25 192 ASN A N 1
ATOM 1579 C CA . ASN A 1 192 ? 60.191 12.407 -97.042 1.00 77.25 192 ASN A CA 1
ATOM 1580 C C . ASN A 1 192 ? 60.085 13.389 -95.867 1.00 77.25 192 ASN A C 1
ATOM 1582 O O . ASN A 1 192 ? 59.338 13.138 -94.924 1.00 77.25 192 ASN A O 1
ATOM 1586 N N . ASN A 1 193 ? 60.773 14.531 -95.945 1.00 78.81 193 ASN A N 1
ATOM 1587 C CA . ASN A 1 193 ? 60.700 15.570 -94.919 1.00 78.81 193 ASN A CA 1
ATOM 1588 C C . ASN A 1 193 ? 59.289 16.162 -94.803 1.00 78.81 193 ASN A C 1
ATOM 1590 O O . ASN A 1 193 ? 58.816 16.397 -93.695 1.00 78.81 193 ASN A O 1
ATOM 1594 N N . GLN A 1 194 ? 58.587 16.379 -95.919 1.00 76.00 194 GLN A N 1
ATOM 1595 C CA . GLN A 1 194 ? 57.205 16.870 -95.889 1.00 76.00 194 GLN A CA 1
ATOM 1596 C C . GLN A 1 194 ? 56.241 15.859 -95.260 1.00 76.00 194 GLN A C 1
ATOM 1598 O O . GLN A 1 194 ? 55.392 16.254 -94.458 1.00 76.00 194 GLN A O 1
ATOM 1603 N N . ILE A 1 195 ? 56.398 14.566 -95.568 1.00 82.62 195 ILE A N 1
ATOM 1604 C CA . ILE A 1 195 ? 55.622 13.490 -94.935 1.00 82.62 195 ILE A CA 1
ATOM 1605 C C . ILE A 1 195 ? 55.879 13.469 -93.425 1.00 82.62 195 ILE A C 1
ATOM 1607 O O . ILE A 1 195 ? 54.933 13.389 -92.643 1.00 82.62 195 ILE A O 1
ATOM 1611 N N . GLU A 1 196 ? 57.137 13.587 -93.001 1.00 83.00 196 GLU A N 1
ATOM 1612 C CA . GLU A 1 196 ? 57.491 13.572 -91.581 1.00 83.00 196 GLU A CA 1
ATOM 1613 C C . GLU A 1 196 ? 56.962 14.807 -90.838 1.00 83.00 196 GLU A C 1
ATOM 1615 O O . GLU A 1 196 ? 56.402 14.684 -89.752 1.00 83.00 196 GLU A O 1
ATOM 1620 N N . ILE A 1 197 ? 57.018 15.993 -91.454 1.00 83.12 197 ILE A N 1
ATOM 1621 C CA . ILE A 1 197 ? 56.406 17.211 -90.899 1.00 83.12 197 ILE A CA 1
ATOM 1622 C C . ILE A 1 197 ? 54.889 17.038 -90.739 1.00 83.12 197 ILE A C 1
ATOM 1624 O O . ILE A 1 197 ? 54.329 17.449 -89.722 1.00 83.12 197 ILE A O 1
ATOM 1628 N N . ALA A 1 198 ? 54.206 16.437 -91.719 1.00 80.56 198 ALA A N 1
ATOM 1629 C CA . ALA A 1 198 ? 52.770 16.174 -91.627 1.00 80.56 198 ALA A CA 1
ATOM 1630 C C . ALA A 1 198 ? 52.438 15.177 -90.500 1.00 80.56 198 ALA A C 1
ATOM 1632 O O . ALA A 1 198 ? 51.476 15.386 -89.753 1.00 80.56 198 ALA A O 1
ATOM 1633 N N . ARG A 1 199 ? 53.262 14.135 -90.321 1.00 90.38 199 ARG A N 1
ATOM 1634 C CA . ARG A 1 199 ? 53.139 13.182 -89.205 1.00 90.38 199 ARG A CA 1
ATOM 1635 C C . ARG A 1 199 ? 53.324 13.863 -87.854 1.00 90.38 199 ARG A C 1
ATOM 1637 O O . ARG A 1 199 ? 52.469 13.702 -86.988 1.00 90.38 199 ARG A O 1
ATOM 1644 N N . ILE A 1 200 ? 54.375 14.669 -87.693 1.00 89.00 200 ILE A N 1
ATOM 1645 C CA . ILE A 1 200 ? 54.641 15.412 -86.451 1.00 89.00 200 ILE A CA 1
ATOM 1646 C C . ILE A 1 200 ? 53.461 16.326 -86.110 1.00 89.00 200 ILE A C 1
ATOM 1648 O O . ILE A 1 200 ? 52.968 16.273 -84.988 1.00 89.00 200 ILE A O 1
ATOM 1652 N N . LYS A 1 201 ? 52.935 17.086 -87.079 1.00 89.19 201 LYS A N 1
ATOM 1653 C CA . LYS A 1 201 ? 51.759 17.950 -86.860 1.00 89.19 201 LYS A CA 1
ATOM 1654 C C . LYS A 1 201 ? 50.521 17.172 -86.412 1.00 89.19 201 LYS A C 1
ATOM 1656 O O . LYS A 1 201 ? 49.753 17.662 -85.587 1.00 89.19 201 LYS A O 1
ATOM 1661 N N . THR A 1 202 ? 50.323 15.970 -86.951 1.00 90.44 202 THR A N 1
ATOM 1662 C CA . THR A 1 202 ? 49.209 15.096 -86.551 1.00 90.44 202 THR A CA 1
ATOM 1663 C C . THR A 1 202 ? 49.375 14.654 -85.096 1.00 90.44 202 THR A C 1
ATOM 1665 O O . THR A 1 202 ? 48.460 14.836 -84.296 1.00 90.44 202 THR A O 1
ATOM 1668 N N . ILE A 1 203 ? 50.575 14.194 -84.727 1.00 90.06 203 ILE A N 1
ATOM 1669 C CA . ILE A 1 203 ? 50.918 13.789 -83.354 1.00 90.06 203 ILE A CA 1
ATOM 1670 C C . ILE A 1 203 ? 50.781 14.963 -82.372 1.00 90.06 203 ILE A C 1
ATOM 1672 O O . ILE A 1 203 ? 50.276 14.796 -81.264 1.00 90.06 203 ILE A O 1
ATOM 1676 N N . GLU A 1 204 ? 51.210 16.168 -82.750 1.00 90.12 204 GLU A N 1
ATOM 1677 C CA . GLU A 1 204 ? 51.069 17.369 -81.919 1.00 90.12 204 GLU A CA 1
ATOM 1678 C C . GLU A 1 204 ? 49.598 17.708 -81.646 1.00 90.12 204 GLU A C 1
ATOM 1680 O O . GLU A 1 204 ? 49.238 18.023 -80.508 1.00 90.12 204 GLU A O 1
ATOM 1685 N N . ASN A 1 205 ? 48.737 17.597 -82.660 1.00 91.12 205 ASN A N 1
ATOM 1686 C CA . ASN A 1 205 ? 47.304 17.824 -82.506 1.00 91.12 205 ASN A CA 1
ATOM 1687 C C . ASN A 1 205 ? 46.644 16.759 -81.611 1.00 91.12 205 ASN A C 1
ATOM 1689 O O . ASN A 1 205 ? 45.869 17.102 -80.718 1.00 91.12 205 ASN A O 1
ATOM 1693 N N . GLU A 1 206 ? 46.990 15.482 -81.791 1.00 92.50 206 GLU A N 1
ATOM 1694 C CA . GLU A 1 206 ? 46.522 14.393 -80.921 1.00 92.50 206 GLU A CA 1
ATOM 1695 C C . GLU A 1 206 ? 46.973 14.598 -79.469 1.00 92.50 206 GLU A C 1
ATOM 1697 O O . GLU A 1 206 ? 46.166 14.502 -78.543 1.00 92.50 206 GLU A O 1
ATOM 1702 N N . ASN A 1 207 ? 48.235 14.980 -79.250 1.00 92.50 207 ASN A N 1
ATOM 1703 C CA . ASN A 1 207 ? 48.757 15.290 -77.919 1.00 92.50 207 ASN A CA 1
ATOM 1704 C C . ASN A 1 207 ? 48.033 16.477 -77.273 1.00 92.50 207 ASN A C 1
ATOM 1706 O O . ASN A 1 207 ? 47.772 16.462 -76.067 1.00 92.50 207 ASN A O 1
ATOM 1710 N N . LEU A 1 208 ? 47.677 17.506 -78.048 1.00 91.75 208 LEU A N 1
ATOM 1711 C CA . LEU A 1 208 ? 46.885 18.628 -77.547 1.00 91.75 208 LEU A CA 1
ATOM 1712 C C . LEU A 1 208 ? 45.500 18.160 -77.077 1.00 91.75 208 LEU A C 1
ATOM 1714 O O . LEU A 1 208 ? 45.066 18.536 -75.986 1.00 91.75 208 LEU A O 1
ATOM 1718 N N . GLN A 1 209 ? 44.828 17.314 -77.861 1.00 91.31 209 GLN A N 1
ATOM 1719 C CA . GLN A 1 209 ? 43.528 16.749 -77.494 1.00 91.31 209 GLN A CA 1
ATOM 1720 C C . GLN A 1 209 ? 43.623 15.855 -76.251 1.00 91.31 209 GLN A C 1
ATOM 1722 O O . GLN A 1 209 ? 42.823 16.003 -75.324 1.00 91.31 209 GLN A O 1
ATOM 1727 N N . LEU A 1 210 ? 44.634 14.984 -76.176 1.00 93.25 210 LEU A N 1
ATOM 1728 C CA . LEU A 1 210 ? 44.876 14.128 -75.013 1.00 93.25 210 LEU A CA 1
ATOM 1729 C C . LEU A 1 210 ? 45.114 14.950 -73.743 1.00 93.25 210 LEU A C 1
ATOM 1731 O O . LEU A 1 210 ? 44.516 14.657 -72.708 1.00 93.25 210 LEU A O 1
ATOM 1735 N N . ASN A 1 211 ? 45.906 16.021 -73.818 1.00 92.06 211 ASN A N 1
ATOM 1736 C CA . ASN A 1 211 ? 46.135 16.907 -72.676 1.00 92.06 211 ASN A CA 1
ATOM 1737 C C . ASN A 1 211 ? 44.841 17.583 -72.198 1.00 92.06 211 ASN A C 1
ATOM 1739 O O . ASN A 1 211 ? 44.585 17.643 -70.995 1.00 92.06 211 ASN A O 1
ATOM 1743 N N . GLN A 1 212 ? 43.972 18.017 -73.116 1.00 92.12 212 GLN A N 1
ATOM 1744 C CA . GLN A 1 212 ? 42.661 18.564 -72.748 1.00 92.12 212 GLN A CA 1
ATOM 1745 C C . GLN A 1 212 ? 41.767 17.520 -72.060 1.00 92.12 212 GLN A C 1
ATOM 1747 O O . GLN A 1 212 ? 41.057 17.848 -71.105 1.00 92.12 212 GLN A O 1
ATOM 1752 N N . ILE A 1 213 ? 41.796 16.265 -72.520 1.00 91.88 213 ILE A N 1
ATOM 1753 C CA . ILE A 1 213 ? 41.053 15.156 -71.901 1.00 91.88 213 ILE A CA 1
ATOM 1754 C C . ILE A 1 213 ? 41.603 14.852 -70.502 1.00 91.88 213 ILE A C 1
ATOM 1756 O O . ILE A 1 213 ? 40.822 14.703 -69.557 1.00 91.88 213 ILE A O 1
ATOM 1760 N N . ILE A 1 214 ? 42.927 14.812 -70.338 1.00 92.44 214 ILE A N 1
ATOM 1761 C CA . ILE A 1 214 ? 43.593 14.605 -69.045 1.00 92.44 214 ILE A CA 1
ATOM 1762 C C . ILE A 1 214 ? 43.209 15.716 -68.063 1.00 92.44 214 ILE A C 1
ATOM 1764 O O . ILE A 1 214 ? 42.830 15.429 -66.926 1.00 92.44 214 ILE A O 1
ATOM 1768 N N . ASP A 1 215 ? 43.221 16.976 -68.497 1.00 92.12 215 ASP A N 1
ATOM 1769 C CA . ASP A 1 215 ? 42.829 18.111 -67.661 1.00 92.12 215 ASP A CA 1
ATOM 1770 C C . ASP A 1 215 ? 41.365 18.033 -67.219 1.00 92.12 215 ASP A C 1
ATOM 1772 O O . ASP A 1 215 ? 41.063 18.240 -66.039 1.00 92.12 215 ASP A O 1
ATOM 1776 N N . LYS A 1 216 ? 40.445 17.693 -68.133 1.00 92.94 216 LYS A N 1
ATOM 1777 C CA . LYS A 1 216 ? 39.027 17.478 -67.795 1.00 92.94 216 LYS A CA 1
ATOM 1778 C C . LYS A 1 216 ? 38.866 16.336 -66.790 1.00 92.94 216 LYS A C 1
ATOM 1780 O O . LYS A 1 216 ? 38.194 16.505 -65.774 1.00 92.94 216 LYS A O 1
ATOM 1785 N N . THR A 1 217 ? 39.546 15.216 -67.023 1.00 92.12 217 THR A N 1
ATOM 1786 C CA . THR A 1 217 ? 39.518 14.038 -66.141 1.00 92.12 217 THR A CA 1
ATOM 1787 C C . THR A 1 217 ? 40.048 14.372 -64.746 1.00 92.12 217 THR A C 1
ATOM 1789 O O . THR A 1 217 ? 39.447 14.002 -63.739 1.00 92.12 217 THR A O 1
ATOM 1792 N N . ASN A 1 218 ? 41.129 15.149 -64.660 1.00 93.38 218 ASN A N 1
ATOM 1793 C CA . ASN A 1 218 ? 41.696 15.595 -63.390 1.00 93.38 218 ASN A CA 1
ATOM 1794 C C . ASN A 1 218 ? 40.758 16.519 -62.607 1.00 93.38 218 ASN A C 1
ATOM 1796 O O . ASN A 1 218 ? 40.710 16.428 -61.380 1.00 93.38 218 ASN A O 1
ATOM 1800 N N . ARG A 1 219 ? 39.994 17.385 -63.286 1.00 93.06 219 ARG A N 1
ATOM 1801 C CA . ARG A 1 219 ? 38.964 18.206 -62.627 1.00 93.06 219 ARG A CA 1
ATOM 1802 C C . ARG A 1 219 ? 37.847 17.339 -62.054 1.00 93.06 219 ARG A C 1
ATOM 1804 O O . ARG A 1 219 ? 37.486 17.524 -60.897 1.00 93.06 219 ARG A O 1
ATOM 1811 N N . VAL A 1 220 ? 37.348 16.369 -62.825 1.00 93.00 220 VAL A N 1
ATOM 1812 C CA . VAL A 1 220 ? 36.311 15.431 -62.357 1.00 93.00 220 VAL A CA 1
ATOM 1813 C C . VAL A 1 220 ? 36.801 14.634 -61.149 1.00 93.00 220 VAL A C 1
ATOM 1815 O O . VAL A 1 220 ? 36.095 14.558 -60.147 1.00 93.00 220 VAL A O 1
ATOM 1818 N N . ARG A 1 221 ? 38.032 14.111 -61.196 1.00 93.12 221 ARG A N 1
ATOM 1819 C CA . ARG A 1 221 ? 38.643 13.402 -60.064 1.00 93.12 221 ARG A CA 1
ATOM 1820 C C . ARG A 1 221 ? 38.670 14.257 -58.795 1.00 93.12 221 ARG A C 1
ATOM 1822 O O . ARG A 1 221 ? 38.207 13.790 -57.764 1.00 93.12 221 ARG A O 1
ATOM 1829 N N . LYS A 1 222 ? 39.128 15.512 -58.880 1.00 94.38 222 LYS A N 1
ATOM 1830 C CA . LYS A 1 222 ? 39.139 16.432 -57.727 1.00 94.38 222 LYS A CA 1
ATOM 1831 C C . LYS A 1 222 ? 37.740 16.680 -57.163 1.00 94.38 222 LYS A C 1
ATOM 1833 O O . LYS A 1 222 ? 37.566 16.700 -55.951 1.00 94.38 222 LYS A O 1
ATOM 1838 N N . HIS A 1 223 ? 36.736 16.844 -58.027 1.00 91.69 223 HIS A N 1
ATOM 1839 C CA . HIS A 1 223 ? 35.351 16.995 -57.575 1.00 91.69 223 HIS A CA 1
ATOM 1840 C C . HIS A 1 223 ? 34.835 15.746 -56.851 1.00 91.69 223 HIS A C 1
ATOM 1842 O O . HIS A 1 223 ? 34.176 15.877 -55.822 1.00 91.69 223 HIS A O 1
ATOM 1848 N N . LEU A 1 224 ? 35.161 14.548 -57.346 1.00 92.25 224 LEU A N 1
ATOM 1849 C CA . LEU A 1 224 ? 34.802 13.290 -56.689 1.00 92.25 224 LEU A CA 1
ATOM 1850 C C . LEU A 1 224 ? 35.519 13.111 -55.346 1.00 92.25 224 LEU A C 1
ATOM 1852 O O . LEU A 1 224 ? 34.889 12.672 -54.390 1.00 92.25 224 LEU A O 1
ATOM 1856 N N . GLU A 1 225 ? 36.797 13.482 -55.253 1.00 94.00 225 GLU A N 1
ATOM 1857 C CA . GLU A 1 225 ? 37.563 13.459 -53.999 1.00 94.00 225 GLU A CA 1
ATOM 1858 C C . GLU A 1 225 ? 36.920 14.374 -52.943 1.00 94.00 225 GLU A C 1
ATOM 1860 O O . GLU A 1 225 ? 36.635 13.915 -51.838 1.00 94.00 225 GLU A O 1
ATOM 1865 N N . SER A 1 226 ? 36.580 15.621 -53.293 1.00 93.62 226 SER A N 1
ATOM 1866 C CA . SER A 1 226 ? 35.880 16.530 -52.370 1.00 93.62 226 SER A CA 1
ATOM 1867 C C . SER A 1 226 ? 34.477 16.040 -51.991 1.00 93.62 226 SER A C 1
ATOM 1869 O O . SER A 1 226 ? 34.063 16.184 -50.841 1.00 93.62 226 SER A O 1
ATOM 1871 N N . ALA A 1 227 ? 33.733 15.446 -52.930 1.00 91.06 227 ALA A N 1
ATOM 1872 C CA . ALA A 1 227 ? 32.418 14.876 -52.637 1.00 91.06 227 ALA A CA 1
ATOM 1873 C C . ALA A 1 227 ? 32.521 13.673 -51.685 1.00 91.06 227 ALA A C 1
ATOM 1875 O O . ALA A 1 227 ? 31.703 13.538 -50.773 1.00 91.06 227 ALA A O 1
ATOM 1876 N N . LEU A 1 228 ? 33.537 12.824 -51.864 1.00 92.25 228 LEU A N 1
ATOM 1877 C CA . LEU A 1 228 ? 33.808 11.690 -50.988 1.00 92.25 228 LEU A CA 1
ATOM 1878 C C . LEU A 1 228 ? 34.186 12.155 -49.579 1.00 92.25 228 LEU A C 1
ATOM 1880 O O . LEU A 1 228 ? 33.639 11.636 -48.610 1.00 92.25 228 LEU A O 1
ATOM 1884 N N . GLU A 1 229 ? 35.060 13.154 -49.461 1.00 94.06 229 GLU A N 1
ATOM 1885 C CA . GLU A 1 229 ? 35.459 13.734 -48.174 1.00 94.06 229 GLU A CA 1
ATOM 1886 C C . GLU A 1 229 ? 34.258 14.338 -47.430 1.00 94.06 229 GLU A C 1
ATOM 1888 O O . GLU A 1 229 ? 34.055 14.068 -46.246 1.00 94.06 229 GLU A O 1
ATOM 1893 N N . SER A 1 230 ? 33.382 15.055 -48.143 1.00 93.94 230 SER A N 1
ATOM 1894 C CA . SER A 1 230 ? 32.128 15.555 -47.572 1.00 93.94 230 SER A CA 1
ATOM 1895 C C . SER A 1 230 ? 31.206 14.423 -47.108 1.00 93.94 230 SER A C 1
ATOM 1897 O O . SER A 1 230 ? 30.581 14.540 -46.055 1.00 93.94 230 SER A O 1
ATOM 1899 N N . CYS A 1 231 ? 31.098 13.335 -47.878 1.00 91.56 231 CYS A N 1
ATOM 1900 C CA . CYS A 1 231 ? 30.270 12.185 -47.511 1.00 91.56 231 CYS A CA 1
ATOM 1901 C C . CYS A 1 231 ? 30.820 11.461 -46.275 1.00 91.56 231 CYS A C 1
ATOM 1903 O O . CYS A 1 231 ? 30.045 11.084 -45.399 1.00 91.56 231 CYS A O 1
ATOM 1905 N N . LEU A 1 232 ? 32.142 11.291 -46.183 1.00 93.44 232 LEU A N 1
ATOM 1906 C CA . LEU A 1 232 ? 32.801 10.709 -45.011 1.00 93.44 232 LEU A CA 1
ATOM 1907 C C . LEU A 1 232 ? 32.564 11.565 -43.760 1.00 93.44 232 LEU A C 1
ATOM 1909 O O . LEU A 1 232 ? 32.198 11.022 -42.720 1.00 93.44 232 LEU A O 1
ATOM 1913 N N . GLY A 1 233 ? 32.649 12.893 -43.884 1.00 92.06 233 GLY A N 1
ATOM 1914 C CA . GLY A 1 233 ? 32.339 13.809 -42.785 1.00 92.06 233 GLY A CA 1
ATOM 1915 C C . GLY A 1 233 ? 30.901 13.683 -42.264 1.00 92.06 233 GLY A C 1
ATOM 1916 O O . GLY A 1 233 ? 30.675 13.724 -41.056 1.00 92.06 233 GLY A O 1
ATOM 1917 N N . GLU A 1 234 ? 29.915 13.482 -43.144 1.00 92.56 234 GLU A N 1
ATOM 1918 C CA . GLU A 1 234 ? 28.528 13.226 -42.724 1.00 92.56 234 GLU A CA 1
ATOM 1919 C C . GLU A 1 234 ? 28.361 11.852 -42.059 1.00 92.56 234 GLU A C 1
ATOM 1921 O O . GLU A 1 234 ? 27.650 11.730 -41.061 1.00 92.56 234 GLU A O 1
ATOM 1926 N N . VAL A 1 235 ? 29.044 10.816 -42.556 1.00 92.62 235 VAL A N 1
ATOM 1927 C CA . VAL A 1 235 ? 29.036 9.483 -41.927 1.00 92.62 235 VAL A CA 1
ATOM 1928 C C . VAL A 1 235 ? 29.583 9.540 -40.498 1.00 92.62 235 VAL A C 1
ATOM 1930 O O . VAL A 1 235 ? 28.986 8.942 -39.601 1.00 92.62 235 VAL A O 1
ATOM 1933 N N . ASP A 1 236 ? 30.659 10.290 -40.257 1.00 93.44 236 ASP A N 1
ATOM 1934 C CA . ASP A 1 236 ? 31.234 10.450 -38.917 1.00 93.44 236 ASP A CA 1
ATOM 1935 C C . ASP A 1 236 ? 30.292 11.186 -37.951 1.00 93.44 236 ASP A C 1
ATOM 1937 O O . ASP A 1 236 ? 30.180 10.805 -36.778 1.00 93.44 236 ASP A O 1
ATOM 1941 N N . LYS A 1 237 ? 29.542 12.185 -38.439 1.00 94.12 237 LYS A N 1
ATOM 1942 C CA . LYS A 1 237 ? 28.482 12.839 -37.651 1.00 94.12 237 LYS A CA 1
ATOM 1943 C C . LYS A 1 237 ? 27.387 11.848 -37.271 1.00 94.12 237 LYS A C 1
ATOM 1945 O O . LYS A 1 237 ? 27.088 11.708 -36.089 1.00 94.12 237 LYS A O 1
ATOM 1950 N N . TYR A 1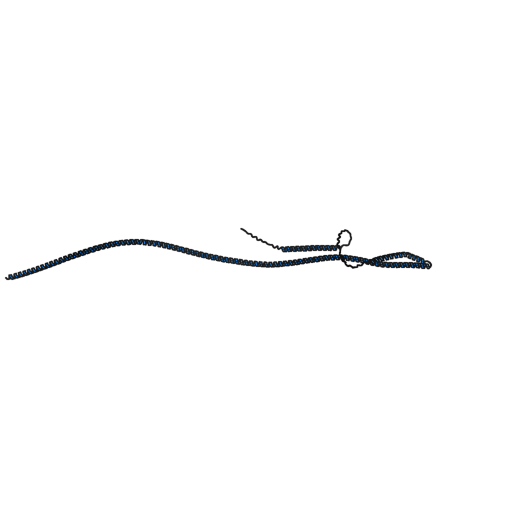 238 ? 26.853 11.094 -38.235 1.00 93.06 238 TYR A N 1
ATOM 1951 C CA . TYR A 1 238 ? 25.819 10.092 -37.952 1.00 93.06 238 TYR A CA 1
ATOM 1952 C C . TYR A 1 238 ? 26.301 8.998 -37.000 1.00 93.06 238 TYR A C 1
ATOM 1954 O O . TYR A 1 238 ? 25.531 8.526 -36.164 1.00 93.06 238 TYR A O 1
ATOM 1962 N N . LYS A 1 239 ? 27.571 8.595 -37.097 1.00 94.44 239 LYS A N 1
ATOM 1963 C CA . LYS A 1 239 ? 28.176 7.645 -36.162 1.00 94.44 239 LYS A CA 1
ATOM 1964 C C . LYS A 1 239 ? 28.197 8.208 -34.739 1.00 94.44 239 LYS A C 1
ATOM 1966 O O . LYS A 1 239 ? 27.774 7.517 -33.813 1.00 94.44 239 LYS A O 1
ATOM 1971 N N . THR A 1 240 ? 28.612 9.464 -34.588 1.00 94.94 240 THR A N 1
ATOM 1972 C CA . THR A 1 240 ? 28.632 10.170 -33.299 1.00 94.94 240 THR A CA 1
ATOM 1973 C C . THR A 1 240 ? 27.224 10.309 -32.717 1.00 94.94 240 THR A C 1
ATOM 1975 O O . THR A 1 240 ? 26.998 9.966 -31.556 1.00 94.94 240 THR A O 1
ATOM 1978 N N . ASP A 1 241 ? 26.247 10.720 -33.528 1.00 92.81 241 ASP A N 1
ATOM 1979 C CA . ASP A 1 241 ? 24.847 10.839 -33.106 1.00 92.81 241 ASP A CA 1
ATOM 1980 C C . ASP A 1 241 ? 24.259 9.485 -32.687 1.00 92.81 241 ASP A C 1
ATOM 1982 O O . ASP A 1 241 ? 23.547 9.391 -31.683 1.00 92.81 241 ASP A O 1
ATOM 1986 N N . ALA A 1 242 ? 24.593 8.411 -33.409 1.00 92.50 242 ALA A N 1
ATOM 1987 C CA . ALA A 1 242 ? 24.174 7.057 -33.062 1.00 92.50 242 ALA A CA 1
ATOM 1988 C C . ALA A 1 242 ? 24.794 6.572 -31.740 1.00 92.50 242 ALA A C 1
ATOM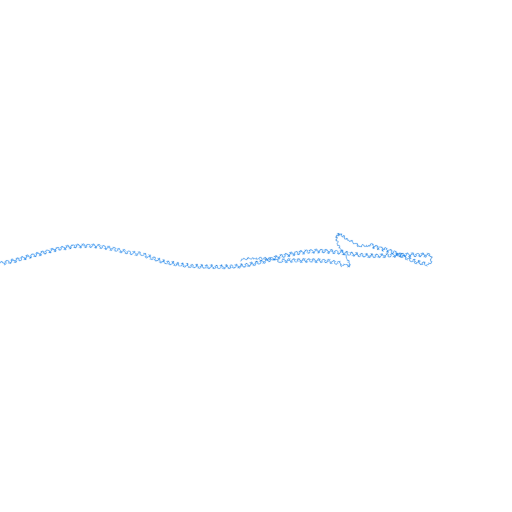 1990 O O . ALA A 1 242 ? 24.120 5.884 -30.971 1.00 92.50 242 ALA A O 1
ATOM 1991 N N . ASP A 1 243 ? 26.053 6.920 -31.458 1.00 94.31 243 ASP A N 1
ATOM 1992 C CA . ASP A 1 243 ? 26.710 6.612 -30.183 1.00 94.31 243 ASP A CA 1
ATOM 1993 C C . ASP A 1 243 ? 26.065 7.389 -29.019 1.00 94.31 243 ASP A C 1
ATOM 1995 O O . ASP A 1 243 ? 25.772 6.804 -27.972 1.00 94.31 243 ASP A O 1
ATOM 1999 N N . ILE A 1 244 ? 25.753 8.678 -29.212 1.00 94.31 244 ILE A N 1
ATOM 2000 C CA . ILE A 1 244 ? 25.024 9.497 -28.226 1.00 94.31 244 ILE A CA 1
ATOM 2001 C C . ILE A 1 244 ? 23.636 8.905 -27.954 1.00 94.31 244 ILE A C 1
ATOM 2003 O O . ILE A 1 244 ? 23.242 8.758 -26.796 1.00 94.31 244 ILE A O 1
ATOM 2007 N N . ALA A 1 245 ? 22.895 8.536 -29.002 1.00 90.81 245 ALA A N 1
ATOM 2008 C CA . ALA A 1 245 ? 21.579 7.920 -28.865 1.00 90.81 245 ALA A CA 1
ATOM 2009 C C . ALA A 1 245 ? 21.653 6.580 -28.115 1.00 90.81 245 ALA A C 1
ATOM 2011 O O . ALA A 1 245 ? 20.850 6.344 -27.213 1.00 90.81 245 ALA A O 1
ATOM 2012 N N . ARG A 1 246 ? 22.647 5.732 -28.420 1.00 93.62 246 ARG A N 1
ATOM 2013 C CA . ARG A 1 246 ? 22.875 4.467 -27.700 1.00 93.62 246 ARG A CA 1
ATOM 2014 C C . ARG A 1 246 ? 23.160 4.685 -26.215 1.00 93.62 246 ARG A C 1
ATOM 2016 O O . ARG A 1 246 ? 22.613 3.956 -25.391 1.00 93.62 246 ARG A O 1
ATOM 2023 N N . ASN A 1 247 ? 23.958 5.693 -25.861 1.00 93.69 247 ASN A N 1
ATOM 2024 C CA . ASN A 1 247 ? 24.219 6.021 -24.457 1.00 93.69 247 ASN A CA 1
ATOM 2025 C C . ASN A 1 247 ? 22.957 6.486 -23.723 1.00 93.69 247 ASN A C 1
ATOM 2027 O O . ASN A 1 247 ? 22.676 5.976 -22.644 1.00 93.69 247 ASN A O 1
ATOM 2031 N N . LYS A 1 248 ? 22.146 7.354 -24.339 1.00 94.38 248 LYS A N 1
ATOM 2032 C CA . LYS A 1 248 ? 20.867 7.792 -23.752 1.00 94.38 248 LYS A CA 1
ATOM 2033 C C . LYS A 1 248 ? 19.888 6.635 -23.544 1.00 94.38 248 LYS A C 1
ATOM 2035 O O . LYS A 1 248 ? 19.216 6.579 -22.521 1.00 94.38 248 LYS A O 1
ATOM 2040 N N . VAL A 1 249 ? 19.813 5.704 -24.498 1.00 94.38 249 VAL A N 1
ATOM 2041 C CA . VAL A 1 249 ? 18.977 4.500 -24.360 1.00 94.38 249 VAL A CA 1
ATOM 2042 C C . VAL A 1 249 ? 19.470 3.624 -23.208 1.00 94.38 249 VAL A C 1
ATOM 2044 O O . VAL A 1 249 ? 18.659 3.154 -22.420 1.00 94.38 249 VAL A O 1
ATOM 2047 N N . ARG A 1 250 ? 20.787 3.443 -23.064 1.00 95.31 250 ARG A N 1
ATOM 2048 C CA . ARG A 1 250 ? 21.371 2.687 -21.948 1.00 95.31 250 ARG A CA 1
ATOM 2049 C C . ARG A 1 250 ? 21.052 3.317 -20.589 1.00 95.31 250 ARG A C 1
ATOM 2051 O O . ARG A 1 250 ? 20.615 2.603 -19.696 1.00 95.31 250 ARG A O 1
ATOM 2058 N N . GLU A 1 251 ? 21.201 4.633 -20.451 1.00 93.75 251 GLU A N 1
ATOM 2059 C CA . GLU A 1 251 ? 20.823 5.357 -19.227 1.00 93.75 251 GLU A CA 1
ATOM 2060 C C . GLU A 1 251 ? 19.327 5.198 -18.908 1.00 93.75 251 GLU A C 1
ATOM 2062 O O . GLU A 1 251 ? 18.959 4.967 -17.757 1.00 93.75 251 GLU A O 1
ATOM 2067 N N . ALA A 1 252 ? 18.458 5.263 -19.923 1.00 91.75 252 ALA A N 1
ATOM 2068 C CA . ALA A 1 252 ? 17.023 5.051 -19.747 1.00 91.75 252 ALA A CA 1
ATOM 2069 C C . ALA A 1 252 ? 16.694 3.623 -19.271 1.00 91.75 252 ALA A C 1
ATOM 2071 O O . ALA A 1 252 ? 15.836 3.460 -18.404 1.00 91.75 252 ALA A O 1
ATOM 2072 N N . ILE A 1 253 ? 17.394 2.607 -19.790 1.00 94.19 253 ILE A N 1
ATOM 2073 C CA . ILE A 1 253 ? 17.261 1.214 -19.334 1.00 94.19 253 ILE A CA 1
ATOM 2074 C C . ILE A 1 253 ? 17.700 1.087 -17.869 1.00 94.19 253 ILE A C 1
ATOM 2076 O O . ILE A 1 253 ? 16.953 0.545 -17.064 1.00 94.19 253 ILE A O 1
ATOM 2080 N N . GLU A 1 254 ? 18.844 1.661 -17.483 1.00 94.56 254 GLU A N 1
ATOM 2081 C CA . GLU A 1 254 ? 19.314 1.626 -16.088 1.00 94.56 254 GLU A CA 1
ATOM 2082 C C . GLU A 1 254 ? 18.328 2.296 -15.114 1.00 94.56 254 GLU A C 1
ATOM 2084 O O . GLU A 1 254 ? 18.151 1.841 -13.982 1.00 94.56 254 GLU A O 1
ATOM 2089 N N . ILE A 1 255 ? 17.673 3.385 -15.533 1.00 94.56 255 ILE A N 1
ATOM 2090 C CA . ILE A 1 255 ? 16.611 4.029 -14.746 1.00 94.56 255 ILE A CA 1
ATOM 2091 C C . ILE A 1 255 ? 15.384 3.115 -14.649 1.00 94.56 255 ILE A C 1
ATOM 2093 O O . ILE A 1 255 ? 14.816 2.977 -13.566 1.00 94.56 255 ILE A O 1
ATOM 2097 N N . MET A 1 256 ? 14.984 2.476 -15.748 1.00 93.62 256 MET A N 1
ATOM 2098 C CA . MET A 1 256 ? 13.840 1.562 -15.779 1.00 93.62 256 MET A CA 1
ATOM 2099 C C . MET A 1 256 ? 14.055 0.329 -14.893 1.00 93.62 256 MET A C 1
ATOM 2101 O O . MET A 1 256 ? 13.136 -0.066 -14.174 1.00 93.62 256 MET A O 1
ATOM 2105 N N . ASP A 1 257 ? 15.266 -0.228 -14.871 1.00 93.81 257 ASP A N 1
ATOM 2106 C CA . ASP A 1 257 ? 15.628 -1.339 -13.987 1.00 93.81 257 ASP A CA 1
ATOM 2107 C C . ASP A 1 257 ? 15.537 -0.922 -12.511 1.00 93.81 257 ASP A C 1
ATOM 2109 O O . ASP A 1 257 ? 14.946 -1.634 -11.696 1.00 93.81 257 ASP A O 1
ATOM 2113 N N . LYS A 1 258 ? 16.033 0.277 -12.164 1.00 95.12 258 LYS A N 1
ATOM 2114 C CA . LYS A 1 258 ? 15.896 0.837 -10.806 1.00 95.12 258 LYS A CA 1
ATOM 2115 C C . LYS A 1 258 ? 14.431 1.014 -10.413 1.00 95.12 258 LYS A C 1
ATOM 2117 O O . LYS A 1 258 ? 14.046 0.592 -9.325 1.00 95.12 258 LYS A O 1
ATOM 2122 N N . ILE A 1 259 ? 13.611 1.595 -11.291 1.00 93.56 259 ILE A N 1
ATOM 2123 C CA . ILE A 1 259 ? 12.172 1.782 -11.047 1.00 93.56 259 ILE A CA 1
ATOM 2124 C C . ILE A 1 259 ? 11.477 0.432 -10.853 1.00 93.56 259 ILE A C 1
ATOM 2126 O O . ILE A 1 259 ? 10.667 0.294 -9.940 1.00 93.56 259 ILE A O 1
ATOM 2130 N N . SER A 1 260 ? 11.810 -0.566 -11.671 1.00 93.44 260 SER A N 1
ATOM 2131 C CA . SER A 1 260 ? 11.238 -1.911 -11.558 1.00 93.44 260 SER A CA 1
ATOM 2132 C C . SER A 1 260 ? 11.612 -2.562 -10.225 1.00 93.44 260 SER A C 1
ATOM 2134 O O . SER A 1 260 ? 10.736 -3.069 -9.532 1.00 93.44 260 SER A O 1
ATOM 2136 N N . SER A 1 261 ? 12.876 -2.445 -9.801 1.00 93.88 261 SER A N 1
ATOM 2137 C CA . SER A 1 261 ? 13.317 -2.963 -8.500 1.00 93.88 261 SER A CA 1
ATOM 2138 C C . SER A 1 261 ? 12.638 -2.272 -7.307 1.00 93.88 261 SER A C 1
ATOM 2140 O O . SER A 1 261 ? 12.253 -2.938 -6.347 1.00 93.88 261 SER A O 1
ATOM 2142 N N . GLU A 1 262 ? 12.427 -0.951 -7.368 1.00 94.31 262 GLU A N 1
ATOM 2143 C CA . GLU A 1 262 ? 11.720 -0.221 -6.308 1.00 94.31 262 GLU A CA 1
ATOM 2144 C C . GLU A 1 262 ? 10.229 -0.580 -6.292 1.00 94.31 262 GLU A C 1
ATOM 2146 O O . GLU A 1 262 ? 9.649 -0.747 -5.221 1.00 94.31 262 GLU A O 1
ATOM 2151 N N . LYS A 1 263 ? 9.610 -0.759 -7.467 1.00 94.88 263 LYS A N 1
ATOM 2152 C CA . LYS A 1 263 ? 8.226 -1.233 -7.586 1.00 94.88 263 LYS A CA 1
ATOM 2153 C C . LYS A 1 263 ? 8.050 -2.594 -6.915 1.00 94.88 263 LYS A C 1
ATOM 2155 O O . LYS A 1 263 ? 7.098 -2.760 -6.156 1.00 94.88 263 LYS A O 1
ATOM 2160 N N . ASP A 1 264 ? 8.952 -3.539 -7.165 1.00 94.50 264 ASP A N 1
ATOM 2161 C CA . ASP A 1 264 ? 8.887 -4.869 -6.555 1.00 94.50 264 ASP A CA 1
ATOM 2162 C C . ASP A 1 264 ? 9.025 -4.790 -5.027 1.00 94.50 264 ASP A C 1
ATOM 2164 O O . ASP A 1 264 ? 8.228 -5.403 -4.311 1.00 94.50 264 ASP A O 1
ATOM 2168 N N . ARG A 1 265 ? 9.940 -3.950 -4.516 1.00 96.31 265 ARG A N 1
ATOM 2169 C CA . ARG A 1 265 ? 10.079 -3.705 -3.069 1.00 96.31 265 ARG A CA 1
ATOM 2170 C C . ARG A 1 265 ? 8.804 -3.124 -2.456 1.00 96.31 265 ARG A C 1
ATOM 2172 O O . ARG A 1 265 ? 8.348 -3.593 -1.419 1.00 96.31 265 ARG A O 1
ATOM 2179 N N . LEU A 1 266 ? 8.195 -2.133 -3.108 1.00 95.25 266 LEU A N 1
ATOM 2180 C CA . LEU A 1 266 ? 6.949 -1.519 -2.638 1.00 95.25 266 LEU A CA 1
ATOM 2181 C C . LEU A 1 266 ? 5.770 -2.504 -2.648 1.00 95.25 266 LEU A C 1
ATOM 2183 O O . LEU A 1 266 ? 4.911 -2.441 -1.768 1.00 95.25 266 LEU A O 1
ATOM 2187 N N . ILE A 1 267 ? 5.716 -3.422 -3.618 1.00 95.69 267 ILE A N 1
ATOM 2188 C CA . ILE A 1 267 ? 4.710 -4.494 -3.652 1.00 95.69 267 ILE A CA 1
ATOM 2189 C C . ILE A 1 267 ? 4.904 -5.453 -2.470 1.00 95.69 267 ILE A C 1
ATOM 2191 O O . ILE A 1 267 ? 3.922 -5.845 -1.835 1.00 95.69 267 ILE A O 1
ATOM 2195 N N . GLU A 1 268 ? 6.147 -5.814 -2.148 1.00 95.88 268 GLU A N 1
ATOM 2196 C CA . GLU A 1 268 ? 6.465 -6.642 -0.982 1.00 95.88 268 GLU A CA 1
ATOM 2197 C C . GLU A 1 268 ? 6.076 -5.947 0.333 1.00 95.88 268 GLU A C 1
ATOM 2199 O O . GLU A 1 268 ? 5.352 -6.529 1.145 1.00 95.88 268 GLU A O 1
ATOM 2204 N N . ASP A 1 269 ? 6.444 -4.673 0.502 1.00 95.31 269 ASP A N 1
ATOM 2205 C CA . ASP A 1 269 ? 6.074 -3.857 1.667 1.00 95.31 269 ASP A CA 1
ATOM 2206 C C . ASP A 1 269 ? 4.545 -3.746 1.832 1.00 95.31 269 ASP A C 1
ATOM 2208 O O . ASP A 1 269 ? 4.010 -3.850 2.945 1.00 95.31 269 ASP A O 1
ATOM 2212 N N . LEU A 1 270 ? 3.813 -3.590 0.721 1.00 95.25 270 LEU A N 1
ATOM 2213 C CA . LEU A 1 270 ? 2.350 -3.548 0.711 1.00 95.25 270 LEU A CA 1
ATOM 2214 C C . LEU A 1 270 ? 1.735 -4.882 1.150 1.00 95.25 270 LEU A C 1
ATOM 2216 O O . LEU A 1 270 ? 0.787 -4.894 1.941 1.00 95.25 270 LEU A O 1
ATOM 2220 N N . ASN A 1 271 ? 2.254 -6.002 0.647 1.00 95.62 271 ASN A N 1
ATOM 2221 C CA . ASN A 1 271 ? 1.777 -7.334 1.016 1.00 95.62 271 ASN A CA 1
ATOM 2222 C C . ASN A 1 271 ? 2.040 -7.628 2.499 1.00 95.62 271 ASN A C 1
ATOM 2224 O O . ASN A 1 271 ? 1.127 -8.073 3.199 1.00 95.62 271 ASN A O 1
ATOM 2228 N N . ASN A 1 272 ? 3.230 -7.282 2.999 1.00 95.75 272 ASN A N 1
ATOM 2229 C CA . ASN A 1 272 ? 3.577 -7.395 4.417 1.00 95.75 272 ASN A CA 1
ATOM 2230 C C . ASN A 1 272 ? 2.634 -6.560 5.296 1.00 95.75 272 ASN A C 1
ATOM 2232 O O . ASN A 1 272 ? 2.122 -7.043 6.309 1.00 95.75 272 ASN A O 1
ATOM 2236 N N . SER A 1 273 ? 2.340 -5.325 4.883 1.00 95.56 273 SER A N 1
ATOM 2237 C CA . SER A 1 273 ? 1.403 -4.446 5.592 1.00 95.56 273 SER A CA 1
ATOM 2238 C C . SER A 1 273 ? -0.024 -5.007 5.599 1.00 95.56 273 SER A C 1
ATOM 2240 O O . SER A 1 273 ? -0.682 -5.002 6.640 1.00 95.56 273 SER A O 1
ATOM 2242 N N . LYS A 1 274 ? -0.507 -5.559 4.475 1.00 96.44 274 LYS A N 1
ATOM 2243 C CA . LYS A 1 274 ? -1.817 -6.236 4.405 1.00 96.44 274 LYS A CA 1
ATOM 2244 C C . LYS A 1 274 ? -1.904 -7.443 5.339 1.00 96.44 274 LYS A C 1
ATOM 2246 O O . LYS A 1 274 ? -2.942 -7.650 5.973 1.00 96.44 274 LYS A O 1
ATOM 2251 N N . GLU A 1 275 ? -0.837 -8.233 5.440 1.00 95.69 275 GLU A N 1
ATOM 2252 C CA . GLU A 1 275 ? -0.788 -9.371 6.359 1.00 95.69 275 GLU A CA 1
ATOM 2253 C C . GLU A 1 275 ? -0.845 -8.907 7.823 1.00 95.69 275 GLU A C 1
ATOM 2255 O O . GLU A 1 275 ? -1.595 -9.471 8.623 1.00 95.69 275 GLU A O 1
ATOM 2260 N N . GLN A 1 276 ? -0.109 -7.848 8.176 1.00 96.19 276 GLN A N 1
ATOM 2261 C CA . GLN A 1 276 ? -0.157 -7.255 9.518 1.00 96.19 276 GLN A CA 1
ATOM 2262 C C . GLN A 1 276 ? -1.546 -6.710 9.860 1.00 96.19 276 GLN A C 1
ATOM 2264 O O . GLN A 1 276 ? -2.049 -6.988 10.948 1.00 96.19 276 GLN A O 1
ATOM 2269 N N . ILE A 1 277 ? -2.194 -6.001 8.930 1.00 95.81 277 ILE A N 1
ATOM 2270 C CA . ILE A 1 277 ? -3.574 -5.525 9.103 1.00 95.81 277 ILE A CA 1
ATOM 2271 C C . ILE A 1 277 ? -4.507 -6.710 9.372 1.00 95.81 277 ILE A C 1
ATOM 2273 O O . ILE A 1 277 ? -5.238 -6.692 10.357 1.00 95.81 277 ILE A O 1
ATOM 2277 N N . SER A 1 278 ? -4.413 -7.785 8.583 1.00 95.00 278 SER A N 1
ATOM 2278 C CA . SER A 1 278 ? -5.246 -8.984 8.772 1.00 95.00 278 SER A CA 1
ATOM 2279 C C . SER A 1 278 ? -5.021 -9.658 10.137 1.00 95.00 278 SER A C 1
ATOM 2281 O O . SER A 1 278 ? -5.960 -10.180 10.745 1.00 95.00 278 SER A O 1
ATOM 2283 N N . LYS A 1 279 ? -3.780 -9.656 10.651 1.00 95.88 279 LYS A N 1
ATOM 2284 C CA . LYS A 1 279 ? -3.464 -10.152 12.004 1.00 95.88 279 LYS A CA 1
ATOM 2285 C C . LYS A 1 279 ? -4.110 -9.277 13.078 1.00 95.88 279 LYS A C 1
ATOM 2287 O O . LYS A 1 279 ? -4.800 -9.809 13.947 1.00 95.88 279 LYS A O 1
ATOM 2292 N N . LEU A 1 280 ? -3.956 -7.956 12.978 1.00 95.94 280 LEU A N 1
ATOM 2293 C CA . LEU A 1 280 ? -4.534 -6.996 13.923 1.00 95.94 280 LEU A CA 1
ATOM 2294 C C . LEU A 1 280 ? -6.068 -7.023 13.919 1.00 95.94 280 LEU A C 1
ATOM 2296 O O . LEU A 1 280 ? -6.684 -6.965 14.979 1.00 95.94 280 LEU A O 1
ATOM 2300 N N . GLU A 1 281 ? -6.700 -7.165 12.754 1.00 95.31 281 GLU A N 1
ATOM 2301 C CA . GLU A 1 281 ? -8.155 -7.317 12.643 1.00 95.31 281 GLU A CA 1
ATOM 2302 C C . GLU A 1 281 ? -8.654 -8.572 13.372 1.00 95.31 281 GLU A C 1
ATOM 2304 O O . GLU A 1 281 ? -9.654 -8.522 14.096 1.00 95.31 281 GLU A O 1
ATOM 2309 N N . ASN A 1 282 ? -7.938 -9.693 13.237 1.00 95.62 282 ASN A N 1
ATOM 2310 C CA . ASN A 1 282 ? -8.263 -10.926 13.954 1.00 95.62 282 ASN A CA 1
ATOM 2311 C C . ASN A 1 282 ? -8.057 -10.789 15.470 1.00 95.62 282 ASN A C 1
ATOM 2313 O O . ASN A 1 282 ? -8.910 -11.233 16.243 1.00 95.62 282 ASN A O 1
ATOM 2317 N N . GLU A 1 283 ? -6.968 -10.156 15.909 1.00 95.94 283 GLU A N 1
ATOM 2318 C CA . GLU A 1 283 ? -6.726 -9.868 17.327 1.00 95.94 283 GLU A CA 1
ATOM 2319 C C . GLU A 1 283 ? -7.818 -8.969 17.916 1.00 95.94 283 GLU A C 1
ATOM 2321 O O . GLU A 1 283 ? -8.385 -9.289 18.964 1.00 95.94 283 GLU A O 1
ATOM 2326 N N . LEU A 1 284 ? -8.188 -7.895 17.214 1.00 95.62 284 LEU A N 1
ATOM 2327 C CA . LEU A 1 284 ? -9.253 -6.987 17.630 1.00 95.62 284 LEU A CA 1
ATOM 2328 C C . LEU A 1 284 ? -10.597 -7.715 17.732 1.00 95.62 284 LEU A C 1
ATOM 2330 O O . LEU A 1 284 ? -11.319 -7.555 18.718 1.00 95.62 284 LEU A O 1
ATOM 2334 N N . LYS A 1 285 ? -10.926 -8.562 16.751 1.00 95.81 285 LYS A N 1
ATOM 2335 C CA . LYS A 1 285 ? -12.148 -9.376 16.769 1.00 95.81 285 LYS A CA 1
ATOM 2336 C C . LYS A 1 285 ? -12.185 -10.316 17.976 1.00 95.81 285 LYS A C 1
ATOM 2338 O O . LYS A 1 285 ? -13.225 -10.422 18.630 1.00 95.81 285 LYS A O 1
ATOM 2343 N N . ASN A 1 286 ? -11.060 -10.952 18.302 1.00 95.25 286 ASN A N 1
ATOM 2344 C CA . ASN A 1 286 ? -10.937 -11.817 19.476 1.00 95.25 286 ASN A CA 1
ATOM 2345 C C . ASN A 1 286 ? -11.103 -11.029 20.784 1.00 95.25 286 ASN A C 1
ATOM 2347 O O . ASN A 1 286 ? -11.871 -11.451 21.651 1.00 95.25 286 ASN A O 1
ATOM 2351 N N . LEU A 1 287 ? -10.460 -9.863 20.905 1.00 95.69 287 LEU A N 1
ATOM 2352 C CA . LEU A 1 287 ? -10.585 -8.980 22.069 1.00 95.69 287 LEU A CA 1
ATOM 2353 C C . LEU A 1 287 ? -12.025 -8.500 22.275 1.00 95.69 287 LEU A C 1
ATOM 2355 O O . LEU A 1 287 ? -12.542 -8.568 23.391 1.00 95.69 287 LEU A O 1
ATOM 2359 N N . ILE A 1 288 ? -12.704 -8.076 21.205 1.00 94.88 288 ILE A N 1
ATOM 2360 C CA . ILE A 1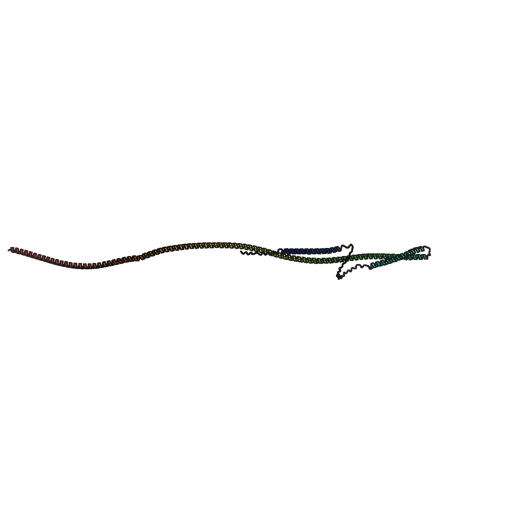 288 ? -14.120 -7.683 21.250 1.00 94.88 288 ILE A CA 1
ATOM 2361 C C . ILE A 1 288 ? -14.985 -8.861 21.712 1.00 94.88 288 ILE A C 1
ATOM 2363 O O . ILE A 1 288 ? -15.866 -8.691 22.558 1.00 94.88 288 ILE A O 1
ATOM 2367 N N . GLN A 1 289 ? -14.732 -10.068 21.201 1.00 95.12 289 GLN A N 1
ATOM 2368 C CA . GLN A 1 289 ? -15.488 -11.254 21.592 1.00 95.12 289 GLN A CA 1
ATOM 2369 C C . GLN A 1 289 ? -15.256 -11.629 23.066 1.00 95.12 289 GLN A C 1
ATOM 2371 O O . GLN A 1 289 ? -16.206 -11.992 23.764 1.00 95.12 289 GLN A O 1
ATOM 2376 N N . GLU A 1 290 ? -14.020 -11.537 23.561 1.00 95.12 290 GLU A N 1
ATOM 2377 C CA . GLU A 1 290 ? -13.691 -11.802 24.964 1.00 95.12 290 GLU A CA 1
ATOM 2378 C C . GLU A 1 290 ? -14.308 -10.754 25.900 1.00 95.12 290 GLU A C 1
ATOM 2380 O O . GLU A 1 290 ? -14.932 -11.112 26.903 1.00 95.12 290 GLU A O 1
ATOM 2385 N N . ALA A 1 291 ? -14.215 -9.470 25.543 1.00 93.06 291 ALA A N 1
ATOM 2386 C CA . ALA A 1 291 ? -14.869 -8.385 26.267 1.00 93.06 291 ALA A CA 1
ATOM 2387 C C . ALA A 1 291 ? -16.392 -8.587 26.307 1.00 93.06 291 ALA A C 1
ATOM 2389 O O . ALA A 1 291 ? -16.998 -8.509 27.376 1.00 93.06 291 ALA A O 1
ATOM 2390 N N . GLY A 1 292 ? -17.005 -8.954 25.176 1.00 94.94 292 GLY A N 1
ATOM 2391 C CA . GLY A 1 292 ? -18.428 -9.285 25.098 1.00 94.94 292 GLY A CA 1
ATOM 2392 C C . GLY A 1 292 ? -18.825 -10.447 26.016 1.00 94.94 292 GLY A C 1
ATOM 2393 O O . GLY A 1 292 ? -19.855 -10.376 26.690 1.00 94.94 292 GLY A O 1
ATOM 2394 N N . LYS A 1 293 ? -17.995 -11.498 26.116 1.00 95.12 293 LYS A N 1
ATOM 2395 C CA . LYS A 1 293 ? -18.208 -12.608 27.065 1.00 95.12 293 LYS A CA 1
ATOM 2396 C C . LYS A 1 293 ? -18.120 -12.141 28.523 1.00 95.12 293 LYS A C 1
ATOM 2398 O O . LYS A 1 293 ? -18.992 -12.511 29.308 1.00 95.12 293 LYS A O 1
ATOM 2403 N N . LYS A 1 294 ? -17.121 -11.323 28.881 1.00 95.38 294 LYS A N 1
ATOM 2404 C CA . LYS A 1 294 ? -16.961 -10.771 30.243 1.00 95.38 294 LYS A CA 1
ATOM 2405 C C . LYS A 1 294 ? -18.146 -9.894 30.641 1.00 95.38 294 LYS A C 1
ATOM 2407 O O . LYS A 1 294 ? -18.718 -10.105 31.704 1.00 95.38 294 LYS A O 1
ATOM 2412 N N . VAL A 1 295 ? -18.568 -8.981 29.765 1.00 95.06 295 VAL A N 1
ATOM 2413 C CA . VAL A 1 295 ? -19.741 -8.123 30.004 1.00 95.06 295 VAL A CA 1
ATOM 2414 C C . VAL A 1 295 ? -21.004 -8.965 30.188 1.00 95.06 295 VAL A C 1
ATOM 2416 O O . VAL A 1 295 ? -21.767 -8.727 31.119 1.00 95.06 295 VAL A O 1
ATOM 2419 N N . LYS A 1 296 ? -21.217 -9.988 29.351 1.00 95.31 296 LYS A N 1
ATOM 2420 C CA . LYS A 1 296 ? -22.374 -10.884 29.481 1.00 95.31 296 LYS A CA 1
ATOM 2421 C C . LYS A 1 296 ? -22.382 -11.635 30.818 1.00 95.31 296 LYS A C 1
ATOM 2423 O O . LYS A 1 296 ? -23.442 -11.758 31.425 1.00 95.31 296 LYS A O 1
ATOM 2428 N N . LEU A 1 297 ? -21.223 -12.125 31.265 1.00 95.62 297 LEU A N 1
ATOM 2429 C CA . LEU A 1 297 ? -21.081 -12.787 32.563 1.00 95.62 297 LEU A CA 1
ATOM 2430 C C . LEU A 1 297 ? -21.405 -11.823 33.712 1.00 95.62 297 LEU A C 1
ATOM 2432 O O . LEU A 1 297 ? -22.168 -12.174 34.607 1.00 95.62 297 LEU A O 1
ATOM 2436 N N . GLU A 1 298 ? -20.881 -10.599 33.654 1.00 93.88 298 GLU A N 1
ATOM 2437 C CA . GLU A 1 298 ? -21.102 -9.590 34.690 1.00 93.88 298 GLU A CA 1
ATOM 2438 C C . GLU A 1 298 ? -22.570 -9.151 34.769 1.00 93.88 298 GLU A C 1
ATOM 2440 O O . GLU A 1 298 ? -23.134 -9.060 35.857 1.00 93.88 298 GLU A O 1
ATOM 2445 N N . ILE A 1 299 ? -23.236 -8.970 33.623 1.00 95.00 299 ILE A N 1
ATOM 2446 C CA . ILE A 1 299 ? -24.679 -8.691 33.576 1.00 95.00 299 ILE A CA 1
ATOM 2447 C C . ILE A 1 299 ? -25.475 -9.814 34.253 1.00 95.00 299 ILE A C 1
ATOM 2449 O O . ILE A 1 299 ? -26.404 -9.533 35.013 1.00 95.00 299 ILE A O 1
ATOM 2453 N N . GLU A 1 300 ? -25.125 -11.080 34.008 1.00 94.56 300 GLU A N 1
ATOM 2454 C CA . GLU A 1 300 ? -25.812 -12.211 34.640 1.00 94.56 300 GLU A CA 1
ATOM 2455 C C . GLU A 1 300 ? -25.543 -12.264 36.153 1.00 94.56 300 GLU A C 1
ATOM 2457 O O . GLU A 1 300 ? -26.481 -12.448 36.930 1.00 94.56 300 GLU A O 1
ATOM 2462 N N . ASN A 1 301 ? -24.308 -11.999 36.594 1.00 94.69 301 ASN A N 1
ATOM 2463 C CA . ASN A 1 301 ? -23.965 -11.884 38.016 1.00 94.69 301 ASN A CA 1
ATOM 2464 C C . ASN A 1 301 ? -24.793 -10.791 38.708 1.00 94.69 301 ASN A C 1
ATOM 2466 O O . ASN A 1 301 ? -25.423 -11.040 39.739 1.00 94.69 301 ASN A O 1
ATOM 2470 N N . VAL A 1 302 ? -24.855 -9.596 38.114 1.00 94.75 302 VAL A N 1
ATOM 2471 C CA . VAL A 1 302 ? -25.655 -8.472 38.621 1.00 94.75 302 VAL A CA 1
ATOM 2472 C C . VAL A 1 302 ? -27.134 -8.854 38.698 1.00 94.75 302 VAL A C 1
ATOM 2474 O O . VAL A 1 302 ? -27.790 -8.611 39.714 1.00 94.75 302 VAL A O 1
ATOM 2477 N N . LYS A 1 303 ? -27.668 -9.512 37.665 1.00 95.56 303 LYS A N 1
ATOM 2478 C CA . LYS A 1 303 ? -29.058 -9.982 37.632 1.00 95.56 303 LYS A CA 1
ATOM 2479 C C . LYS A 1 303 ? -29.355 -10.983 38.752 1.00 95.56 303 LYS A C 1
ATOM 2481 O O . LYS A 1 303 ? -30.405 -10.882 39.389 1.00 95.56 303 LYS A O 1
ATOM 2486 N N . ILE A 1 304 ? -28.438 -11.914 39.027 1.00 94.94 304 ILE A N 1
ATOM 2487 C CA . ILE A 1 304 ? -28.548 -12.867 40.142 1.00 94.94 304 ILE A CA 1
ATOM 2488 C C . ILE A 1 304 ? -28.550 -12.128 41.487 1.00 94.94 304 ILE A C 1
ATOM 2490 O O . ILE A 1 304 ? -29.432 -12.381 42.310 1.00 94.94 304 ILE A O 1
ATOM 2494 N N . ILE A 1 305 ? -27.628 -11.181 41.696 1.00 95.00 305 ILE A N 1
ATOM 2495 C CA . ILE A 1 305 ? -27.548 -10.383 42.931 1.00 95.00 305 ILE A CA 1
ATOM 2496 C C . ILE A 1 305 ? -28.861 -9.632 43.177 1.00 95.00 305 ILE A C 1
ATOM 2498 O O . ILE A 1 305 ? -29.428 -9.727 44.265 1.00 95.00 305 ILE A O 1
ATOM 2502 N N . TYR A 1 306 ? -29.385 -8.924 42.172 1.00 94.06 306 TYR A N 1
ATOM 2503 C CA . TYR A 1 306 ? -30.645 -8.189 42.317 1.00 94.06 306 TYR A CA 1
ATOM 2504 C C . TYR A 1 306 ? -31.841 -9.113 42.553 1.00 94.06 306 TYR A C 1
ATOM 2506 O O . TYR A 1 306 ? -32.709 -8.794 43.365 1.00 94.06 306 TYR A O 1
ATOM 2514 N N . LYS A 1 307 ? -31.881 -10.283 41.905 1.00 95.38 307 LYS A N 1
ATOM 2515 C CA . LYS A 1 307 ? -32.928 -11.285 42.143 1.00 95.38 307 LYS A CA 1
ATOM 2516 C C . LYS A 1 307 ? -32.898 -11.818 43.580 1.00 95.38 307 LYS A C 1
ATOM 2518 O O . LYS A 1 307 ? -33.960 -12.028 44.163 1.00 95.38 307 LYS A O 1
ATOM 2523 N N . ASN A 1 308 ? -31.710 -12.018 44.150 1.00 94.00 308 ASN A N 1
ATOM 2524 C CA . ASN A 1 308 ? -31.553 -12.448 45.540 1.00 94.00 308 ASN A CA 1
ATOM 2525 C C . ASN A 1 308 ? -31.945 -11.340 46.523 1.00 94.00 308 ASN A C 1
ATOM 2527 O O . ASN A 1 308 ? -32.767 -11.598 47.396 1.00 94.00 308 ASN A O 1
ATOM 2531 N N . LYS A 1 309 ? -31.486 -10.099 46.312 1.00 95.31 309 LYS A N 1
ATOM 2532 C CA . LYS A 1 309 ? -31.910 -8.943 47.125 1.00 95.31 309 LYS A CA 1
ATOM 2533 C C . LYS A 1 309 ? -33.425 -8.750 47.117 1.00 95.31 309 LYS A C 1
ATOM 2535 O O . LYS A 1 309 ? -34.020 -8.477 48.152 1.00 95.31 309 LYS A O 1
ATOM 2540 N N . LEU A 1 310 ? -34.068 -8.926 45.960 1.00 94.56 310 LEU A N 1
ATOM 2541 C CA . LEU A 1 310 ? -35.525 -8.851 45.859 1.00 94.56 310 LEU A CA 1
ATOM 2542 C C . LEU A 1 310 ? -36.214 -9.973 46.652 1.00 94.56 310 LEU A C 1
ATOM 2544 O O . LEU A 1 310 ? -37.241 -9.736 47.281 1.00 94.56 310 LEU A O 1
ATOM 2548 N N . ARG A 1 311 ? -35.663 -11.195 46.641 1.00 93.12 311 ARG A N 1
ATOM 2549 C CA . ARG A 1 311 ? -36.173 -12.302 47.470 1.00 93.12 311 ARG A CA 1
ATOM 2550 C C . ARG A 1 311 ? -36.030 -12.014 48.960 1.00 93.12 311 ARG A C 1
ATOM 2552 O O . ARG A 1 311 ? -36.983 -12.259 49.689 1.00 93.12 311 ARG A O 1
ATOM 2559 N N . GLU A 1 312 ? -34.879 -11.507 49.390 1.00 94.00 312 GLU A N 1
ATOM 2560 C CA . GLU A 1 312 ? -34.625 -11.128 50.785 1.00 94.00 312 GLU A CA 1
ATOM 2561 C C . GLU A 1 312 ? -35.599 -10.040 51.243 1.00 94.00 312 GLU A C 1
ATOM 2563 O O . GLU A 1 312 ? -36.293 -10.232 52.237 1.00 94.00 312 GLU A O 1
ATOM 2568 N N . ALA A 1 313 ? -35.750 -8.967 50.461 1.00 92.94 313 ALA A N 1
ATOM 2569 C CA . ALA A 1 313 ? -36.703 -7.899 50.756 1.00 92.94 313 ALA A CA 1
ATOM 2570 C C . ALA A 1 313 ? -38.151 -8.415 50.835 1.00 92.94 313 ALA A C 1
ATOM 2572 O O . ALA A 1 313 ? -38.905 -8.026 51.723 1.00 92.94 313 ALA A O 1
ATOM 2573 N N . ASN A 1 314 ? -38.553 -9.329 49.944 1.00 94.12 314 ASN A N 1
ATOM 2574 C CA . ASN A 1 314 ? -39.883 -9.941 50.007 1.00 94.12 314 ASN A CA 1
ATOM 2575 C C . ASN A 1 314 ? -40.072 -10.806 51.263 1.00 94.12 314 ASN A C 1
ATOM 2577 O O . ASN A 1 314 ? -41.151 -10.790 51.851 1.00 94.12 314 ASN A O 1
ATOM 2581 N N . ALA A 1 315 ? -39.046 -11.552 51.680 1.00 93.56 315 ALA A N 1
ATOM 2582 C CA . ALA A 1 315 ? -39.094 -12.325 52.917 1.00 93.56 315 ALA A CA 1
ATOM 2583 C C . ALA A 1 315 ? -39.207 -11.407 54.146 1.00 93.56 315 ALA A C 1
ATOM 2585 O O . ALA A 1 315 ? -40.012 -11.675 55.035 1.00 93.56 315 ALA A O 1
ATOM 2586 N N . GLU A 1 316 ? -38.468 -10.296 54.167 1.00 94.88 316 GLU A N 1
ATOM 2587 C CA . GLU A 1 316 ? -38.543 -9.282 55.223 1.00 94.88 316 GLU A CA 1
ATOM 2588 C C . GLU A 1 316 ? -39.931 -8.626 55.289 1.00 94.88 316 GLU A C 1
ATOM 2590 O O . GLU A 1 316 ? -40.505 -8.504 56.370 1.00 94.88 316 GLU A O 1
ATOM 2595 N N . ILE A 1 317 ? -40.529 -8.291 54.140 1.00 94.25 317 ILE A N 1
ATOM 2596 C CA . ILE A 1 317 ? -41.904 -7.772 54.070 1.00 94.25 317 ILE A CA 1
ATOM 2597 C C . ILE A 1 317 ? -42.906 -8.761 54.679 1.00 94.25 317 ILE A C 1
ATOM 2599 O O . ILE A 1 317 ? -43.805 -8.341 55.410 1.00 94.25 317 ILE A O 1
ATOM 2603 N N . GLU A 1 318 ? -42.776 -10.061 54.404 1.00 93.12 318 GLU A N 1
ATOM 2604 C CA . GLU A 1 318 ? -43.666 -11.078 54.980 1.00 93.12 318 GLU A CA 1
ATOM 2605 C C . GLU A 1 318 ? -43.463 -11.255 56.492 1.00 93.12 318 GLU A C 1
ATOM 2607 O O . GLU A 1 318 ? -44.445 -11.401 57.229 1.00 93.12 318 GLU A O 1
ATOM 2612 N N . ILE A 1 319 ? -42.223 -11.160 56.985 1.00 94.06 319 ILE A N 1
ATOM 2613 C CA . ILE A 1 319 ? -41.941 -11.134 58.429 1.00 94.06 319 ILE A CA 1
ATOM 2614 C C . ILE A 1 319 ? -42.634 -9.928 59.069 1.00 94.06 319 ILE A C 1
ATOM 2616 O O . ILE A 1 319 ? -43.448 -10.111 59.972 1.00 94.06 319 ILE A O 1
ATOM 2620 N N . LEU A 1 320 ? -42.411 -8.719 58.545 1.00 94.44 320 LEU A N 1
ATOM 2621 C CA . LEU A 1 320 ? -43.022 -7.486 59.057 1.00 94.44 320 LEU A CA 1
ATOM 2622 C C . LEU A 1 320 ? -44.556 -7.533 59.006 1.00 94.44 320 LEU A C 1
ATOM 2624 O O . LEU A 1 320 ? -45.238 -7.069 59.923 1.00 94.44 320 LEU A O 1
ATOM 2628 N N . ARG A 1 321 ? -45.132 -8.111 57.945 1.00 94.12 321 ARG A N 1
ATOM 2629 C CA . ARG A 1 321 ? -46.583 -8.320 57.820 1.00 94.12 321 ARG A CA 1
ATOM 2630 C C . ARG A 1 321 ? -47.099 -9.246 58.923 1.00 94.12 321 ARG A C 1
ATOM 2632 O O . ARG A 1 321 ? -48.128 -8.945 59.532 1.00 94.12 321 ARG A O 1
ATOM 2639 N N . THR A 1 322 ? -46.377 -10.327 59.204 1.00 93.25 322 THR A N 1
ATOM 2640 C CA . THR A 1 322 ? -46.715 -11.283 60.266 1.00 93.25 322 THR A CA 1
ATOM 2641 C C . THR A 1 322 ? -46.583 -10.645 61.650 1.00 93.25 322 THR A C 1
ATOM 2643 O O . THR A 1 322 ? -47.496 -10.761 62.468 1.00 93.25 322 THR A O 1
ATOM 2646 N N . GLU A 1 323 ? -45.500 -9.909 61.908 1.00 93.06 323 GLU A N 1
ATOM 2647 C CA . GLU A 1 323 ? -45.283 -9.165 63.155 1.00 93.06 323 GLU A CA 1
ATOM 2648 C C . GLU A 1 323 ? -46.398 -8.149 63.404 1.00 93.06 323 GLU A C 1
ATOM 2650 O O . GLU A 1 323 ? -47.009 -8.151 64.475 1.00 93.06 323 GLU A O 1
ATOM 2655 N N . LYS A 1 324 ? -46.758 -7.358 62.387 1.00 93.62 324 LYS A N 1
ATOM 2656 C CA . LYS A 1 324 ? -47.884 -6.417 62.454 1.00 93.62 324 LYS A CA 1
ATOM 2657 C C . LYS A 1 324 ? -49.201 -7.119 62.794 1.00 93.62 324 LYS A C 1
ATOM 2659 O O . LYS A 1 324 ? -50.009 -6.585 63.555 1.00 93.62 324 LYS A O 1
ATOM 2664 N N . GLN A 1 325 ? -49.441 -8.308 62.243 1.00 92.94 325 GLN A N 1
ATOM 2665 C CA . GLN A 1 325 ? -50.641 -9.087 62.545 1.00 92.94 325 GLN A CA 1
ATOM 2666 C C . GLN A 1 325 ? -50.634 -9.618 63.986 1.00 92.94 325 GLN A C 1
ATOM 2668 O O . GLN A 1 325 ? -51.658 -9.553 64.668 1.00 92.94 325 GLN A O 1
ATOM 2673 N N . ILE A 1 326 ? -49.486 -10.090 64.482 1.00 93.12 326 ILE A N 1
ATOM 2674 C CA . ILE A 1 326 ? -49.311 -10.499 65.883 1.00 93.12 326 ILE A CA 1
ATOM 2675 C C . ILE A 1 326 ? -49.570 -9.316 66.824 1.00 93.12 326 ILE A C 1
ATOM 2677 O O . ILE A 1 326 ? -50.290 -9.468 67.811 1.00 93.12 326 ILE A O 1
ATOM 2681 N N . GLU A 1 327 ? -49.021 -8.141 66.520 1.00 92.00 327 GLU A N 1
ATOM 2682 C CA . GLU A 1 327 ? -49.233 -6.908 67.285 1.00 92.00 327 GLU A CA 1
ATOM 2683 C C . GLU A 1 327 ? -50.718 -6.518 67.320 1.00 92.00 327 GLU A C 1
ATOM 2685 O O . GLU A 1 327 ? -51.278 -6.291 68.394 1.00 92.00 327 GLU A O 1
ATOM 2690 N N . GLY A 1 328 ? -51.395 -6.545 66.166 1.00 91.25 328 GLY A N 1
ATOM 2691 C CA . GLY A 1 328 ? -52.837 -6.309 66.078 1.00 91.25 328 GLY A CA 1
ATOM 2692 C C . GLY A 1 328 ? -53.651 -7.284 66.937 1.00 91.25 328 GLY A C 1
ATOM 2693 O O . GLY A 1 328 ? -54.551 -6.868 67.671 1.00 91.25 328 GLY A O 1
ATOM 2694 N N . ASN A 1 329 ? -53.290 -8.570 66.924 1.00 92.81 329 ASN A N 1
ATOM 2695 C CA . ASN A 1 329 ? -53.927 -9.591 67.761 1.00 92.81 329 ASN A CA 1
ATOM 2696 C C . ASN A 1 329 ? -53.684 -9.348 69.261 1.00 92.81 329 ASN A C 1
ATOM 2698 O O . ASN A 1 329 ? -54.610 -9.492 70.066 1.00 92.81 329 ASN A O 1
ATOM 2702 N N . LYS A 1 330 ? -52.463 -8.957 69.655 1.00 92.88 330 LYS A N 1
ATOM 2703 C CA . LYS A 1 330 ? -52.146 -8.575 71.043 1.00 92.88 330 LYS A CA 1
ATOM 2704 C C . LYS A 1 330 ? -53.002 -7.393 71.488 1.00 92.88 330 LYS A C 1
ATOM 2706 O O . LYS A 1 330 ? -53.603 -7.456 72.558 1.00 92.88 330 LYS A O 1
ATOM 2711 N N . TYR A 1 331 ? -53.112 -6.359 70.655 1.00 91.81 331 TYR A N 1
ATOM 2712 C CA . TYR A 1 331 ? -53.907 -5.170 70.957 1.00 91.81 331 TYR A CA 1
ATOM 2713 C C . TYR A 1 331 ? -55.390 -5.510 71.155 1.00 91.81 331 TYR A C 1
ATOM 2715 O O . TYR A 1 331 ? -56.001 -5.086 72.135 1.00 91.81 331 TYR A O 1
ATOM 2723 N N . GLN A 1 332 ? -55.962 -6.351 70.285 1.00 90.19 332 GLN A N 1
ATOM 2724 C CA . GLN A 1 332 ? -57.337 -6.839 70.445 1.00 90.19 332 GLN A CA 1
ATOM 2725 C C . GLN A 1 332 ? -57.536 -7.628 71.743 1.00 90.19 332 GLN A C 1
ATOM 2727 O O . GLN A 1 332 ? -58.564 -7.477 72.403 1.00 90.19 332 GLN A O 1
ATOM 2732 N N . ARG A 1 333 ? -56.571 -8.473 72.127 1.00 91.75 333 ARG A N 1
ATOM 2733 C CA . ARG A 1 333 ? -56.639 -9.228 73.383 1.00 91.75 333 ARG A CA 1
ATOM 2734 C C . ARG A 1 333 ? -56.604 -8.301 74.598 1.00 91.75 333 ARG A C 1
ATOM 2736 O O . ARG A 1 333 ? -57.473 -8.421 75.456 1.00 91.75 333 ARG A O 1
ATOM 2743 N N . ILE A 1 334 ? -55.663 -7.357 74.632 1.00 90.94 334 ILE A N 1
ATOM 2744 C CA . ILE A 1 334 ? -55.555 -6.354 75.703 1.00 90.94 334 ILE A CA 1
ATOM 2745 C C . ILE A 1 334 ? -56.842 -5.528 75.793 1.00 90.94 334 ILE A C 1
ATOM 2747 O O . ILE A 1 334 ? -57.350 -5.308 76.886 1.00 90.94 334 ILE A O 1
ATOM 2751 N N . SER A 1 335 ? -57.413 -5.116 74.658 1.00 92.19 335 SER A N 1
ATOM 2752 C CA . SER A 1 335 ? -58.679 -4.379 74.622 1.00 92.19 335 SER A CA 1
ATOM 2753 C C . SER A 1 335 ? -59.830 -5.169 75.261 1.00 92.19 335 SER A C 1
ATOM 2755 O O . SER A 1 335 ? -60.551 -4.620 76.093 1.00 92.19 335 SER A O 1
ATOM 2757 N N . LYS A 1 336 ? -59.958 -6.469 74.962 1.00 91.56 336 LYS A N 1
ATOM 2758 C CA . LYS A 1 336 ? -60.954 -7.344 75.610 1.00 91.56 336 LYS A CA 1
ATOM 2759 C C . LYS A 1 336 ? -60.705 -7.500 77.111 1.00 91.56 336 LYS A C 1
ATOM 2761 O O . LYS A 1 336 ? -61.647 -7.450 77.896 1.00 91.56 336 LYS A O 1
ATOM 2766 N N . GLU A 1 337 ? -59.452 -7.689 77.521 1.00 90.25 337 GLU A N 1
ATOM 2767 C CA . GLU A 1 337 ? -59.081 -7.782 78.940 1.00 90.25 337 GLU A CA 1
ATOM 2768 C C . GLU A 1 337 ? -59.397 -6.473 79.685 1.00 90.25 337 GLU A C 1
ATOM 2770 O O . GLU A 1 337 ? -59.941 -6.506 80.790 1.00 90.25 337 GLU A O 1
ATOM 2775 N N . TYR A 1 338 ? -59.156 -5.321 79.053 1.00 90.94 338 TYR A N 1
ATOM 2776 C CA . TYR A 1 338 ? -59.508 -4.008 79.587 1.00 90.94 338 TYR A CA 1
ATOM 2777 C C . TYR A 1 338 ? -61.024 -3.816 79.720 1.00 90.94 338 TYR A C 1
ATOM 2779 O O . TYR A 1 338 ? -61.485 -3.329 80.752 1.00 90.94 338 TYR A O 1
ATOM 2787 N N . GLU A 1 339 ? -61.824 -4.240 78.735 1.00 90.44 339 GLU A N 1
ATOM 2788 C CA . GLU A 1 339 ? -63.291 -4.224 78.850 1.00 90.44 339 GLU A CA 1
ATOM 2789 C C . GLU A 1 339 ? -63.785 -5.062 80.036 1.00 90.44 339 GLU A C 1
ATOM 2791 O O . GLU A 1 339 ? -64.669 -4.631 80.781 1.00 90.44 339 GLU A O 1
ATOM 2796 N N . VAL A 1 340 ? -63.215 -6.255 80.238 1.00 90.19 340 VAL A N 1
ATOM 2797 C CA . VAL A 1 340 ? -63.543 -7.114 81.387 1.00 90.19 340 VAL A CA 1
ATOM 2798 C C . VAL A 1 340 ? -63.159 -6.428 82.696 1.00 90.19 340 VAL A C 1
ATOM 2800 O O . VAL A 1 340 ? -63.964 -6.388 83.627 1.00 90.19 340 VAL A O 1
ATOM 2803 N N . LEU A 1 341 ? -61.958 -5.851 82.768 1.00 89.62 341 LEU A N 1
ATOM 2804 C CA . LEU A 1 341 ? -61.496 -5.125 83.947 1.00 89.62 341 LEU A CA 1
ATOM 2805 C C . LEU A 1 341 ? -62.395 -3.923 84.259 1.00 89.62 341 LEU A C 1
ATOM 2807 O O . LEU A 1 341 ? -62.764 -3.728 85.414 1.00 89.62 341 LEU A O 1
ATOM 2811 N N . SER A 1 342 ? -62.800 -3.162 83.241 1.00 89.19 342 SER A N 1
ATOM 2812 C CA . SER A 1 342 ? -63.720 -2.028 83.366 1.00 89.19 342 SER A CA 1
ATOM 2813 C C . SER A 1 342 ? -65.079 -2.458 83.930 1.00 89.19 342 SER A C 1
ATOM 2815 O O . SER A 1 342 ? -65.561 -1.872 84.902 1.00 89.19 342 SER A O 1
ATOM 2817 N N . LYS A 1 343 ? -65.661 -3.547 83.406 1.00 89.56 343 LYS A N 1
ATOM 2818 C CA . LYS A 1 343 ? -66.908 -4.129 83.935 1.00 89.56 343 LYS A CA 1
ATOM 2819 C C . LYS A 1 343 ? -66.759 -4.578 85.389 1.00 89.56 343 LYS A C 1
ATOM 2821 O O . LYS A 1 343 ? -67.624 -4.281 86.211 1.00 89.56 343 LYS A O 1
ATOM 2826 N N . ASN A 1 344 ? -65.656 -5.251 85.722 1.00 86.00 344 ASN A N 1
ATOM 2827 C CA . ASN A 1 344 ? -65.370 -5.684 87.091 1.00 86.00 344 ASN A CA 1
ATOM 2828 C C . ASN A 1 344 ? -65.204 -4.493 88.043 1.00 86.00 344 ASN A C 1
ATOM 2830 O O . ASN A 1 344 ? -65.743 -4.513 89.148 1.00 86.00 344 ASN A O 1
ATOM 2834 N N . TYR A 1 345 ? -64.501 -3.445 87.613 1.00 84.25 345 TYR A N 1
ATOM 2835 C CA . TYR A 1 345 ? -64.322 -2.217 88.383 1.00 84.25 345 TYR A CA 1
ATOM 2836 C C . TYR A 1 345 ? -65.663 -1.517 88.654 1.00 84.25 345 TYR A C 1
ATOM 2838 O O . TYR A 1 345 ? -65.939 -1.146 89.794 1.00 84.25 345 TYR A O 1
ATOM 2846 N N . ALA A 1 346 ? -66.541 -1.419 87.650 1.00 83.25 346 ALA A N 1
ATOM 2847 C CA . ALA A 1 346 ? -67.892 -0.879 87.817 1.00 83.25 346 ALA A CA 1
ATOM 2848 C C . ALA A 1 346 ? -68.730 -1.694 88.824 1.00 83.25 346 ALA A C 1
ATOM 2850 O O . ALA A 1 346 ? -69.350 -1.119 89.718 1.00 83.25 346 ALA A O 1
ATOM 2851 N N . LEU A 1 347 ? -68.686 -3.029 88.739 1.00 85.06 347 LEU A N 1
ATOM 2852 C CA . LEU A 1 347 ? -69.348 -3.945 89.680 1.00 85.06 347 LEU A CA 1
ATOM 2853 C C . LEU A 1 347 ? -68.845 -3.787 91.121 1.00 85.06 347 LEU A C 1
ATOM 2855 O O . LEU A 1 347 ? -69.637 -3.799 92.065 1.00 85.06 347 LEU A O 1
ATOM 2859 N N . ILE A 1 348 ? -67.529 -3.652 91.306 1.00 80.81 348 ILE A N 1
ATOM 2860 C CA . ILE A 1 348 ? -66.922 -3.421 92.622 1.00 80.81 348 ILE A CA 1
ATOM 2861 C C . ILE A 1 348 ? -67.389 -2.077 93.182 1.00 80.81 348 ILE A C 1
ATOM 2863 O O . ILE A 1 348 ? -67.854 -2.034 94.321 1.00 80.81 348 ILE A O 1
ATOM 2867 N N . ASN A 1 349 ? -67.330 -1.006 92.388 1.00 76.62 349 ASN A N 1
ATOM 2868 C CA . ASN A 1 349 ? -67.794 0.314 92.817 1.00 76.62 349 ASN A CA 1
ATOM 2869 C C . ASN A 1 349 ? -69.274 0.306 93.209 1.00 76.62 349 ASN A C 1
ATOM 2871 O O . ASN A 1 349 ? -69.624 0.898 94.226 1.00 76.62 349 ASN A O 1
ATOM 2875 N N . GLN A 1 350 ? -70.129 -0.415 92.480 1.00 78.81 350 GLN A N 1
ATOM 2876 C CA . GLN A 1 350 ? -71.540 -0.564 92.838 1.00 78.81 350 GLN A CA 1
ATOM 2877 C C . GLN A 1 350 ? -71.713 -1.275 94.192 1.00 78.81 350 GLN A C 1
ATOM 2879 O O . GLN A 1 350 ? -72.381 -0.753 95.080 1.00 78.81 350 GLN A O 1
ATOM 2884 N N . LYS A 1 351 ? -71.004 -2.392 94.422 1.00 75.44 351 LYS A N 1
ATOM 2885 C CA . LYS A 1 351 ? -71.003 -3.082 95.729 1.00 75.44 351 LYS A CA 1
ATOM 2886 C C . LYS A 1 351 ? -70.511 -2.197 96.881 1.00 75.44 351 LYS A C 1
ATOM 2888 O O . LYS A 1 351 ? -70.970 -2.352 98.012 1.00 75.44 351 LYS A O 1
ATOM 2893 N N . PHE A 1 352 ? -69.552 -1.305 96.627 1.00 69.50 352 PHE A N 1
ATOM 2894 C CA . PHE A 1 352 ? -69.070 -0.353 97.630 1.00 69.50 352 PHE A CA 1
ATOM 2895 C C . PHE A 1 352 ? -70.015 0.835 97.837 1.00 69.50 352 PHE A C 1
ATOM 2897 O O . PHE A 1 352 ? -70.057 1.346 98.951 1.00 69.50 352 PHE A O 1
ATOM 2904 N N . ALA A 1 353 ? -70.790 1.246 96.832 1.00 72.75 353 ALA A N 1
ATOM 2905 C CA . ALA A 1 353 ? -71.808 2.286 96.971 1.00 72.75 353 ALA A CA 1
ATOM 2906 C C . ALA A 1 353 ? -73.004 1.827 97.831 1.00 72.75 353 ALA A C 1
ATOM 2908 O O . ALA A 1 353 ? -73.546 2.623 98.596 1.00 72.75 353 ALA A O 1
ATOM 2909 N N . ASP A 1 354 ? -73.360 0.540 97.778 1.00 71.12 354 ASP A N 1
ATOM 2910 C CA . ASP A 1 354 ? -74.498 -0.019 98.527 1.00 71.12 354 ASP A CA 1
ATOM 2911 C C . ASP A 1 354 ? -74.172 -0.300 100.014 1.00 71.12 354 ASP A C 1
ATOM 2913 O O . ASP A 1 354 ? -75.032 -0.193 100.895 1.00 71.12 354 ASP A O 1
ATOM 2917 N N . LYS A 1 355 ? -72.903 -0.602 100.327 1.00 72.00 355 LYS A N 1
ATOM 2918 C CA . LYS A 1 355 ? -72.424 -0.957 101.681 1.00 72.00 355 LYS A CA 1
ATOM 2919 C C . LYS A 1 355 ? -72.683 0.113 102.761 1.00 72.00 355 LYS A C 1
ATOM 2921 O O . LYS A 1 355 ? -73.134 -0.249 103.849 1.00 72.00 355 LYS A O 1
ATOM 2926 N N . PRO A 1 356 ? -72.416 1.415 102.532 1.00 71.81 356 PRO A N 1
ATOM 2927 C CA . PRO A 1 356 ? -72.702 2.475 103.499 1.00 71.81 356 PRO A CA 1
ATOM 2928 C C . PRO A 1 356 ? -74.181 2.553 103.880 1.00 71.81 356 PRO A C 1
ATOM 2930 O O . PRO A 1 356 ? -74.503 2.830 105.036 1.00 71.81 356 PRO A O 1
ATOM 2933 N N . HIS A 1 357 ? -75.083 2.270 102.936 1.00 69.50 357 HIS A N 1
ATOM 2934 C CA . HIS A 1 357 ? -76.520 2.294 103.189 1.00 69.50 357 HIS A CA 1
ATOM 2935 C C . HIS A 1 357 ? -76.955 1.112 104.071 1.00 69.50 357 HIS A C 1
ATOM 2937 O O . HIS A 1 357 ? -77.739 1.281 105.008 1.00 69.50 357 HIS A O 1
ATOM 2943 N N . GLU A 1 358 ? -76.360 -0.064 103.852 1.00 71.19 358 GLU A N 1
ATOM 2944 C CA . GLU A 1 358 ? -76.567 -1.259 104.678 1.00 71.19 358 GLU A CA 1
ATOM 2945 C C . GLU A 1 358 ? -76.031 -1.078 106.115 1.00 71.19 358 GLU A C 1
ATOM 2947 O O . GLU A 1 358 ? -76.737 -1.366 107.088 1.00 71.19 358 GLU A O 1
ATOM 2952 N N . TYR A 1 359 ? -74.826 -0.511 106.272 1.00 72.19 359 TYR A N 1
ATOM 2953 C CA . TYR A 1 359 ? -74.265 -0.168 107.587 1.00 72.19 359 TYR A CA 1
ATOM 2954 C C . TYR A 1 359 ? -75.080 0.910 108.309 1.00 72.19 359 TYR A C 1
ATOM 2956 O O . TYR A 1 359 ? -75.331 0.780 109.508 1.00 72.19 359 TYR A O 1
ATOM 2964 N N . SER A 1 360 ? -75.540 1.939 107.590 1.00 74.38 360 SER A N 1
ATOM 2965 C CA . SER A 1 360 ? -76.382 3.003 108.145 1.00 74.38 360 SER A CA 1
ATOM 2966 C C . SER A 1 360 ? -77.677 2.440 108.736 1.00 74.38 360 SER A C 1
ATOM 2968 O O . SER A 1 360 ? -77.983 2.721 109.896 1.00 74.38 360 SER A O 1
ATOM 2970 N N . LYS A 1 361 ? -78.373 1.558 108.002 1.00 76.94 361 LYS A N 1
ATOM 2971 C CA . LYS A 1 361 ? -79.612 0.901 108.454 1.00 76.94 361 LYS A CA 1
ATOM 2972 C C . LYS A 1 361 ? -79.396 0.023 109.692 1.00 76.94 361 LYS A C 1
ATOM 2974 O O . LYS A 1 361 ? -80.218 0.028 110.609 1.00 76.94 361 LYS A O 1
ATOM 2979 N N . LYS A 1 362 ? -78.277 -0.710 109.750 1.00 77.75 362 LYS A N 1
ATOM 2980 C CA . LYS A 1 362 ? -77.913 -1.541 110.911 1.00 77.75 362 LYS A CA 1
ATOM 2981 C C . LYS A 1 362 ? -77.593 -0.689 112.146 1.00 77.75 362 LYS A C 1
ATOM 2983 O O . LYS A 1 362 ? -78.023 -1.024 113.247 1.00 77.75 362 LYS A O 1
ATOM 2988 N N . MET A 1 363 ? -76.910 0.440 111.951 1.00 74.31 363 MET A N 1
ATOM 2989 C CA . MET A 1 363 ? -76.601 1.402 113.012 1.00 74.31 363 MET A CA 1
ATOM 2990 C C . MET A 1 363 ? -77.869 2.055 113.580 1.00 74.31 363 MET A C 1
ATOM 2992 O O . MET A 1 363 ? -78.011 2.155 114.796 1.00 74.31 363 MET A O 1
ATOM 2996 N N . THR A 1 364 ? -78.834 2.429 112.729 1.00 73.88 364 THR A N 1
ATOM 2997 C CA . THR A 1 364 ? -80.110 3.006 113.199 1.00 73.88 364 THR A CA 1
ATOM 2998 C C . THR A 1 364 ? -80.913 2.012 114.043 1.00 73.88 364 THR A C 1
ATOM 3000 O O . THR A 1 364 ? -81.525 2.404 115.035 1.00 73.88 364 THR A O 1
ATOM 3003 N N . GLY A 1 365 ? -80.885 0.721 113.686 1.00 76.19 365 GLY A N 1
ATOM 3004 C CA . GLY A 1 365 ? -81.532 -0.341 114.465 1.00 76.19 365 GLY A CA 1
ATOM 3005 C C . GLY A 1 365 ? -80.935 -0.516 115.866 1.00 76.19 365 GLY A C 1
ATOM 3006 O O . GLY A 1 365 ? -81.681 -0.622 116.838 1.00 76.19 365 GLY A O 1
ATOM 3007 N N . LEU A 1 366 ? -79.603 -0.480 115.983 1.00 78.06 366 LEU A N 1
ATOM 3008 C CA . LEU A 1 366 ? -78.906 -0.602 117.270 1.00 78.06 366 LEU A CA 1
ATOM 3009 C C . LEU A 1 366 ? -79.138 0.609 118.185 1.00 78.06 366 LEU A C 1
ATOM 3011 O O . LEU A 1 366 ? -79.356 0.432 119.381 1.00 78.06 366 LEU A O 1
ATOM 3015 N N . VAL A 1 367 ? -79.156 1.829 117.635 1.00 79.50 367 VAL A N 1
ATOM 3016 C CA . VAL A 1 367 ? -79.460 3.049 118.409 1.00 79.50 367 VAL A CA 1
ATOM 3017 C C . VAL A 1 367 ? -80.860 2.976 119.027 1.00 79.50 367 VAL A C 1
ATOM 3019 O O . VAL A 1 367 ? -81.040 3.331 120.190 1.00 79.50 367 VAL A O 1
ATOM 3022 N N . LYS A 1 368 ? -81.848 2.459 118.285 1.00 78.50 368 LYS A N 1
ATOM 3023 C CA . LYS A 1 368 ? -83.216 2.303 118.792 1.00 78.50 368 LYS A CA 1
ATOM 3024 C C . LYS A 1 368 ? -83.297 1.303 119.955 1.00 78.50 368 LYS A C 1
ATOM 3026 O O . LYS A 1 368 ? -83.909 1.620 120.969 1.00 78.50 368 LYS A O 1
ATOM 3031 N N . GLN A 1 369 ? -82.624 0.152 119.843 1.00 77.81 369 GLN A N 1
ATOM 3032 C CA . GLN A 1 369 ? -82.541 -0.827 120.937 1.00 77.81 369 GLN A CA 1
ATOM 3033 C C . GLN A 1 369 ? -81.862 -0.257 122.186 1.00 77.81 369 GLN A C 1
ATOM 3035 O O . GLN A 1 369 ? -82.301 -0.528 123.301 1.00 77.81 369 GLN A O 1
ATOM 3040 N N . ASN A 1 370 ? -80.808 0.547 122.022 1.00 77.31 370 ASN A N 1
ATOM 3041 C CA . ASN A 1 370 ? -80.093 1.112 123.163 1.00 77.31 370 ASN A CA 1
ATOM 3042 C C . ASN A 1 370 ? -80.965 2.102 123.958 1.00 77.31 370 ASN A C 1
ATOM 3044 O O . ASN A 1 370 ? -80.989 2.048 125.185 1.00 77.31 370 ASN A O 1
ATOM 3048 N N . ASN A 1 371 ? -81.756 2.927 123.263 1.00 80.12 371 ASN A N 1
ATOM 3049 C CA . ASN A 1 371 ? -82.713 3.833 123.906 1.00 80.12 371 ASN A CA 1
ATOM 3050 C C . ASN A 1 371 ? -83.825 3.070 124.655 1.00 80.12 371 ASN A C 1
ATOM 3052 O O . ASN A 1 371 ? -84.244 3.486 125.733 1.00 80.12 371 ASN A O 1
ATOM 3056 N N . GLU A 1 372 ? -84.300 1.941 124.115 1.00 75.06 372 GLU A N 1
ATOM 3057 C CA . GLU A 1 372 ? -85.296 1.082 124.780 1.00 75.06 372 GLU A CA 1
ATOM 3058 C C . GLU A 1 372 ? -84.734 0.442 126.067 1.00 75.06 372 GLU A C 1
ATOM 3060 O O . GLU A 1 372 ? -85.424 0.387 127.093 1.00 75.06 372 GLU A O 1
ATOM 3065 N N . TYR A 1 373 ? -83.462 0.025 126.061 1.00 79.38 373 TYR A N 1
ATOM 3066 C CA . TYR A 1 373 ? -82.785 -0.465 127.266 1.00 79.38 373 TYR A CA 1
ATOM 3067 C C . TYR A 1 373 ? -82.580 0.626 128.318 1.00 79.38 373 TYR A C 1
ATOM 3069 O O . TYR A 1 373 ? -82.787 0.366 129.504 1.00 79.38 373 TYR A O 1
ATOM 3077 N N . GLU A 1 374 ? -82.230 1.845 127.907 1.00 79.75 374 GLU A N 1
ATOM 3078 C CA . GLU A 1 374 ? -82.026 2.978 128.815 1.00 79.75 374 GLU A CA 1
ATOM 3079 C C . GLU A 1 374 ? -83.320 3.368 129.552 1.00 79.75 374 GLU A C 1
ATOM 3081 O O . GLU A 1 374 ? -83.320 3.550 130.772 1.00 79.75 374 GLU A O 1
ATOM 3086 N N . VAL A 1 375 ? -84.458 3.383 128.845 1.00 81.75 375 VAL A N 1
ATOM 3087 C CA . VAL A 1 375 ? -85.787 3.592 129.452 1.00 81.75 375 VAL A CA 1
ATOM 3088 C C . VAL A 1 375 ? -86.127 2.479 130.450 1.00 81.75 375 VAL A C 1
ATOM 3090 O O . VAL A 1 375 ? -86.623 2.747 131.547 1.00 81.75 375 VAL A O 1
ATOM 3093 N N . THR A 1 376 ? -85.836 1.225 130.101 1.00 77.81 376 THR A N 1
ATOM 3094 C CA . THR A 1 376 ? -86.132 0.067 130.959 1.00 77.81 376 THR A CA 1
ATOM 3095 C C . THR A 1 376 ? -85.289 0.079 132.239 1.00 77.81 376 THR A C 1
ATOM 3097 O O . THR A 1 376 ? -85.819 -0.150 133.328 1.00 77.81 376 THR A O 1
ATOM 3100 N N . LEU A 1 377 ? -83.997 0.404 132.133 1.00 80.19 377 LEU A N 1
ATOM 3101 C CA . LEU A 1 377 ? -83.085 0.541 133.273 1.00 80.19 377 LEU A CA 1
ATOM 3102 C C . LEU A 1 377 ? -83.536 1.632 134.248 1.00 80.19 377 LEU A C 1
ATOM 3104 O O . LEU A 1 377 ? -83.535 1.402 135.458 1.00 80.19 377 LEU A O 1
ATOM 3108 N N . ASN A 1 378 ? -83.970 2.787 133.736 1.00 76.81 378 ASN A N 1
ATOM 3109 C CA . ASN A 1 378 ? -84.474 3.871 134.580 1.00 76.81 378 ASN A CA 1
ATOM 3110 C C . ASN A 1 378 ? -85.735 3.459 135.354 1.00 76.81 378 ASN A C 1
ATOM 3112 O O . ASN A 1 378 ? -85.803 3.691 136.558 1.00 76.81 378 ASN A O 1
ATOM 3116 N N . ASN A 1 379 ? -86.680 2.759 134.718 1.00 80.25 379 ASN A N 1
ATOM 3117 C CA . ASN A 1 379 ? -87.875 2.253 135.406 1.00 80.25 379 ASN A CA 1
ATOM 3118 C C . ASN A 1 379 ? -87.541 1.235 136.510 1.00 80.25 379 ASN A C 1
ATOM 3120 O O . ASN A 1 379 ? -88.136 1.267 137.589 1.00 80.25 379 ASN A O 1
ATOM 3124 N N . ILE A 1 380 ? -86.580 0.336 136.267 1.00 82.25 380 ILE A N 1
ATOM 3125 C CA . ILE A 1 380 ? -86.125 -0.631 137.278 1.00 82.25 380 ILE A CA 1
ATOM 3126 C C . ILE A 1 380 ? -85.491 0.099 138.466 1.00 82.25 380 ILE A C 1
ATOM 3128 O O . ILE A 1 380 ? -85.808 -0.224 139.610 1.00 82.25 380 ILE A O 1
ATOM 3132 N N . ARG A 1 381 ? -84.654 1.113 138.212 1.00 83.06 381 ARG A N 1
ATOM 3133 C CA . ARG A 1 381 ? -84.032 1.931 139.262 1.00 83.06 381 ARG A CA 1
ATOM 3134 C C . ARG A 1 381 ? -85.076 2.599 140.158 1.00 83.06 381 ARG A C 1
ATOM 3136 O O . ARG A 1 381 ? -84.991 2.474 141.376 1.00 83.06 381 ARG A O 1
ATOM 3143 N N . THR A 1 382 ? -86.092 3.232 139.570 1.00 80.50 382 THR A N 1
ATOM 3144 C CA . THR A 1 382 ? -87.172 3.879 140.332 1.00 80.50 382 THR A CA 1
ATOM 3145 C C . THR A 1 382 ? -87.969 2.874 141.171 1.00 80.50 382 THR A C 1
ATOM 3147 O O . THR A 1 382 ? -88.301 3.150 142.322 1.00 80.50 382 THR A O 1
ATOM 3150 N N . ASN A 1 383 ? -88.239 1.676 140.644 1.00 79.56 383 ASN A N 1
ATOM 3151 C CA . ASN A 1 383 ? -88.940 0.630 141.396 1.00 79.56 383 ASN A CA 1
ATOM 3152 C C . ASN A 1 383 ? -88.127 0.104 142.591 1.00 79.56 383 ASN A C 1
ATOM 3154 O O . ASN A 1 383 ? -88.707 -0.183 143.639 1.00 79.56 383 ASN A O 1
ATOM 3158 N N . VAL A 1 384 ? -86.801 -0.010 142.456 1.00 82.88 384 VAL A N 1
ATOM 3159 C CA . VAL A 1 384 ? -85.913 -0.402 143.564 1.00 82.88 384 VAL A CA 1
ATOM 3160 C C . VAL A 1 384 ? -85.949 0.644 144.681 1.00 82.88 384 VAL A C 1
ATOM 3162 O O . VAL A 1 384 ? -86.148 0.275 145.836 1.00 82.88 384 VAL A O 1
ATOM 3165 N N . GLU A 1 385 ? -85.870 1.935 144.346 1.00 80.81 385 GLU A N 1
ATOM 3166 C CA . GLU A 1 385 ? -85.951 3.029 145.330 1.00 80.81 385 GLU A CA 1
ATOM 3167 C C . GLU A 1 385 ? -87.286 3.013 146.108 1.00 80.81 385 GLU A C 1
ATOM 3169 O O . GLU A 1 385 ? -87.309 3.195 147.329 1.00 80.81 385 GLU A O 1
ATOM 3174 N N . ILE A 1 386 ? -88.405 2.714 145.433 1.00 82.31 386 ILE A N 1
ATOM 3175 C CA . ILE A 1 386 ? -89.726 2.571 146.075 1.00 82.31 386 ILE A CA 1
ATOM 3176 C C . ILE A 1 386 ? -89.762 1.366 147.035 1.00 82.31 386 ILE A C 1
ATOM 3178 O O . ILE A 1 386 ? -90.310 1.466 148.139 1.00 82.31 386 ILE A O 1
ATOM 3182 N N . LEU A 1 387 ? -89.189 0.224 146.640 1.00 82.81 387 LEU A N 1
ATOM 3183 C CA . LEU A 1 387 ? -89.160 -0.994 147.459 1.00 82.81 387 LEU A CA 1
ATOM 3184 C C . LEU A 1 387 ? -88.266 -0.850 148.699 1.00 82.81 387 LEU A C 1
ATOM 3186 O O . LEU A 1 387 ? -88.641 -1.321 149.777 1.00 82.81 387 LEU A O 1
ATOM 3190 N N . GLU A 1 388 ? -87.122 -0.174 148.579 1.00 83.44 388 GLU A N 1
ATOM 3191 C CA . GLU A 1 388 ? -86.229 0.111 149.709 1.00 83.44 388 GLU A CA 1
ATOM 3192 C C . GLU A 1 388 ? -86.919 0.962 150.787 1.00 83.44 388 GLU A C 1
ATOM 3194 O O . GLU A 1 388 ? -86.808 0.676 151.984 1.00 83.44 388 GLU A O 1
ATOM 3199 N N . GLU A 1 389 ? -87.690 1.974 150.382 1.00 81.62 389 GLU A N 1
ATOM 3200 C CA . GLU A 1 389 ? -88.457 2.823 151.301 1.00 81.62 389 GLU A CA 1
ATOM 3201 C C . GLU A 1 389 ? -89.610 2.057 151.976 1.00 81.62 389 GLU A C 1
ATOM 3203 O O . GLU A 1 389 ? -89.851 2.205 153.180 1.00 81.62 389 GLU A O 1
ATOM 3208 N N . ALA A 1 390 ? -90.302 1.184 151.236 1.00 78.94 390 ALA A N 1
ATOM 3209 C CA . ALA A 1 390 ? -91.358 0.336 151.790 1.00 78.94 390 ALA A CA 1
ATOM 3210 C C . ALA A 1 390 ? -90.820 -0.655 152.842 1.00 78.94 390 ALA A C 1
ATOM 3212 O O . ALA A 1 390 ? -91.428 -0.825 153.904 1.00 78.94 390 ALA A O 1
ATOM 3213 N N . ASN A 1 391 ? -89.659 -1.269 152.586 1.00 82.38 391 ASN A N 1
ATOM 3214 C CA . ASN A 1 391 ? -89.024 -2.207 153.513 1.00 82.38 391 ASN A CA 1
ATOM 3215 C C . ASN A 1 391 ? -88.584 -1.517 154.820 1.00 82.38 391 ASN A C 1
ATOM 3217 O O . ASN A 1 391 ? -88.789 -2.052 155.911 1.00 82.38 391 ASN A O 1
ATOM 3221 N N . ARG A 1 392 ? -88.075 -0.280 154.727 1.00 81.06 392 ARG A N 1
ATOM 3222 C CA . ARG A 1 392 ? -87.697 0.547 155.888 1.00 81.06 392 ARG A CA 1
ATOM 3223 C C . ARG A 1 392 ? -88.891 0.825 156.808 1.00 81.06 392 ARG A C 1
ATOM 3225 O O . ARG A 1 392 ? -88.807 0.622 158.018 1.00 81.06 392 ARG A O 1
ATOM 3232 N N . LYS A 1 393 ? -90.042 1.202 156.235 1.00 82.00 393 LYS A N 1
ATOM 3233 C CA . LYS A 1 393 ? -91.288 1.443 156.993 1.00 82.00 393 LYS A CA 1
ATOM 3234 C C . LYS A 1 393 ? -91.833 0.175 157.664 1.00 82.00 393 LYS A C 1
ATOM 3236 O O . LYS A 1 393 ? -92.371 0.249 158.772 1.00 82.00 393 LYS A O 1
ATOM 3241 N N . LEU A 1 394 ? -91.696 -0.987 157.021 1.00 83.00 394 LEU A N 1
ATOM 3242 C CA . LEU A 1 394 ? -92.089 -2.282 157.592 1.00 83.00 394 LEU A CA 1
ATOM 3243 C C . LEU A 1 394 ? -91.210 -2.684 158.784 1.00 83.00 394 LEU A C 1
ATOM 3245 O O . LEU A 1 394 ? -91.749 -3.107 159.811 1.00 83.00 394 LEU A O 1
ATOM 3249 N N . GLN A 1 395 ? -89.889 -2.509 158.683 1.00 78.19 395 GLN A N 1
ATOM 3250 C CA . GLN A 1 395 ? -88.961 -2.785 159.787 1.00 78.19 395 GLN A CA 1
ATOM 3251 C C . GLN A 1 395 ? -89.259 -1.923 161.023 1.00 78.19 395 GLN A C 1
ATOM 3253 O O . GLN A 1 395 ? -89.346 -2.457 162.133 1.00 78.19 395 GLN A O 1
ATOM 3258 N N . ASP A 1 396 ? -89.522 -0.627 160.838 1.00 78.50 396 ASP A N 1
ATOM 3259 C CA . ASP A 1 396 ? -89.905 0.283 161.926 1.00 78.50 396 ASP A CA 1
ATOM 3260 C C . ASP A 1 396 ? -91.217 -0.133 162.611 1.00 78.50 396 ASP A C 1
ATOM 3262 O O . ASP A 1 396 ? -91.333 -0.105 163.841 1.00 78.50 396 ASP A O 1
ATOM 3266 N N . SER A 1 397 ? -92.218 -0.549 161.828 1.00 81.19 397 SER A N 1
ATOM 3267 C CA . SER A 1 397 ? -93.503 -1.035 162.352 1.00 81.19 397 SER A CA 1
ATOM 3268 C C . SER A 1 397 ? -93.338 -2.310 163.187 1.00 81.19 397 SER A C 1
ATOM 3270 O O . SER A 1 397 ? -93.913 -2.432 164.276 1.00 81.19 397 SER A O 1
ATOM 3272 N N . TYR A 1 398 ? -92.511 -3.245 162.709 1.00 78.19 398 TYR A N 1
ATOM 3273 C CA . TYR A 1 398 ? -92.209 -4.494 163.407 1.00 78.19 398 TYR A CA 1
ATOM 3274 C C . TYR A 1 398 ? -91.478 -4.247 164.734 1.00 78.19 398 TYR A C 1
ATOM 3276 O O . TYR A 1 398 ? -91.868 -4.806 165.763 1.00 78.19 398 TYR A O 1
ATOM 3284 N N . ALA A 1 399 ? -90.480 -3.355 164.746 1.00 75.62 399 ALA A N 1
ATOM 3285 C CA . ALA A 1 399 ? -89.747 -2.985 165.956 1.00 75.62 399 ALA A CA 1
ATOM 3286 C C . ALA A 1 399 ? -90.674 -2.389 167.032 1.00 75.62 399 ALA A C 1
ATOM 3288 O O . ALA A 1 399 ? -90.636 -2.819 168.187 1.00 75.62 399 ALA A O 1
ATOM 3289 N N . ARG A 1 400 ? -91.580 -1.474 166.653 1.00 77.00 400 ARG A N 1
ATOM 3290 C CA . ARG A 1 400 ? -92.555 -0.877 167.587 1.00 77.00 400 ARG A CA 1
ATOM 3291 C C . ARG A 1 400 ? -93.519 -1.914 168.174 1.00 77.00 400 ARG A C 1
ATOM 3293 O O . ARG A 1 400 ? -93.770 -1.896 169.379 1.00 77.00 400 ARG A O 1
ATOM 3300 N N . LYS A 1 401 ? -94.042 -2.837 167.353 1.00 81.00 401 LYS A N 1
ATOM 3301 C CA . LYS A 1 401 ? -94.941 -3.911 167.823 1.00 81.00 401 LYS A CA 1
ATOM 3302 C C . LYS A 1 401 ? -94.237 -4.887 168.768 1.00 81.00 401 LYS A C 1
ATOM 3304 O O . LYS A 1 401 ? -94.817 -5.257 169.787 1.00 81.00 401 LYS A O 1
ATOM 3309 N N . LYS A 1 402 ? -92.987 -5.261 168.475 1.00 78.94 402 LYS A N 1
ATOM 3310 C CA . LYS A 1 402 ? -92.177 -6.144 169.329 1.00 78.94 402 LYS A CA 1
ATOM 3311 C C . LYS A 1 402 ? -91.972 -5.551 170.727 1.00 78.94 402 LYS A C 1
ATOM 3313 O O . LYS A 1 402 ? -92.182 -6.248 171.718 1.00 78.94 402 LYS A O 1
ATOM 3318 N N . THR A 1 403 ? -91.631 -4.266 170.819 1.00 78.38 403 THR A N 1
ATOM 3319 C CA . THR A 1 403 ? -91.472 -3.568 172.105 1.00 78.38 403 THR A CA 1
ATOM 3320 C C . THR A 1 403 ? -92.779 -3.528 172.897 1.00 78.38 403 THR A C 1
ATOM 3322 O O . THR A 1 403 ? -92.771 -3.841 174.086 1.00 78.38 403 THR A O 1
ATOM 3325 N N . LYS A 1 404 ? -93.912 -3.237 172.237 1.00 79.69 404 LYS A N 1
ATOM 3326 C CA . LYS A 1 404 ? -95.233 -3.216 172.886 1.00 79.69 404 LYS A CA 1
ATOM 3327 C C . LYS A 1 404 ? -95.576 -4.562 173.536 1.00 79.69 404 LYS A C 1
ATOM 3329 O O . LYS A 1 404 ? -95.870 -4.597 174.726 1.00 79.69 404 LYS A O 1
ATOM 3334 N N . TYR A 1 405 ? -95.475 -5.665 172.790 1.00 77.94 405 TYR A N 1
ATOM 3335 C CA . TYR A 1 405 ? -95.791 -6.998 173.321 1.00 77.94 405 TYR A CA 1
ATOM 3336 C C . TYR A 1 405 ? -94.820 -7.459 174.415 1.00 77.94 405 TYR A C 1
ATOM 3338 O O . TYR A 1 405 ? -95.215 -8.181 175.324 1.00 77.94 405 TYR A O 1
ATOM 3346 N N . THR A 1 406 ? -93.563 -7.013 174.373 1.00 75.31 406 THR A N 1
ATOM 3347 C CA . THR A 1 406 ? -92.568 -7.349 175.404 1.00 75.31 406 THR A CA 1
ATOM 3348 C C . THR A 1 406 ? -92.923 -6.704 176.749 1.00 75.31 406 THR A C 1
ATOM 3350 O O . THR A 1 406 ? -92.831 -7.358 177.786 1.00 75.31 406 THR A O 1
ATOM 3353 N N . MET A 1 407 ? -93.390 -5.450 176.734 1.00 78.75 407 MET A N 1
ATOM 3354 C CA . MET A 1 407 ? -93.885 -4.762 177.934 1.00 78.75 407 MET A CA 1
ATOM 3355 C C . MET A 1 407 ? -95.161 -5.415 178.492 1.00 78.75 407 MET A C 1
ATOM 3357 O O . MET A 1 407 ? -95.291 -5.582 179.701 1.00 78.75 407 MET A O 1
ATOM 3361 N N . GLU A 1 408 ? -96.078 -5.829 177.616 1.00 76.62 408 GLU A N 1
ATOM 3362 C CA . GLU A 1 408 ? -97.357 -6.456 177.983 1.00 76.62 408 GLU A CA 1
ATOM 3363 C C . GLU A 1 408 ? -97.160 -7.841 178.634 1.00 76.62 408 GLU A C 1
ATOM 3365 O O . GLU A 1 408 ? -97.767 -8.146 179.661 1.00 76.62 408 GLU A O 1
ATOM 3370 N N . ILE A 1 409 ? -96.232 -8.650 178.102 1.00 78.25 409 ILE A N 1
ATOM 3371 C CA . ILE A 1 409 ? -95.839 -9.941 178.693 1.00 78.25 409 ILE A CA 1
ATOM 3372 C C . ILE A 1 409 ? -95.222 -9.747 180.082 1.00 78.25 409 ILE A C 1
ATOM 3374 O O . ILE A 1 409 ? -95.532 -10.514 180.993 1.00 78.25 409 ILE A O 1
ATOM 3378 N N . GLN A 1 410 ? -94.363 -8.738 180.260 1.00 77.69 410 GLN A N 1
ATOM 3379 C CA . GLN A 1 410 ? -93.714 -8.478 181.547 1.00 77.69 410 GLN A CA 1
ATOM 3380 C C . GLN A 1 410 ? -94.734 -8.082 182.625 1.00 77.69 410 GLN A C 1
ATOM 3382 O O . GLN A 1 410 ? -94.709 -8.640 183.720 1.00 77.69 410 GLN A O 1
ATOM 3387 N N . PHE A 1 411 ? -95.687 -7.210 182.282 1.00 81.31 411 PHE A N 1
ATOM 3388 C CA . PHE A 1 411 ? -96.777 -6.806 183.175 1.00 81.31 411 PHE A CA 1
ATOM 3389 C C . PHE A 1 411 ? -97.640 -7.995 183.637 1.00 81.31 411 PHE A C 1
ATOM 3391 O O . PHE A 1 411 ? -97.944 -8.136 184.826 1.00 81.31 411 PHE A O 1
ATOM 3398 N N . LEU A 1 412 ? -97.997 -8.897 182.715 1.00 80.75 412 LEU A N 1
ATOM 3399 C CA . LEU A 1 412 ? -98.740 -10.119 183.047 1.00 80.75 412 LEU A CA 1
ATOM 3400 C C . LEU A 1 412 ? -97.935 -11.046 183.968 1.00 80.75 412 LEU A C 1
ATOM 3402 O O . LEU A 1 412 ? -98.491 -11.612 184.910 1.00 80.75 412 LEU A O 1
ATOM 3406 N N . LYS A 1 413 ? -96.622 -11.166 183.738 1.00 83.00 413 LYS A N 1
ATOM 3407 C CA . LYS A 1 413 ? -95.713 -11.985 184.554 1.00 83.00 413 LYS A CA 1
ATOM 3408 C C . LYS A 1 413 ? -95.659 -11.519 186.011 1.00 83.00 413 LYS A C 1
ATOM 3410 O O . LYS A 1 413 ? -95.728 -12.346 186.918 1.00 83.00 413 LYS A O 1
ATOM 3415 N N . ASP A 1 414 ? -95.578 -10.209 186.230 1.00 79.00 414 ASP A N 1
ATOM 3416 C CA . ASP A 1 414 ? -95.515 -9.621 187.573 1.00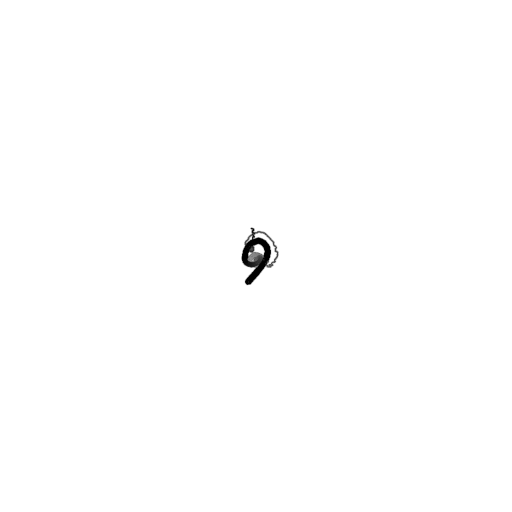 79.00 414 ASP A CA 1
ATOM 3417 C C . ASP A 1 414 ? -96.852 -9.771 188.321 1.00 79.00 414 ASP A C 1
ATOM 3419 O O . ASP A 1 414 ? -96.876 -10.054 189.522 1.00 79.00 414 ASP A O 1
ATOM 3423 N N . THR A 1 415 ? -97.972 -9.689 187.596 1.00 78.19 415 THR A N 1
ATOM 3424 C CA . THR A 1 415 ? -99.320 -9.889 188.155 1.00 78.19 415 THR A CA 1
ATOM 3425 C C . THR A 1 415 ? -99.543 -11.335 188.610 1.00 78.19 415 THR A C 1
ATOM 3427 O O . THR A 1 415 ? -100.035 -11.564 189.716 1.00 78.19 415 THR A O 1
ATOM 3430 N N . ILE A 1 416 ? -99.134 -12.321 187.798 1.00 80.88 416 ILE A N 1
ATOM 3431 C CA . ILE A 1 416 ? -99.207 -13.750 188.155 1.00 80.88 416 ILE A CA 1
ATOM 3432 C C . ILE A 1 416 ? -98.397 -14.026 189.425 1.00 80.88 416 ILE A C 1
ATOM 3434 O O . ILE A 1 416 ? -98.903 -14.651 190.353 1.00 80.88 416 ILE A O 1
ATOM 3438 N N . LYS A 1 417 ? -97.178 -13.484 189.508 1.00 84.00 417 LYS A N 1
ATOM 3439 C CA . LYS A 1 417 ? -96.297 -13.658 190.669 1.00 84.00 417 LYS A CA 1
ATOM 3440 C C . LYS A 1 417 ? -96.893 -13.064 191.954 1.00 84.00 417 LYS A C 1
ATOM 3442 O O . LYS A 1 417 ? -96.738 -13.626 193.036 1.00 84.00 417 LYS A O 1
ATOM 3447 N N . SER A 1 418 ? -97.602 -11.938 191.846 1.00 79.56 418 SER A N 1
ATOM 3448 C CA . SER A 1 418 ? -98.330 -11.346 192.974 1.00 79.56 418 SER A CA 1
ATOM 3449 C C . SER A 1 418 ? -99.515 -12.208 193.422 1.00 79.56 418 SER A C 1
ATOM 3451 O O . SER A 1 418 ? -99.733 -12.348 194.626 1.00 79.56 418 SER A O 1
ATOM 3453 N N . LEU A 1 419 ? -100.262 -12.796 192.483 1.00 80.12 419 LEU A N 1
ATOM 3454 C CA . LEU A 1 419 ? -101.369 -13.709 192.783 1.00 80.12 419 LEU A CA 1
ATOM 3455 C C . LEU A 1 419 ? -100.881 -15.013 193.429 1.00 80.12 419 LEU A C 1
ATOM 3457 O O . LEU A 1 419 ? -101.475 -15.444 194.414 1.00 80.12 419 LEU A O 1
ATOM 3461 N N . GLU A 1 420 ? -99.779 -15.596 192.943 1.00 80.38 420 GLU A N 1
ATOM 3462 C CA . GLU A 1 420 ? -99.140 -16.776 193.550 1.00 80.38 420 GLU A CA 1
ATOM 3463 C C . GLU A 1 420 ? -98.723 -16.515 195.004 1.00 80.38 420 GLU A C 1
ATOM 3465 O O . GLU A 1 420 ? -98.996 -17.330 195.886 1.00 80.38 420 GLU A O 1
ATOM 3470 N N . ASN A 1 421 ? -98.120 -15.354 195.283 1.00 78.25 421 ASN A N 1
ATOM 3471 C CA . ASN A 1 421 ? -97.745 -14.973 196.647 1.00 78.25 421 ASN A CA 1
ATOM 3472 C C . ASN A 1 421 ? -98.962 -14.821 197.571 1.00 78.25 421 ASN A C 1
ATOM 3474 O O . ASN A 1 421 ? -98.918 -15.275 198.714 1.00 78.25 421 ASN A O 1
ATOM 3478 N N . ASN A 1 422 ? -100.050 -14.216 197.085 1.00 78.06 422 ASN A N 1
ATOM 3479 C CA . ASN A 1 422 ? -101.281 -14.075 197.865 1.00 78.06 422 ASN A CA 1
ATOM 3480 C C . ASN A 1 422 ? -101.937 -15.435 198.141 1.00 78.06 422 ASN A C 1
ATOM 3482 O O . ASN A 1 422 ? -102.360 -15.682 199.268 1.00 78.06 422 ASN A O 1
ATOM 3486 N N . LEU A 1 423 ? -101.963 -16.336 197.152 1.00 78.56 423 LEU A N 1
ATOM 3487 C CA . LEU A 1 423 ? -102.499 -17.688 197.313 1.00 78.56 423 LEU A CA 1
ATOM 3488 C C . LEU A 1 423 ? -101.707 -18.481 198.363 1.00 78.56 423 LEU A C 1
ATOM 3490 O O . LEU A 1 423 ? -102.299 -19.061 199.269 1.00 78.56 423 LEU A O 1
ATOM 3494 N N . ASN A 1 424 ? -100.372 -18.449 198.288 1.00 77.06 424 ASN A N 1
ATOM 3495 C CA . ASN A 1 424 ? -99.500 -19.114 199.260 1.00 77.06 424 ASN A CA 1
ATOM 3496 C C . ASN A 1 424 ? -99.683 -18.560 200.679 1.00 77.06 424 ASN A C 1
ATOM 3498 O O . ASN A 1 424 ? -99.673 -19.324 201.643 1.00 77.06 424 ASN A O 1
ATOM 3502 N N . LYS A 1 425 ? -99.897 -17.246 200.814 1.00 78.81 425 LYS A N 1
ATOM 3503 C CA . LYS A 1 425 ? -100.170 -16.612 202.107 1.00 78.81 425 LYS A CA 1
ATOM 3504 C C . LYS A 1 425 ? -101.510 -17.064 202.697 1.00 78.81 425 LYS A C 1
ATOM 3506 O O . LYS A 1 425 ? -101.553 -17.451 203.858 1.00 78.81 425 LYS A O 1
ATOM 3511 N N . SER A 1 426 ? -102.576 -17.102 201.895 1.00 74.62 426 SER A N 1
ATOM 3512 C CA . SER A 1 426 ? -103.880 -17.603 202.349 1.00 74.62 426 SER A CA 1
ATOM 3513 C C . SER A 1 426 ? -103.857 -19.096 202.696 1.00 74.62 426 SER A C 1
ATOM 3515 O O . SER A 1 426 ? -104.512 -19.505 203.649 1.00 74.62 426 SER A O 1
ATOM 3517 N N . ILE A 1 427 ? -103.083 -19.915 201.972 1.00 75.44 427 ILE A N 1
ATOM 3518 C CA . ILE A 1 427 ? -102.879 -21.335 202.309 1.00 75.44 427 ILE A CA 1
ATOM 3519 C C . ILE A 1 427 ? -102.198 -21.479 203.680 1.00 75.44 427 ILE A C 1
ATOM 3521 O O . ILE A 1 427 ? -102.618 -22.316 204.478 1.00 75.44 427 ILE A O 1
ATOM 3525 N N . ALA A 1 428 ? -101.188 -20.653 203.972 1.00 74.12 428 ALA A N 1
ATOM 3526 C CA . ALA A 1 428 ? -100.506 -20.652 205.266 1.00 74.12 428 ALA A CA 1
ATOM 3527 C C . ALA A 1 428 ? -101.432 -20.213 206.418 1.00 74.12 428 ALA A C 1
ATOM 3529 O O . ALA A 1 428 ? -101.474 -20.879 207.448 1.00 74.12 428 ALA A O 1
ATOM 3530 N N . GLU A 1 429 ? -102.236 -19.163 206.221 1.00 78.12 429 GLU A N 1
ATOM 3531 C CA . GLU A 1 429 ? -103.213 -18.689 207.218 1.00 78.12 429 GLU A CA 1
ATOM 3532 C C . GLU A 1 429 ? -104.318 -19.734 207.499 1.00 78.12 429 GLU A C 1
ATOM 3534 O O . GLU A 1 429 ? -104.763 -19.892 208.636 1.00 78.12 429 GLU A O 1
ATOM 3539 N N . ILE A 1 430 ? -104.751 -20.502 206.489 1.00 73.81 430 ILE A N 1
ATOM 3540 C CA . ILE A 1 430 ? -105.693 -21.623 206.679 1.00 73.81 430 ILE A CA 1
ATOM 3541 C C . ILE A 1 430 ? -105.047 -22.758 207.487 1.00 73.81 430 ILE A C 1
ATOM 3543 O O . ILE A 1 430 ? -105.704 -23.345 208.350 1.00 73.81 430 ILE A O 1
ATOM 3547 N N . ALA A 1 431 ? -103.775 -23.073 207.220 1.00 73.12 431 ALA A N 1
ATOM 3548 C CA . ALA A 1 431 ? -103.043 -24.105 207.951 1.00 73.12 431 ALA A CA 1
ATOM 3549 C C . ALA A 1 431 ? -102.887 -23.749 209.443 1.00 73.12 431 ALA A C 1
ATOM 3551 O O . ALA A 1 431 ? -103.152 -24.594 210.297 1.00 73.12 431 ALA A O 1
ATOM 3552 N N . GLU A 1 432 ? -102.555 -22.494 209.752 1.00 75.50 432 GLU A N 1
ATOM 3553 C CA . GLU A 1 432 ? -102.420 -21.978 211.123 1.00 75.50 432 GLU A CA 1
ATOM 3554 C C . GLU A 1 432 ? -103.760 -21.984 211.885 1.00 75.50 432 GLU A C 1
ATOM 3556 O O . GLU A 1 432 ? -103.845 -22.423 213.037 1.00 75.50 432 GLU A O 1
ATOM 3561 N N . ASN A 1 433 ? -104.853 -21.588 211.225 1.00 74.75 433 ASN A N 1
ATOM 3562 C CA . ASN A 1 433 ? -106.192 -21.669 211.813 1.00 74.75 433 ASN A CA 1
ATOM 3563 C C . ASN A 1 433 ? -106.595 -23.119 212.130 1.00 74.75 433 ASN A C 1
ATOM 3565 O O . ASN A 1 433 ? -107.158 -23.380 213.195 1.00 74.75 433 ASN A O 1
ATOM 3569 N N . ASN A 1 434 ? -106.274 -24.071 211.249 1.00 72.81 434 ASN A N 1
ATOM 3570 C CA . ASN A 1 434 ? -106.527 -25.492 211.496 1.00 72.81 434 ASN A CA 1
ATOM 3571 C C . ASN A 1 434 ? -105.725 -26.028 212.690 1.00 72.81 434 ASN A C 1
ATOM 3573 O O . ASN A 1 434 ? -106.277 -26.768 213.502 1.00 72.81 434 ASN A O 1
ATOM 3577 N N . GLU A 1 435 ? -104.459 -25.637 212.838 1.00 74.75 435 GLU A N 1
ATOM 3578 C CA . GLU A 1 435 ? -103.630 -26.013 213.989 1.00 74.75 435 GLU A CA 1
ATOM 3579 C C . GLU A 1 435 ? -104.212 -25.461 215.302 1.00 74.75 435 GLU A C 1
ATOM 3581 O O . GLU A 1 435 ? -104.327 -26.175 216.303 1.00 74.75 435 GLU A O 1
ATOM 3586 N N . THR A 1 436 ? -104.704 -24.221 215.275 1.00 73.44 436 THR A N 1
ATOM 3587 C CA . THR A 1 436 ? -105.370 -23.581 216.420 1.00 73.44 436 THR A CA 1
ATOM 3588 C C . THR A 1 436 ? -106.668 -24.306 216.807 1.00 73.44 436 THR A C 1
ATOM 3590 O O . THR A 1 436 ? -106.919 -24.538 217.992 1.00 73.44 436 THR A O 1
ATOM 3593 N N . ILE A 1 437 ? -107.472 -24.730 215.822 1.00 69.06 437 ILE A N 1
ATOM 3594 C CA . ILE A 1 437 ? -108.702 -25.514 216.034 1.00 69.06 437 ILE A CA 1
ATOM 3595 C C . ILE A 1 437 ? -108.387 -26.887 216.642 1.00 69.06 437 ILE A C 1
ATOM 3597 O O . ILE A 1 437 ? -109.051 -27.299 217.596 1.00 69.06 437 ILE A O 1
ATOM 3601 N N . VAL A 1 438 ? -107.369 -27.590 216.133 1.00 70.69 438 VAL A N 1
ATOM 3602 C CA . VAL A 1 438 ? -106.938 -28.898 216.664 1.00 70.69 438 VAL A CA 1
ATOM 3603 C C . VAL A 1 438 ? -106.486 -28.762 218.118 1.00 70.69 438 VAL A C 1
ATOM 3605 O O . VAL A 1 438 ? -106.953 -29.499 218.985 1.00 70.69 438 VAL A O 1
ATOM 3608 N N . THR A 1 439 ? -105.675 -27.746 218.415 1.00 70.06 439 THR A N 1
ATOM 3609 C CA . THR A 1 439 ? -105.162 -27.496 219.769 1.00 70.06 439 THR A CA 1
ATOM 3610 C C . THR A 1 439 ? -106.282 -27.136 220.751 1.00 70.06 439 THR A C 1
ATOM 3612 O O . THR A 1 439 ? -106.296 -27.613 221.887 1.00 70.06 439 THR A O 1
ATOM 3615 N N . ALA A 1 440 ? -107.257 -26.324 220.325 1.00 66.56 440 ALA A N 1
ATOM 3616 C CA . ALA A 1 440 ? -108.443 -26.020 221.124 1.00 66.56 440 ALA A CA 1
ATOM 3617 C C . ALA A 1 440 ? -109.301 -27.273 221.375 1.00 66.56 440 ALA A C 1
ATOM 3619 O O . ALA A 1 440 ? -109.792 -27.470 222.486 1.00 66.56 440 ALA A O 1
ATOM 3620 N N . THR A 1 441 ? -109.423 -28.151 220.375 1.00 70.12 441 THR A N 1
ATOM 3621 C CA . THR A 1 441 ? -110.172 -29.415 220.469 1.00 70.12 441 THR A CA 1
ATOM 3622 C C . THR A 1 441 ? -109.534 -30.384 221.473 1.00 70.12 441 THR A C 1
ATOM 3624 O O . THR A 1 441 ? -110.236 -30.960 222.305 1.00 70.12 441 THR A O 1
ATOM 3627 N N . ASP A 1 442 ? -108.207 -30.523 221.463 1.00 71.69 442 ASP A N 1
ATOM 3628 C CA . ASP A 1 442 ? -107.477 -31.374 222.416 1.00 71.69 442 ASP A CA 1
ATOM 3629 C C . ASP A 1 442 ? -107.530 -30.824 223.850 1.00 71.69 442 ASP A C 1
ATOM 3631 O O . ASP A 1 442 ? -107.635 -31.578 224.825 1.00 71.69 442 ASP A O 1
ATOM 3635 N N . ARG A 1 443 ? -107.533 -29.493 223.996 1.00 71.50 443 ARG A N 1
ATOM 3636 C CA . ARG A 1 443 ? -107.705 -28.823 225.292 1.00 71.50 443 ARG A CA 1
ATOM 3637 C C . ARG A 1 443 ? -109.099 -29.065 225.872 1.00 71.50 443 ARG A C 1
ATOM 3639 O O . ARG A 1 443 ? -109.211 -29.344 227.063 1.00 71.50 443 ARG A O 1
ATOM 3646 N N . ILE A 1 444 ? -110.138 -29.006 225.034 1.00 67.31 444 ILE A N 1
ATOM 3647 C CA . ILE A 1 444 ? -111.522 -29.323 225.420 1.00 67.31 444 ILE A CA 1
ATOM 3648 C C . ILE A 1 444 ? -111.620 -30.779 225.887 1.00 67.31 444 ILE A C 1
ATOM 3650 O O . ILE A 1 444 ? -112.099 -31.016 226.991 1.00 67.31 444 ILE A O 1
ATOM 3654 N N . LYS A 1 445 ? -111.060 -31.737 225.136 1.00 65.38 445 LYS A N 1
ATOM 3655 C CA . LYS A 1 445 ? -111.009 -33.155 225.546 1.00 65.38 445 LYS A CA 1
ATOM 3656 C C . LYS A 1 445 ? -110.312 -33.379 226.887 1.00 65.38 445 LYS A C 1
ATOM 3658 O O . LYS A 1 445 ? -110.709 -34.243 227.666 1.00 65.38 445 LYS A O 1
ATOM 3663 N N . THR A 1 446 ? -109.250 -32.623 227.157 1.00 66.19 446 THR A N 1
ATOM 3664 C CA . THR A 1 446 ? -108.509 -32.731 228.421 1.00 66.19 446 THR A CA 1
ATOM 3665 C C . THR A 1 446 ? -109.343 -32.209 229.593 1.00 66.19 446 THR A C 1
ATOM 3667 O O . THR A 1 446 ? -109.437 -32.875 230.623 1.00 66.19 446 THR A O 1
ATOM 3670 N N . LEU A 1 447 ? -110.017 -31.068 229.412 1.00 63.31 447 LEU A N 1
ATOM 3671 C CA . LEU A 1 447 ? -110.951 -30.517 230.398 1.00 63.31 447 LEU A CA 1
ATOM 3672 C C . LEU A 1 447 ? -112.154 -31.448 230.636 1.00 63.31 447 LEU A C 1
ATOM 3674 O O . LEU A 1 447 ? -112.575 -31.615 231.778 1.00 63.31 447 LEU A O 1
ATOM 3678 N N . GLU A 1 448 ? -112.667 -32.114 229.597 1.00 60.97 448 GLU A N 1
ATOM 3679 C CA . GLU A 1 448 ? -113.734 -33.122 229.720 1.00 60.97 448 GLU A CA 1
ATOM 3680 C C . GLU A 1 448 ? -113.308 -34.330 230.581 1.00 60.97 448 GLU A C 1
ATOM 3682 O O . GLU A 1 448 ? -114.102 -34.840 231.380 1.00 60.97 448 GLU A O 1
ATOM 3687 N N . MET A 1 449 ? -112.048 -34.771 230.478 1.00 62.44 449 MET A N 1
ATOM 3688 C CA . MET A 1 449 ? -111.522 -35.871 231.299 1.00 62.44 449 MET A CA 1
ATOM 3689 C C . MET A 1 449 ? -111.311 -35.494 232.767 1.00 62.44 449 MET A C 1
ATOM 3691 O O . MET A 1 449 ? -111.485 -36.348 233.637 1.00 62.44 449 MET A O 1
ATOM 3695 N N . GLU A 1 450 ? -110.921 -34.255 233.062 1.00 58.72 450 GLU A N 1
ATOM 3696 C CA . GLU A 1 450 ? -110.721 -33.808 234.446 1.00 58.72 450 GLU A CA 1
ATOM 3697 C C . GLU A 1 450 ? -112.047 -33.544 235.162 1.00 58.72 450 GLU A C 1
ATOM 3699 O O . GLU A 1 450 ? -112.188 -33.901 236.331 1.00 58.72 450 GLU A O 1
ATOM 3704 N N . ILE A 1 451 ? -113.054 -33.023 234.452 1.00 58.31 451 ILE A N 1
ATOM 3705 C CA . ILE A 1 451 ? -114.415 -32.865 234.989 1.00 58.31 451 ILE A CA 1
ATOM 3706 C C . ILE A 1 451 ? -115.033 -34.225 235.345 1.00 58.31 451 ILE A C 1
ATOM 3708 O O . ILE A 1 451 ? -115.754 -34.327 236.333 1.00 58.31 451 ILE A O 1
ATOM 3712 N N . SER A 1 452 ? -114.694 -35.289 234.611 1.00 55.41 452 SER A N 1
ATOM 3713 C CA . SER A 1 452 ? -115.155 -36.656 234.909 1.00 55.41 452 SER A CA 1
ATOM 3714 C C . SER A 1 452 ? -114.502 -37.288 236.152 1.00 55.41 452 SER A C 1
ATOM 3716 O O . SER A 1 452 ? -114.726 -38.468 236.417 1.00 55.41 452 SER A O 1
ATOM 3718 N N . LYS A 1 453 ? -113.672 -36.537 236.893 1.00 51.56 453 LYS A N 1
ATOM 3719 C CA . LYS A 1 453 ? -113.065 -36.953 238.169 1.00 51.56 453 LYS A CA 1
ATOM 3720 C C . LYS A 1 453 ? -113.499 -36.108 239.377 1.00 51.56 453 LYS A C 1
ATOM 3722 O O . LYS A 1 453 ? -112.915 -36.262 240.452 1.00 51.56 453 LYS A O 1
ATOM 3727 N N . LEU A 1 454 ? -114.519 -35.256 239.210 1.00 44.53 454 LEU A N 1
ATOM 3728 C CA . LEU A 1 454 ? -115.544 -35.108 240.257 1.00 44.53 454 LEU A CA 1
ATOM 3729 C C . LEU A 1 454 ? -116.040 -36.498 240.682 1.00 44.53 454 LEU A C 1
ATOM 3731 O O . LEU A 1 454 ? -116.372 -36.645 241.878 1.00 44.53 454 LEU A O 1
#

Organism: NCBI:txid143950

Secondary structure (DSSP, 8-state):
----------------TTHHHHHHHHHHHHHHHHHHHHHHHHHHHHHHHHHHHHHHHHTTS---S--------------------------------HHHHHHHHHHHHHHHHHHHHHHHHHHHHHHHHHHHHHHHHHTTS---HHHHHHHHHHHHHHHHHHHHHHHHHHHHHHHHHHHHHHHHHHHHHHHHHHHHHHHHHHHHHHHHHHHHHHHHHHHHHHHHHHHHHHHHHHHHHHHHHHHHHHHHHHHHHHHHHHHHHHHHHHHHHHHHHHHHHHHHHHHHHHHHHHHHHHHHHHHHHHHHHHHHHHHHHHHHHHHHHHHHHHHHHHHHHHHHHHHHHHHHHHHHHHHHHHHHHHHHHHHHHHHHHHHHHHHHHHHHHHHHHHHHHHHHHHHHHHHHHHHHHHHHHHHHHHHHHHHHHHHHHHHHHHHHHHHHHHHHHHHHHHHHHHHTT-

pLDDT: mean 71.32, std 20.96, range [25.61, 96.44]

Sequence (454 aa):
MDEDIIQPEETFDTIDEDLPMEKLLKLSKSFKMGVERNLKTFKKEKLTMMNEVTNIGNTTSTLNEESEEIVDNSSIKEIPFNKHRVADSNVSFLKPKGNTFNNLKQELKNENDSLLETQHIENEFKPYQNMISETHGVLNFNQADNEKINYAKSILEIENKGRHWKDKYDELYEKYLRLESKYMLAEKENCNNQIEIARIKTIENENLQLNQIIDKTNRVRKHLESALESCLGEVDKYKTDADIARNKVREAIEIMDKISSEKDRLIEDLNNSKEQISKLENELKNLIQEAGKKVKLEIENVKIIYKNKLREANAEIEILRTEKQIEGNKYQRISKEYEVLSKNYALINQKFADKPHEYSKKMTGLVKQNNEYEVTLNNIRTNVEILEEANRKLQDSYARKKTKYTMEIQFLKDTIKSLENNLNKSIAEIAENNETIVTATDRIKTLEMEISKL

=== Feature glossary ===
Reading guide. The protein is described through the following features:

Foldseek 3Di. A 3Di character summarizes, for each residue, the relative orientation of the Cα frame of its nearest spatial neighbor. Because it encodes fold topology rather than chemistry, 3Di alignments detect remote structural similarity that sequence alignment misses.

Contact-map, Ramachandran, and PAE plots. Plot images: a contact map (which residues are close in 3D, as an N×N binary image), a Ramachandran scatter (backbone torsion angles, revealing secondary-structure composition at a glance), and — for AlphaFold structures — a PAE heatmap (pairwise prediction confidence).

Radius of gyration, Cα contacts, bounding box. Radius of gyration (Rg) is the root-mean-square distance of Cα atoms from their centroid — a single number for overall size and compactness. A globular domain of N residues has Rg ≈ 2.2·N^0.38 Å; an extended or disordered chain has a much larger Rg. The Cα contact count is the number of residue pairs whose Cα atoms are within 8 Å and are more than four positions apart in sequence — a standard proxy for tertiary packing density. The bounding box is the smallest axis-aligned box enclosing all Cα atoms.

Secondary structure (8-state, DSSP). Eight-state secondary structure (DSSP): H is the canonical α-helix, G the tighter 3₁₀-helix, I the wider π-helix; E/B are β-structure, T and S are turns and bends, and '-' is everything else. DSSP derives these from the pattern of main-chain N–H···O=C hydrogen bonds, not from the sequence.

B-factor. B-factor (Debye–Waller factor) reflects atomic displacement in the crystal lattice. It is an experimental observable (units Å²), not a prediction; low values mean the atom is pinned down, high values mean it moves or is heterogeneous across the crystal.

pLDDT. pLDDT is the predicted lDDT-Cα score: AlphaFold's confidence that the local environment of each residue (all inter-atomic distances within 15 Å) is correctly placed. It is a per-residue number between 0 and 100, with higher meaning more reliable.

Nearest PDB structures. Nearest PDB neighbors are the top structural matches found by Foldseek when searching this structure against the entire Protein Data Bank. Each hit reports a TM-score (0 to 1; >0.5 almost always implies the same fold) and an E-value. These are *structural* homologs — they may share no detectable sequence similarity.

Solvent-accessible surface area. Accessible surface area quantifies burial. A residue with SASA near zero is packed into the hydrophobic core; one with SASA >100 Å² sits on the surface. Computed here via the Shrake–Rupley numerical algorithm with a 1.4 Å probe.

Rendered structure images. Structure images are PyMOL renders from six orthogonal camera directions. Cartoon representation draws helices as coils and strands as arrows; sticks shows the backbone as bonds; surface shows the solvent-excluded envelope. Rainbow coloring maps sequence position to hue (blue→red, N→C); chain coloring assigns a distinct color per polypeptide.

Backbone torsions (φ/ψ). φ (phi) and ψ (psi) are the two rotatable backbone dihedrals per residue: φ is the C(i-1)–N–Cα–C torsion, ψ is the N–Cα–C–N(i+1) torsion, both in degrees on (−180°, 180°]. α-helical residues cluster near (−60°, −45°); β-strand residues near (−120°, +130°). A Ramachandran plot is simply a scatter of (φ, ψ) for every residue.

Predicted aligned error. Predicted Aligned Error (PAE) is an AlphaFold confidence matrix: entry (i, j) is the expected error in the position of residue j, in ångströms, when the prediction is superimposed on the true structure at residue i. Low PAE within a block of residues means that block is internally rigid and well-predicted; high PAE between two blocks means their relative placement is uncertain even if each block individually is confident.

mmCIF coordinates. Structure coordinates are given as an mmCIF _atom_site loop: one row per atom with element, residue name, chain id, sequence number, and x/y/z position in Å. Only the four main-chain atoms per residue are included here; side chains are omitted to keep the record compact.

InterPro / GO / CATH / organism. Database cross-references. InterPro integrates a dozen domain/family signature databases into unified entries with residue-range hits. GO terms attach function/process/location labels with evidence codes. CATH codes position the fold in a four-level structural taxonomy. Organism is the NCBI-taxonomy species name.

Secondary structure (3-state, P-SEA). SS3 is a coarse helix/strand/coil call (letters a/b/c) made by the P-SEA algorithm from inter-Cα distances and dihedrals. It is less detailed than DSSP but needs only Cα positions.

Sequence. Sequence gives the chain of amino acids in standard one-letter code (A=alanine, C=cysteine, …, Y=tyrosine), read N→C. It is the only feature that is directly encoded by the gene; all structural features are derived from the folded form of this sequence.